Protein AF-A0A925HXA4-F1 (afdb_monomer_lite)

pLDDT: mean 91.73, std 7.17, range [56.97, 98.88]

Secondary structure (DSSP, 8-state):
-GGG--HHHHHHHHHHHHHHHHHHHHHHHHHHHS-HHHHHHS-HHHHHHHHHHS--STTSTTTT-EEEEEEEETTEEEEEEEESS-TTHHHHHHHHTT---SS------GGGS--GGGTTSHHHHHHHHHHHHHH-HHHHTT--EEEE-S--TT---SSPPP-PPPTT-GGG--B-TT---GGGEE-SGGGSS-TTS---EE----S---EEEESTTSTTT-B--S---HHHHHHHHHHHHHHHHS-----TTS-HHHHHHS--SGGG-----S---PPPPPP-HHHHHHHHHHHTTSPPP----PPPHHHHHHHHH-SS-TTS--PPSS--EE------EEEEEEE-TTSSEEEEEEEE--TTTGGG---EEEEEEEEETTEEEEEEEEE-TT-EEEEEEEGGGSGGG-EEEEEE-STT-EEEEEE-TTS---EEEEE--TTS-EEEEEE--SSS-EEEEEEESSS-PPPEEEEE-TT-EEEEEE--GGGTTEEEEEEESSTTS--EEEEEEE---SS-EES-TTTTT--

Foldseek 3Di:
DLVPDDDPRNVVVVVVVVVVVVVVVVVVVCPVVDDPVVLVVDDPVVVVCVCPVDDFLPVWPQVVHWDWDWDDDPPDIDIDIDRPTDRCNVVLVCLVVVNDDPDDDDDDDQLQQCPVVRNQHVVVVVLVNVVSQVVRVVRQQPDKDKDWHPADNPDDDPDDFFFQFDQPDCLQPEEDPPFDNVLQWDDAQVSDPDSVPDDTDGNDDDGDIDMDIDGPFQADDADEFQAADPCLCVLLVQVVVCVVPVDRDDDPSDGPLCVQAHHNPPLSGDDDPPDDHDDDDRDDVVVSSVVSVVVVPDDDDPPDDDDDPVLVVVVVVDPDDPVDDADAADKGWYTFAQWDWWKWWWQDPVLFKIKIKTATECPQPPVRHHWWKKWKWWQFPVGIHIHIYIYGYHGMDMDIDGLNRHDQSFTWMWMDIIFWWIKIFTAHSPDFTKTWIWDFDLLLWIKIKIARCDQAKFWKWKDFDFQPDDIDIDIAGHGDMDIDIDDCVSQFQWTWIWMDRDPPGRGIIITTGGRRNRDITMRGNRSSVND

Radius of gyration: 28.63 Å; chains: 1; bounding box: 64×62×88 Å

Structure (mmCIF, N/CA/C/O backbone):
data_AF-A0A925HXA4-F1
#
_entry.id   AF-A0A925HXA4-F1
#
loop_
_atom_site.group_PDB
_atom_site.id
_atom_site.type_symbol
_atom_site.label_atom_id
_atom_site.label_alt_id
_atom_site.label_comp_id
_atom_site.label_asym_id
_atom_site.label_entity_id
_atom_site.label_seq_id
_atom_site.pdbx_PDB_ins_code
_atom_site.Cartn_x
_atom_site.Cartn_y
_atom_site.Cartn_z
_atom_site.occupancy
_atom_site.B_iso_or_equiv
_atom_site.auth_seq_id
_atom_site.auth_comp_id
_atom_site.auth_asym_id
_atom_site.auth_atom_id
_atom_site.pdbx_PDB_model_num
ATOM 1 N N . LYS A 1 1 ? 12.084 -8.118 50.808 1.00 78.19 1 LYS A N 1
ATOM 2 C CA . LYS A 1 1 ? 12.605 -8.797 49.593 1.00 78.19 1 LYS A CA 1
ATOM 3 C C . LYS A 1 1 ? 13.995 -8.277 49.231 1.00 78.19 1 LYS A C 1
ATOM 5 O O . LYS A 1 1 ? 14.924 -9.061 49.299 1.00 78.19 1 LYS A O 1
ATOM 10 N N . LEU A 1 2 ? 14.170 -6.971 48.981 1.00 85.44 2 LEU A N 1
ATOM 11 C CA . LEU A 1 2 ? 15.471 -6.383 48.613 1.00 85.44 2 LEU A CA 1
ATOM 12 C C . LEU A 1 2 ? 16.620 -6.696 49.591 1.00 85.44 2 LEU A C 1
ATOM 14 O O . LEU A 1 2 ? 17.713 -7.033 49.158 1.00 85.44 2 LEU A O 1
ATOM 18 N N . SER A 1 3 ? 16.366 -6.633 50.901 1.00 86.62 3 SER A N 1
ATOM 19 C CA . SER A 1 3 ? 17.372 -6.903 51.941 1.00 86.62 3 SER A CA 1
ATOM 20 C C . SER A 1 3 ? 17.923 -8.335 51.949 1.00 86.62 3 SER A C 1
ATOM 22 O O . SER A 1 3 ? 18.936 -8.579 52.593 1.00 86.62 3 SER A O 1
ATOM 24 N N . LYS A 1 4 ? 17.267 -9.273 51.253 1.00 88.69 4 LYS A N 1
ATOM 25 C CA . LYS A 1 4 ? 17.655 -10.689 51.173 1.00 88.69 4 LYS A CA 1
ATOM 26 C C . LYS A 1 4 ? 18.168 -11.101 49.784 1.00 88.69 4 LYS A C 1
ATOM 28 O O . LYS A 1 4 ? 18.583 -12.240 49.630 1.00 88.69 4 LYS A O 1
ATOM 33 N N . ALA A 1 5 ? 18.123 -10.207 48.794 1.00 85.56 5 ALA A N 1
ATOM 34 C CA . ALA A 1 5 ? 18.505 -10.500 47.414 1.00 85.56 5 ALA A CA 1
ATOM 35 C C . ALA A 1 5 ? 19.953 -10.075 47.128 1.00 85.56 5 ALA A C 1
ATOM 37 O O . ALA A 1 5 ? 20.429 -9.061 47.649 1.00 85.56 5 ALA A O 1
ATOM 38 N N . THR A 1 6 ? 20.642 -10.813 46.258 1.00 86.69 6 THR A N 1
ATOM 39 C CA . THR A 1 6 ? 22.027 -10.540 45.839 1.00 86.69 6 THR A CA 1
ATOM 40 C C . THR A 1 6 ? 22.144 -10.506 44.312 1.00 86.69 6 THR A C 1
ATOM 42 O O . THR A 1 6 ? 21.229 -10.911 43.594 1.00 86.69 6 THR A O 1
ATOM 45 N N . GLY A 1 7 ? 23.245 -9.942 43.804 1.00 91.19 7 GLY A N 1
ATOM 46 C CA . GLY A 1 7 ? 23.550 -9.908 42.370 1.00 91.19 7 GLY A CA 1
ATOM 47 C C . GLY A 1 7 ? 22.422 -9.342 41.494 1.00 91.19 7 GLY A C 1
ATOM 48 O O . GLY A 1 7 ? 21.873 -8.270 41.761 1.00 91.19 7 GLY A O 1
ATOM 49 N N . GLU A 1 8 ? 22.079 -10.076 40.436 1.00 86.38 8 GLU A N 1
ATOM 50 C CA . GLU A 1 8 ? 21.083 -9.676 39.436 1.00 86.38 8 GLU A CA 1
ATOM 51 C C . GLU A 1 8 ? 19.663 -9.548 40.016 1.00 86.38 8 GLU A C 1
ATOM 53 O O . GLU A 1 8 ? 18.911 -8.647 39.638 1.00 86.38 8 GLU A O 1
ATOM 58 N N . GLU A 1 9 ? 19.300 -10.396 40.983 1.00 88.81 9 GLU A N 1
ATOM 59 C CA . GLU A 1 9 ? 17.994 -10.342 41.646 1.00 88.81 9 GLU A CA 1
ATOM 60 C C . GLU A 1 9 ? 17.836 -9.045 42.450 1.00 88.81 9 GLU A C 1
ATOM 62 O O . GLU A 1 9 ? 16.802 -8.375 42.368 1.00 88.81 9 GLU A O 1
ATOM 67 N N . LYS A 1 10 ? 18.894 -8.629 43.162 1.00 91.62 10 LYS A N 1
ATOM 68 C CA . LYS A 1 10 ? 18.913 -7.350 43.885 1.00 91.62 10 LYS A CA 1
ATOM 69 C C . LYS A 1 10 ? 18.691 -6.180 42.927 1.00 91.62 10 LYS A C 1
ATOM 71 O O . LYS A 1 10 ? 17.844 -5.333 43.198 1.00 91.62 10 LYS A O 1
ATOM 76 N N . ASN A 1 11 ? 19.375 -6.175 41.781 1.00 88.62 11 ASN A N 1
ATOM 77 C CA . ASN A 1 11 ? 19.210 -5.143 40.753 1.00 88.62 11 ASN A CA 1
ATOM 78 C C . ASN A 1 11 ? 17.785 -5.108 40.180 1.00 88.62 11 ASN A C 1
ATOM 80 O O . ASN A 1 11 ? 17.212 -4.026 40.037 1.00 88.62 11 ASN A O 1
ATOM 84 N N . LYS A 1 12 ? 17.181 -6.272 39.894 1.00 89.06 12 LYS A N 1
ATOM 85 C CA . LYS A 1 12 ? 15.781 -6.363 39.437 1.00 89.06 12 LYS A CA 1
ATOM 86 C C . LYS A 1 12 ? 14.814 -5.781 40.470 1.00 89.06 12 LYS A C 1
ATOM 88 O O . LYS A 1 12 ? 13.936 -4.997 40.109 1.00 89.06 12 LYS A O 1
ATOM 93 N N . ILE A 1 13 ? 14.992 -6.115 41.749 1.00 91.88 13 ILE A N 1
ATOM 94 C CA . ILE A 1 13 ? 14.128 -5.618 42.829 1.00 91.88 13 ILE A CA 1
ATOM 95 C C . ILE A 1 13 ? 14.312 -4.108 43.040 1.00 91.88 13 ILE A C 1
ATOM 97 O O . ILE A 1 13 ? 13.312 -3.410 43.191 1.00 91.88 13 ILE A O 1
ATOM 101 N N . THR A 1 14 ? 15.541 -3.583 43.001 1.00 92.50 14 THR A N 1
ATOM 102 C CA . THR A 1 14 ? 15.798 -2.134 43.106 1.00 92.50 14 THR A CA 1
ATOM 103 C C . THR A 1 14 ? 15.102 -1.365 41.984 1.00 92.50 14 THR A C 1
ATOM 105 O O . THR A 1 14 ? 14.324 -0.456 42.267 1.00 92.50 14 THR A O 1
ATOM 108 N N . LYS A 1 15 ? 15.272 -1.788 40.721 1.00 90.81 15 LYS A N 1
ATOM 109 C CA . LYS A 1 15 ? 14.586 -1.169 39.572 1.00 90.81 15 LYS A CA 1
ATOM 110 C C . LYS A 1 15 ? 13.062 -1.231 39.705 1.00 90.81 15 LYS A C 1
ATOM 112 O O . LYS A 1 15 ? 12.362 -0.281 39.351 1.00 90.81 15 LYS A O 1
ATOM 117 N N . ALA A 1 16 ? 12.527 -2.339 40.225 1.00 92.62 16 ALA A N 1
ATOM 118 C CA . ALA A 1 16 ? 11.096 -2.472 40.476 1.00 92.62 16 ALA A CA 1
ATOM 119 C C . ALA A 1 16 ? 10.605 -1.487 41.549 1.00 92.62 16 ALA A C 1
ATOM 121 O O . ALA A 1 16 ? 9.557 -0.874 41.354 1.00 92.62 16 ALA A O 1
ATOM 122 N N . ILE A 1 17 ? 11.361 -1.301 42.638 1.00 94.94 17 ILE A N 1
ATOM 123 C CA . ILE A 1 17 ? 11.054 -0.315 43.684 1.00 94.94 17 ILE A CA 1
ATOM 124 C C . ILE A 1 17 ? 11.076 1.096 43.098 1.00 94.94 17 ILE A C 1
ATOM 126 O O . ILE A 1 17 ? 10.089 1.803 43.235 1.00 94.94 17 ILE A O 1
ATOM 130 N N . GLU A 1 18 ? 12.126 1.487 42.375 1.00 94.06 18 GLU A N 1
ATOM 131 C CA . GLU A 1 18 ? 12.213 2.812 41.740 1.00 94.06 18 GLU A CA 1
ATOM 132 C C . GLU A 1 18 ? 11.037 3.090 40.795 1.00 94.06 18 GLU A C 1
ATOM 134 O O . GLU A 1 18 ? 10.472 4.185 40.785 1.00 94.06 18 GLU A O 1
ATOM 139 N N . ARG A 1 19 ? 10.642 2.094 39.993 1.00 94.31 19 ARG A N 1
ATOM 140 C CA . ARG A 1 19 ? 9.471 2.187 39.114 1.00 94.31 19 ARG A CA 1
ATOM 141 C C . ARG A 1 19 ? 8.178 2.360 39.913 1.00 94.31 19 ARG A C 1
ATOM 143 O O . ARG A 1 19 ? 7.355 3.194 39.550 1.00 94.31 19 ARG A O 1
ATOM 150 N N . LEU A 1 20 ? 7.987 1.575 40.974 1.00 96.00 20 LEU A N 1
ATOM 151 C CA . LEU A 1 20 ? 6.789 1.644 41.813 1.00 96.00 20 LEU A CA 1
ATOM 152 C C . LEU A 1 20 ? 6.717 2.959 42.591 1.00 96.00 20 LEU A C 1
ATOM 154 O O . LEU A 1 20 ? 5.652 3.562 42.627 1.00 96.00 20 LEU A O 1
ATOM 158 N N . THR A 1 21 ? 7.832 3.447 43.133 1.00 96.12 21 THR A N 1
ATOM 159 C CA . THR A 1 21 ? 7.908 4.749 43.805 1.00 96.12 21 THR A CA 1
ATOM 160 C C . THR A 1 21 ? 7.549 5.875 42.843 1.00 96.12 21 THR A C 1
ATOM 162 O O . THR A 1 21 ? 6.680 6.679 43.163 1.00 96.12 21 THR A O 1
ATOM 165 N N . ARG A 1 22 ? 8.120 5.888 41.626 1.00 94.94 22 ARG A N 1
ATOM 166 C CA . ARG A 1 22 ? 7.733 6.859 40.585 1.00 94.94 22 ARG A CA 1
ATOM 167 C C . ARG A 1 22 ? 6.242 6.791 40.261 1.00 94.94 22 ARG A C 1
ATOM 169 O O . ARG A 1 22 ? 5.598 7.829 40.155 1.00 94.94 22 ARG A O 1
ATOM 176 N N . ARG A 1 23 ? 5.683 5.582 40.143 1.00 95.50 23 ARG A N 1
ATOM 177 C CA . ARG A 1 23 ? 4.248 5.390 39.894 1.00 95.50 23 ARG A CA 1
ATOM 178 C C . ARG A 1 23 ? 3.387 5.900 41.051 1.00 95.50 23 ARG A C 1
ATOM 180 O O . ARG A 1 23 ? 2.371 6.522 40.788 1.00 95.50 23 ARG A O 1
ATOM 187 N N . ILE A 1 24 ? 3.782 5.669 42.303 1.00 96.94 24 ILE A N 1
ATOM 188 C CA . ILE A 1 24 ? 3.073 6.197 43.478 1.00 96.94 24 ILE A CA 1
ATOM 189 C C . ILE A 1 24 ? 3.086 7.724 43.459 1.00 96.94 24 ILE A C 1
ATOM 191 O O . ILE A 1 24 ? 2.028 8.324 43.593 1.00 96.94 24 ILE A O 1
ATOM 195 N N . SER A 1 25 ? 4.244 8.349 43.234 1.00 96.19 25 SER A N 1
ATOM 196 C CA . SER A 1 25 ? 4.338 9.811 43.159 1.00 96.19 25 SER A CA 1
ATOM 197 C C . SER A 1 25 ? 3.476 10.389 42.033 1.00 96.19 25 SER A C 1
ATOM 199 O O . SER A 1 25 ? 2.788 11.383 42.251 1.00 96.19 25 SER A O 1
ATOM 201 N N . ALA A 1 26 ? 3.454 9.746 40.859 1.00 95.31 26 ALA A N 1
ATOM 202 C CA . ALA A 1 26 ? 2.569 10.133 39.761 1.00 95.31 26 ALA A CA 1
ATOM 203 C C . ALA A 1 26 ? 1.087 10.008 40.154 1.00 95.31 26 ALA A C 1
ATOM 205 O O . ALA A 1 26 ? 0.348 10.973 40.031 1.00 95.31 26 ALA A O 1
ATOM 206 N N . LEU A 1 27 ? 0.670 8.875 40.729 1.00 96.00 27 LEU A N 1
ATOM 207 C CA . LEU A 1 27 ? -0.714 8.665 41.173 1.00 96.00 27 LEU A CA 1
ATOM 208 C C . LEU A 1 27 ? -1.139 9.639 42.281 1.00 96.00 27 LEU A C 1
ATOM 210 O O . LEU A 1 27 ? -2.281 10.085 42.304 1.00 96.00 27 LEU A O 1
ATOM 214 N N . GLN A 1 28 ? -0.234 9.983 43.198 1.00 96.19 28 GLN A N 1
ATOM 215 C CA . GLN A 1 28 ? -0.485 10.991 44.229 1.00 96.19 28 GLN A CA 1
ATOM 216 C C . GLN A 1 28 ? -0.671 12.382 43.611 1.00 96.19 28 GLN A C 1
ATOM 218 O O . GLN A 1 28 ? -1.571 13.113 44.019 1.00 96.19 28 GLN A O 1
ATOM 223 N N . SER A 1 29 ? 0.139 12.731 42.607 1.00 95.62 29 SER A N 1
ATOM 224 C CA . SER A 1 29 ? -0.039 13.956 41.820 1.00 95.62 29 SER A CA 1
ATOM 225 C C . SER A 1 29 ? -1.380 13.952 41.078 1.00 95.62 29 SER A C 1
ATOM 227 O O . SER A 1 29 ? -2.126 14.928 41.145 1.00 95.62 29 SER A O 1
ATOM 229 N N . ASP A 1 30 ? -1.730 12.842 40.429 1.00 94.81 30 ASP A N 1
ATOM 230 C CA . ASP A 1 30 ? -2.990 12.676 39.703 1.00 94.81 30 ASP A CA 1
ATOM 231 C C . ASP A 1 30 ? -4.199 12.815 40.632 1.00 94.81 30 ASP A C 1
ATOM 233 O O . ASP A 1 30 ? -5.149 13.509 40.286 1.00 94.81 30 ASP A O 1
ATOM 237 N N . GLN A 1 31 ? -4.158 12.252 41.844 1.00 94.62 31 GLN A N 1
ATOM 238 C CA . GLN A 1 31 ? -5.224 12.414 42.843 1.00 94.62 31 GLN A CA 1
ATOM 239 C C . GLN A 1 31 ? -5.426 13.869 43.281 1.00 94.62 31 GLN A C 1
ATOM 241 O O . GLN A 1 31 ? -6.542 14.260 43.606 1.00 94.62 31 GLN A O 1
ATOM 246 N N . GLN A 1 32 ? -4.369 14.683 43.285 1.00 93.62 32 GLN A N 1
ATOM 247 C CA . GLN A 1 32 ? -4.480 16.121 43.545 1.00 93.62 32 GLN A CA 1
ATOM 248 C C . GLN A 1 32 ? -4.952 16.891 42.302 1.00 93.62 32 GLN A C 1
ATOM 250 O O . GLN A 1 32 ? -5.532 17.978 42.409 1.00 93.62 32 GLN A O 1
ATOM 255 N N . HIS A 1 33 ? -4.680 16.368 41.103 1.00 92.12 33 HIS A N 1
ATOM 256 C CA . HIS A 1 33 ? -4.990 17.037 39.847 1.00 92.12 33 HIS A CA 1
ATOM 257 C C . HIS A 1 33 ? -6.395 16.735 39.314 1.00 92.12 33 HIS A C 1
ATOM 259 O O . HIS A 1 33 ? -7.068 17.656 38.859 1.00 92.12 33 HIS A O 1
ATOM 265 N N . PHE A 1 34 ? -6.858 15.493 39.405 1.00 91.19 34 PHE A N 1
ATOM 266 C CA . PHE A 1 34 ? -8.116 15.012 38.843 1.00 91.19 34 PHE A CA 1
ATOM 267 C C . PHE A 1 34 ? -9.137 14.764 39.958 1.00 91.19 34 PHE A C 1
ATOM 269 O O . PHE A 1 34 ? -9.349 13.634 40.393 1.00 91.19 34 PHE A O 1
ATOM 276 N N . THR A 1 35 ? -9.765 15.841 40.435 1.00 93.81 35 THR A N 1
ATOM 277 C CA . THR A 1 35 ? -10.789 15.783 41.491 1.00 93.81 35 THR A CA 1
ATOM 278 C C . THR A 1 35 ? -12.179 16.125 40.961 1.00 93.81 35 THR A C 1
ATOM 280 O O . THR A 1 35 ? -12.325 16.778 39.921 1.00 93.81 35 THR A O 1
ATOM 283 N N . ILE A 1 36 ? -13.217 15.713 41.694 1.00 92.12 36 ILE A N 1
ATOM 284 C CA . ILE A 1 36 ? -14.608 16.002 41.330 1.00 92.12 36 ILE A CA 1
ATOM 285 C C . ILE A 1 36 ? -14.902 17.509 41.374 1.00 92.12 36 ILE A C 1
ATOM 287 O O . ILE A 1 36 ? -15.627 18.026 40.528 1.00 92.12 36 ILE A O 1
ATOM 291 N N . GLU A 1 37 ? -14.269 18.249 42.288 1.00 95.25 37 GLU A N 1
ATOM 292 C CA . GLU A 1 37 ? -14.383 19.707 42.387 1.00 95.25 37 GLU A CA 1
ATOM 293 C C . GLU A 1 37 ? -13.794 20.384 41.149 1.00 95.25 37 GLU A C 1
ATOM 295 O O . GLU A 1 37 ? -14.409 21.289 40.587 1.00 95.25 37 GLU A O 1
ATOM 300 N N . LYS A 1 38 ? -12.632 19.913 40.674 1.00 94.12 38 LYS A N 1
ATOM 301 C CA . LYS A 1 38 ? -12.012 20.422 39.444 1.00 94.12 38 LYS A CA 1
ATOM 302 C C . LYS A 1 38 ? -12.845 20.102 38.211 1.00 94.12 38 LYS A C 1
ATOM 304 O O . LYS A 1 38 ? -12.994 20.972 37.357 1.00 94.12 38 LYS A O 1
ATOM 309 N N . TYR A 1 39 ? -13.449 18.916 38.143 1.00 92.88 39 TYR A N 1
ATOM 310 C CA . TYR A 1 39 ? -14.436 18.603 37.110 1.00 92.88 39 TYR A CA 1
ATOM 311 C C . TYR A 1 39 ? -15.638 19.557 37.180 1.00 92.88 39 TYR A C 1
ATOM 313 O O . TYR A 1 39 ? -16.040 20.129 36.168 1.00 92.88 39 TYR A O 1
ATOM 321 N N . HIS A 1 40 ? -16.192 19.808 38.369 1.00 95.06 40 HIS A N 1
ATOM 322 C CA . HIS A 1 40 ? -17.303 20.744 38.539 1.00 95.06 40 HIS A CA 1
ATOM 323 C C . HIS A 1 40 ? -16.930 22.200 38.227 1.00 95.06 40 HIS A C 1
ATOM 325 O O . HIS A 1 40 ? -17.812 22.952 37.805 1.00 95.06 40 HIS A O 1
ATOM 331 N N . ALA A 1 41 ? -15.656 22.575 38.336 1.00 95.88 41 ALA A N 1
ATOM 332 C CA . ALA A 1 41 ? -15.139 23.881 37.935 1.00 95.88 41 ALA A CA 1
ATOM 333 C C . ALA A 1 41 ? -14.955 24.044 36.412 1.00 95.88 41 ALA A C 1
ATOM 335 O O . ALA A 1 41 ? -14.786 25.167 35.938 1.00 95.88 41 ALA A O 1
ATOM 336 N N . LEU A 1 42 ? -15.006 22.959 35.628 1.00 95.25 42 LEU A N 1
ATOM 337 C CA . LEU A 1 42 ? -14.927 23.034 34.168 1.00 95.25 42 LEU A CA 1
ATOM 338 C C . LEU A 1 42 ? -16.110 23.815 33.577 1.00 95.25 42 LEU A C 1
ATOM 340 O O . LEU A 1 42 ? -17.253 23.729 34.048 1.00 95.25 42 LEU A O 1
ATOM 344 N N . THR A 1 43 ? -15.846 24.518 32.475 1.00 97.31 43 THR A N 1
ATOM 345 C CA . THR A 1 43 ? -16.897 25.160 31.673 1.00 97.31 43 THR A CA 1
ATOM 346 C C . THR A 1 43 ? -17.880 24.116 31.124 1.00 97.31 43 THR A C 1
ATOM 348 O O . THR A 1 43 ? -17.508 22.951 30.945 1.00 97.31 43 THR A O 1
ATOM 351 N N . PRO A 1 44 ? -19.122 24.505 30.777 1.00 96.62 44 PRO A N 1
ATOM 352 C CA . PRO A 1 44 ? -20.082 23.582 30.169 1.00 96.62 44 PRO A CA 1
ATOM 353 C C . PRO A 1 44 ? -19.538 22.859 28.926 1.00 96.62 44 PRO A C 1
ATOM 355 O O . PRO A 1 44 ? -19.779 21.666 28.753 1.00 96.62 44 PRO A O 1
ATOM 358 N N . LEU A 1 45 ? -18.750 23.549 28.091 1.00 95.00 45 LEU A N 1
ATOM 359 C CA . LEU A 1 45 ? -18.126 22.951 26.908 1.00 95.00 45 LEU A CA 1
ATOM 360 C C . LEU A 1 45 ? -17.074 21.898 27.282 1.00 95.00 45 LEU A C 1
ATOM 362 O O . LEU A 1 45 ? -17.083 20.809 26.719 1.00 95.00 45 LEU A O 1
ATOM 366 N N . GLN A 1 46 ? -16.189 22.199 28.235 1.00 93.75 46 GLN A N 1
ATOM 367 C CA . GLN A 1 46 ? -15.157 21.258 28.685 1.00 93.75 46 GLN A CA 1
ATOM 368 C C . GLN A 1 46 ? -15.765 20.006 29.318 1.00 93.75 46 GLN A C 1
ATOM 370 O O . GLN A 1 46 ? -15.340 18.904 28.982 1.00 93.75 46 GLN A O 1
ATOM 375 N N . LYS A 1 47 ? -16.796 20.160 30.163 1.00 91.62 47 LYS A N 1
ATOM 376 C CA . LYS A 1 47 ? -17.560 19.019 30.695 1.00 91.62 47 LYS A CA 1
ATOM 377 C C . LYS A 1 47 ? -18.153 18.195 29.563 1.00 91.62 47 LYS A C 1
ATOM 379 O O . LYS A 1 47 ? -17.947 16.994 29.504 1.00 91.62 47 LYS A O 1
ATOM 384 N N . SER A 1 48 ? -18.788 18.857 28.597 1.00 90.06 48 SER A N 1
ATOM 385 C CA . SER A 1 48 ? -19.373 18.184 27.439 1.00 90.06 48 SER A CA 1
ATOM 386 C C . SER A 1 48 ? -18.343 17.439 26.580 1.00 90.06 48 SER A C 1
ATOM 388 O O . SER A 1 48 ? -18.672 16.399 26.014 1.00 90.06 48 SER A O 1
ATOM 390 N N . ILE A 1 49 ? -17.115 17.946 26.442 1.00 89.94 49 ILE A N 1
ATOM 391 C CA . ILE A 1 49 ? -16.026 17.225 25.765 1.00 89.94 49 ILE A CA 1
ATOM 392 C C . ILE A 1 49 ? -15.610 16.014 26.603 1.00 89.94 49 ILE A C 1
ATOM 394 O O . ILE A 1 49 ? -15.593 14.907 26.079 1.00 89.94 49 ILE A O 1
ATOM 398 N N . HIS A 1 50 ? -15.336 16.211 27.894 1.00 87.44 50 HIS A N 1
ATOM 399 C CA . HIS A 1 50 ? -14.928 15.151 28.816 1.00 87.44 50 HIS A CA 1
ATOM 400 C C . HIS A 1 50 ? -15.942 13.997 28.857 1.00 87.44 50 HIS A C 1
ATOM 402 O O . HIS A 1 50 ? -15.584 12.842 28.640 1.00 87.44 50 HIS A O 1
ATOM 408 N N . ASP A 1 51 ? -17.220 14.313 29.058 1.00 85.25 51 ASP A N 1
ATOM 409 C CA . ASP A 1 51 ? -18.293 13.326 29.220 1.00 85.25 51 ASP A CA 1
ATOM 410 C C . ASP A 1 51 ? -18.574 12.536 27.937 1.00 85.25 51 ASP A C 1
ATOM 412 O O . ASP A 1 51 ? -19.109 11.431 27.999 1.00 85.25 51 ASP A O 1
ATOM 416 N N . ARG A 1 52 ? -18.211 13.094 26.774 1.00 83.38 52 ARG A N 1
ATOM 417 C CA . ARG A 1 52 ? -18.352 12.439 25.466 1.00 83.38 52 ARG A CA 1
ATOM 418 C C . ARG A 1 52 ? -17.072 11.763 24.980 1.00 83.38 52 ARG A C 1
ATOM 420 O O . ARG A 1 52 ? -17.146 10.987 24.036 1.00 83.38 52 ARG A O 1
ATOM 427 N N . ALA A 1 53 ? -15.918 12.055 25.582 1.00 82.12 53 ALA A N 1
ATOM 428 C CA . ALA A 1 53 ? -14.634 11.505 25.153 1.00 82.12 53 ALA A CA 1
ATOM 429 C C . ALA A 1 53 ? -14.474 10.027 25.538 1.00 82.12 53 ALA A C 1
ATOM 431 O O . ALA A 1 53 ? -13.926 9.254 24.758 1.00 82.12 53 ALA A O 1
ATOM 432 N N . PHE A 1 54 ? -14.975 9.628 26.713 1.00 81.12 54 PHE A N 1
ATOM 433 C CA . PHE A 1 54 ? -14.824 8.268 27.240 1.00 81.12 54 PHE A CA 1
ATOM 434 C C . PHE A 1 54 ? -16.174 7.694 27.659 1.00 81.12 54 PHE A C 1
ATOM 436 O O . PHE A 1 54 ? -16.575 7.724 28.824 1.00 81.12 54 PHE A O 1
ATOM 443 N N . VAL A 1 55 ? -16.890 7.186 26.662 1.00 87.12 55 VAL A N 1
ATOM 444 C CA . VAL A 1 55 ? -18.175 6.517 26.841 1.00 87.12 55 VAL A CA 1
ATOM 445 C C . VAL A 1 55 ? -17.925 5.062 27.249 1.00 87.12 55 VAL A C 1
ATOM 447 O O . VAL A 1 55 ? -17.188 4.343 26.581 1.00 87.12 55 VAL A O 1
ATOM 450 N N . ILE A 1 56 ? -18.529 4.634 28.359 1.00 90.12 56 ILE A N 1
ATOM 451 C CA . ILE A 1 56 ? -18.411 3.276 28.915 1.00 90.12 56 ILE A CA 1
ATOM 452 C C . ILE A 1 56 ? -19.795 2.725 29.265 1.00 90.12 56 ILE A C 1
ATOM 454 O O . ILE A 1 56 ? -20.753 3.484 29.408 1.00 90.12 56 ILE A O 1
ATOM 458 N N . ASN A 1 57 ? -19.894 1.420 29.513 1.00 92.81 57 ASN A N 1
ATOM 459 C CA . ASN A 1 57 ? -21.155 0.733 29.822 1.00 92.81 57 ASN A CA 1
ATOM 460 C C . ASN A 1 57 ? -21.630 0.920 31.277 1.00 92.81 57 ASN A C 1
ATOM 462 O O . ASN A 1 57 ? -22.294 0.052 31.825 1.00 92.81 57 ASN A O 1
ATOM 466 N N . LYS A 1 58 ? -21.314 2.052 31.923 1.00 91.25 58 LYS A N 1
ATOM 467 C CA . LYS A 1 58 ? -21.633 2.313 33.345 1.00 91.25 58 LYS A CA 1
ATOM 468 C C . LYS A 1 58 ? -23.132 2.333 33.674 1.00 91.25 58 LYS A C 1
ATOM 470 O O . LYS A 1 58 ? -23.485 2.311 34.846 1.00 91.25 58 LYS A O 1
ATOM 475 N N . ALA A 1 59 ? -23.988 2.471 32.660 1.00 92.88 59 ALA A N 1
ATOM 476 C CA . ALA A 1 59 ? -25.440 2.411 32.805 1.00 92.88 59 ALA A CA 1
ATOM 477 C C . ALA A 1 59 ? -25.969 0.966 32.861 1.00 92.88 59 ALA A C 1
ATOM 479 O O . ALA A 1 59 ? -27.114 0.757 33.256 1.00 92.88 59 ALA A O 1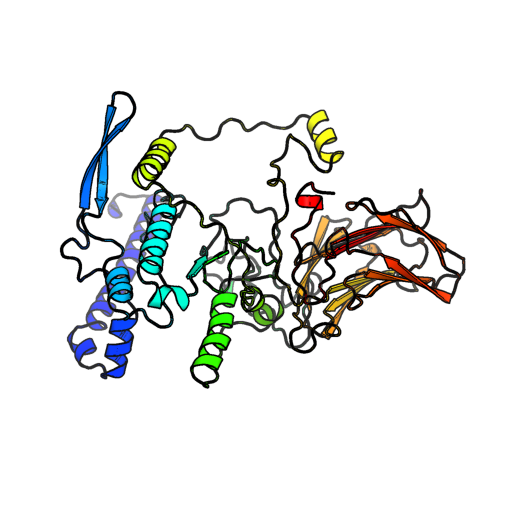
ATOM 480 N N . ASP A 1 60 ? -25.142 -0.023 32.505 1.00 95.56 60 ASP A N 1
ATOM 481 C CA . ASP A 1 60 ? -25.482 -1.430 32.660 1.00 95.56 60 ASP A CA 1
ATOM 482 C C . ASP A 1 60 ? -25.433 -1.818 34.154 1.00 95.56 60 ASP A C 1
ATOM 484 O O . ASP A 1 60 ? -24.397 -1.622 34.801 1.00 95.56 60 ASP A O 1
ATOM 488 N N . PRO A 1 61 ? -26.518 -2.369 34.730 1.00 94.88 61 PRO A N 1
ATOM 489 C CA . PRO A 1 61 ? -26.555 -2.767 36.138 1.00 94.88 61 PRO A CA 1
ATOM 490 C C . PRO A 1 61 ? -25.583 -3.906 36.485 1.00 94.88 61 PRO A C 1
ATOM 492 O O . PRO A 1 61 ? -25.228 -4.063 37.650 1.00 94.88 61 PRO A O 1
ATOM 495 N N . ASP A 1 62 ? -25.142 -4.680 35.493 1.00 95.00 62 ASP A N 1
ATOM 496 C CA . ASP A 1 62 ? -24.175 -5.768 35.617 1.00 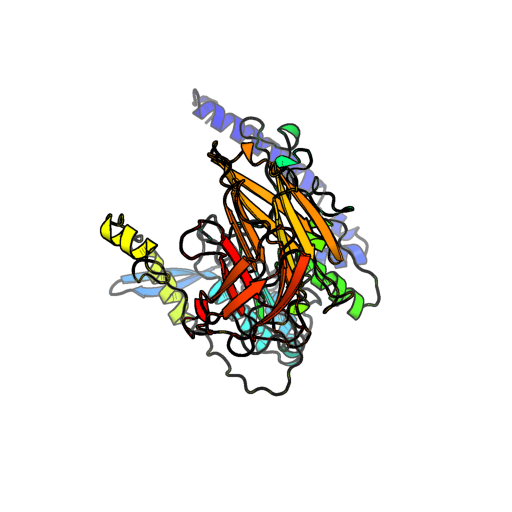95.00 62 ASP A CA 1
ATOM 497 C C . ASP A 1 62 ? -22.785 -5.381 35.060 1.00 95.00 62 ASP A C 1
ATOM 499 O O . ASP A 1 62 ? -21.936 -6.246 34.808 1.00 95.00 62 ASP A O 1
ATOM 503 N N . TYR A 1 63 ? -22.508 -4.080 34.890 1.00 91.81 63 TYR A N 1
ATOM 504 C CA . TYR A 1 63 ? -21.191 -3.589 34.481 1.00 91.81 63 TYR A CA 1
ATOM 505 C C . TYR A 1 63 ? -20.092 -4.085 35.435 1.00 91.81 63 TYR A C 1
ATOM 507 O O . TYR A 1 63 ? -20.191 -3.939 36.650 1.00 91.81 63 TYR A O 1
ATOM 515 N N . HIS A 1 64 ? -19.028 -4.676 34.878 1.00 89.25 64 HIS A N 1
ATOM 516 C CA . HIS A 1 64 ? -17.937 -5.333 35.620 1.00 89.25 64 HIS A CA 1
ATOM 517 C C . HIS A 1 64 ? -18.344 -6.562 36.463 1.00 89.25 64 HIS A C 1
ATOM 519 O O . HIS A 1 64 ? -17.581 -6.997 37.329 1.00 89.25 64 HIS A O 1
ATOM 525 N N . HIS A 1 65 ? -19.490 -7.185 36.177 1.00 91.38 65 HIS A N 1
ATOM 526 C CA . HIS A 1 65 ? -19.885 -8.460 36.774 1.00 91.38 65 HIS A CA 1
ATOM 527 C C . HIS A 1 65 ? -19.759 -9.622 35.778 1.00 91.38 65 HIS A C 1
ATOM 529 O O . HIS A 1 65 ? -20.007 -9.477 34.581 1.00 91.38 65 HIS A O 1
ATOM 535 N N . LEU A 1 66 ? -19.369 -10.798 36.280 1.00 91.00 66 LEU A N 1
ATOM 536 C CA . LEU A 1 66 ? -19.236 -12.035 35.505 1.00 91.00 66 LEU A CA 1
ATOM 537 C C . LEU A 1 66 ? -20.307 -13.052 35.921 1.00 91.00 66 LEU A C 1
ATOM 539 O O . LEU A 1 66 ? -20.737 -13.079 37.074 1.00 91.00 66 LEU A O 1
ATOM 543 N N . SER A 1 67 ? -20.697 -13.919 34.991 1.00 90.44 67 SER A N 1
ATOM 544 C CA . SER A 1 67 ? -21.564 -15.078 35.209 1.00 90.44 67 SER A CA 1
ATOM 545 C C . SER A 1 67 ? -20.863 -16.373 34.773 1.00 90.44 67 SER A C 1
ATOM 547 O O . SER A 1 67 ? -19.865 -16.340 34.049 1.00 90.44 67 SER A O 1
ATOM 549 N N . SER A 1 68 ? -21.344 -17.519 35.261 1.00 89.88 68 SER A N 1
ATOM 550 C CA . SER A 1 68 ? -20.820 -18.840 34.897 1.00 89.88 68 SER A CA 1
ATOM 551 C C . SER A 1 68 ? -21.622 -19.448 33.749 1.00 89.88 68 SER A C 1
ATOM 553 O O . SER A 1 68 ? -22.845 -19.539 33.846 1.00 89.88 68 SER A O 1
ATOM 555 N N . PHE A 1 69 ? -20.945 -19.951 32.718 1.00 83.50 69 PHE A N 1
ATOM 556 C CA . PHE A 1 69 ? -21.549 -20.737 31.640 1.00 83.50 69 PHE A CA 1
ATOM 557 C C . PHE A 1 69 ? -20.939 -22.140 31.614 1.00 83.50 69 PHE A C 1
ATOM 559 O O . PHE A 1 69 ? -19.718 -22.277 31.671 1.00 83.50 69 PHE A O 1
ATOM 566 N N . THR A 1 70 ? -21.774 -23.184 31.544 1.00 86.19 70 THR A N 1
ATOM 567 C CA . THR A 1 70 ? -21.302 -24.579 31.485 1.00 86.19 70 THR A CA 1
ATOM 568 C C . THR A 1 70 ? -21.687 -25.244 30.172 1.00 86.19 70 THR A C 1
ATOM 570 O O . THR A 1 70 ? -22.809 -25.080 29.699 1.00 86.19 70 THR A O 1
ATOM 573 N N . TYR A 1 71 ? -20.765 -26.013 29.596 1.00 79.38 71 TYR A N 1
ATOM 574 C CA . TYR A 1 71 ? -20.992 -26.779 28.369 1.00 79.38 71 TYR A CA 1
ATOM 575 C C . TYR A 1 71 ? -20.269 -28.139 28.442 1.00 79.38 71 TYR A C 1
ATOM 577 O O . TYR A 1 71 ? -19.440 -28.367 29.328 1.00 79.38 71 TYR A O 1
ATOM 585 N N . LYS A 1 72 ? -20.627 -29.078 27.555 1.00 80.44 72 LYS A N 1
ATOM 586 C CA . LYS A 1 72 ? -19.999 -30.409 27.481 1.00 80.44 72 LYS A CA 1
ATOM 587 C C . LYS A 1 72 ? -18.981 -30.474 26.347 1.00 80.44 72 LYS A C 1
ATOM 589 O O . LYS A 1 72 ? -19.290 -30.105 25.217 1.00 80.44 72 LYS A O 1
ATOM 594 N N . GLU A 1 73 ? -17.810 -31.029 26.634 1.00 72.12 73 GLU A N 1
ATOM 595 C CA . GLU A 1 73 ? -16.768 -31.334 25.656 1.00 72.12 73 GLU A CA 1
ATOM 596 C C . GLU A 1 73 ? -16.422 -32.823 25.731 1.00 72.12 73 GLU A C 1
ATOM 598 O O . GLU A 1 73 ? -15.785 -33.293 26.674 1.00 72.12 73 GLU A O 1
ATOM 603 N N . GLY A 1 74 ? -16.925 -33.602 24.769 1.00 78.25 74 GLY A N 1
ATOM 604 C CA . GLY A 1 74 ? -16.913 -35.061 24.878 1.00 78.25 74 GLY A CA 1
ATOM 605 C C . GLY A 1 74 ? -17.698 -35.522 26.112 1.00 78.25 74 GLY A C 1
ATOM 606 O O . GLY A 1 74 ? -18.898 -35.265 26.215 1.00 78.25 74 GLY A O 1
ATOM 607 N N . ASN A 1 75 ? -17.011 -36.178 27.051 1.00 81.44 75 ASN A N 1
ATOM 608 C CA . ASN A 1 75 ? -17.592 -36.655 28.311 1.00 81.44 75 ASN A CA 1
ATOM 609 C C . ASN A 1 75 ? -17.355 -35.709 29.502 1.00 81.44 75 ASN A C 1
ATOM 611 O O . ASN A 1 75 ? -17.838 -35.990 30.597 1.00 81.44 75 ASN A O 1
ATOM 615 N N . GLU A 1 76 ? -16.629 -34.605 29.317 1.00 81.25 76 GLU A N 1
ATOM 616 C CA . GLU A 1 76 ? -16.277 -33.688 30.402 1.00 81.25 76 GLU A CA 1
ATOM 617 C C . GLU A 1 76 ? -17.182 -32.453 30.414 1.00 81.25 76 GLU A C 1
ATOM 619 O O . GLU A 1 76 ? -17.503 -31.875 29.374 1.00 81.25 76 GLU A O 1
ATOM 624 N N . GLN A 1 77 ? -17.591 -32.032 31.612 1.00 87.25 77 GLN A N 1
ATOM 625 C CA . GLN A 1 77 ? -18.293 -30.769 31.821 1.00 87.25 77 GLN A CA 1
ATOM 626 C C . GLN A 1 77 ? -17.267 -29.666 32.090 1.00 87.25 77 GLN A C 1
ATOM 628 O O . GLN A 1 77 ? -16.384 -29.820 32.933 1.00 87.25 77 GLN A O 1
ATOM 633 N N . ARG A 1 78 ? -17.382 -28.551 31.370 1.00 83.06 78 ARG A N 1
ATOM 634 C CA . ARG A 1 78 ? -16.486 -27.395 31.471 1.00 83.06 78 ARG A CA 1
ATOM 635 C C . ARG A 1 78 ? -17.285 -26.165 31.907 1.00 83.06 78 ARG A C 1
ATOM 637 O O . ARG A 1 78 ? -18.450 -26.030 31.537 1.00 83.06 78 ARG A O 1
ATOM 644 N N . GLU A 1 79 ? -16.668 -25.291 32.703 1.00 85.19 79 GLU A N 1
ATOM 645 C CA . GLU A 1 79 ? -17.232 -24.008 33.151 1.00 85.19 79 GLU A CA 1
ATOM 646 C C . GLU A 1 79 ? -16.333 -22.864 32.675 1.00 85.19 79 GLU A C 1
ATOM 648 O O . GLU A 1 79 ? -15.114 -22.927 32.838 1.00 85.19 79 GLU A O 1
ATOM 653 N N . ILE A 1 80 ? -16.937 -21.808 32.129 1.00 81.81 80 ILE A N 1
ATOM 654 C CA . ILE A 1 80 ? -16.252 -20.574 31.735 1.00 81.81 80 ILE A CA 1
ATOM 655 C C . ILE A 1 80 ? -16.901 -19.367 32.423 1.00 81.81 80 ILE A C 1
ATOM 657 O O . ILE A 1 80 ? -18.105 -19.369 32.696 1.00 81.81 80 ILE A O 1
ATOM 661 N N . LYS A 1 81 ? -16.111 -18.323 32.701 1.00 83.69 81 LYS A N 1
ATOM 662 C CA . LYS A 1 81 ? -16.629 -17.027 33.166 1.00 83.69 81 LYS A CA 1
ATOM 663 C C . LYS A 1 81 ? -16.837 -16.101 31.974 1.00 83.69 81 LYS A C 1
ATOM 665 O O . LYS A 1 81 ? -15.902 -15.872 31.214 1.00 83.69 81 LYS A O 1
ATOM 670 N N . ILE A 1 82 ? -18.037 -15.547 31.850 1.00 84.25 82 ILE A N 1
ATOM 671 C CA . ILE A 1 82 ? -18.406 -14.591 30.798 1.00 84.25 82 ILE A CA 1
ATOM 672 C C . ILE A 1 82 ? -18.975 -13.313 31.422 1.00 84.25 82 ILE A C 1
ATOM 674 O O . ILE A 1 82 ? -19.476 -13.373 32.548 1.00 84.25 82 ILE A O 1
ATOM 678 N N . PRO A 1 83 ? -18.912 -12.155 30.742 1.00 87.25 83 PRO A N 1
ATOM 679 C CA . PRO A 1 83 ? -19.625 -10.956 31.178 1.00 87.25 83 PRO A CA 1
ATOM 680 C C . PRO A 1 83 ? -21.097 -11.259 31.471 1.00 87.25 83 PRO A C 1
ATOM 682 O O . PRO A 1 83 ? -21.754 -11.962 30.706 1.00 87.25 83 PRO A O 1
ATOM 685 N N . LYS A 1 84 ? -21.598 -10.779 32.613 1.00 90.50 84 LYS A N 1
ATOM 686 C CA . LYS A 1 84 ? -23.015 -10.899 32.978 1.00 90.50 84 LYS A CA 1
ATOM 687 C C . LYS A 1 84 ? -23.858 -9.829 32.273 1.00 90.50 84 LYS A C 1
ATOM 689 O O . LYS A 1 84 ? -24.954 -10.141 31.822 1.00 90.50 84 LYS A O 1
ATOM 694 N N . GLY A 1 85 ? -23.333 -8.605 32.187 1.00 90.31 85 GLY A N 1
ATOM 695 C CA . GLY A 1 85 ? -23.953 -7.483 31.477 1.00 90.31 85 GLY A CA 1
ATOM 696 C C . GLY A 1 85 ? -23.625 -7.440 29.981 1.00 90.31 85 GLY A C 1
ATOM 697 O O . GLY A 1 85 ? -22.820 -8.225 29.473 1.00 90.31 85 GLY A O 1
ATOM 698 N N . ASP A 1 86 ? -24.229 -6.481 29.281 1.00 90.75 86 ASP A N 1
ATOM 699 C CA . ASP A 1 86 ? -23.987 -6.197 27.868 1.00 90.75 86 ASP A CA 1
ATOM 700 C C . ASP A 1 86 ? -22.705 -5.366 27.703 1.00 90.75 86 ASP A C 1
ATOM 702 O O . ASP A 1 86 ? -22.631 -4.181 28.033 1.00 90.75 86 ASP A O 1
ATOM 706 N N . ILE A 1 87 ? -21.666 -5.977 27.133 1.00 91.25 87 ILE A N 1
ATOM 707 C CA . ILE A 1 87 ? -20.391 -5.291 26.881 1.00 91.25 87 ILE A CA 1
ATOM 708 C C . ILE A 1 87 ? -20.475 -4.219 25.779 1.00 91.25 87 ILE A C 1
ATOM 710 O O . ILE A 1 87 ? -19.500 -3.504 25.549 1.00 91.25 87 ILE A O 1
ATOM 714 N N . LEU A 1 88 ? -21.623 -4.091 25.112 1.00 94.31 88 LEU A N 1
ATOM 715 C CA . LEU A 1 88 ? -21.937 -3.053 24.133 1.00 94.31 88 LEU A CA 1
ATOM 716 C C . LEU A 1 88 ? -23.141 -2.200 24.572 1.00 94.31 88 LEU A C 1
ATOM 718 O O . LEU A 1 88 ? -23.702 -1.489 23.739 1.00 94.31 88 LEU A O 1
ATOM 722 N N . HIS A 1 89 ? -23.522 -2.233 25.858 1.00 95.62 89 HIS A N 1
ATOM 723 C CA . HIS A 1 89 ? -24.729 -1.590 26.392 1.00 95.62 89 HIS A CA 1
ATOM 724 C C . HIS A 1 89 ? -24.927 -0.154 25.895 1.00 95.62 89 HIS A C 1
ATOM 726 O O . HIS A 1 89 ? -25.964 0.178 25.320 1.00 95.62 89 HIS A O 1
ATOM 732 N N . GLN A 1 90 ? -23.925 0.708 26.090 1.00 94.88 90 GLN A N 1
ATOM 733 C CA . GLN A 1 90 ? -24.062 2.125 25.761 1.00 94.88 90 GLN A CA 1
ATOM 734 C C . GLN A 1 90 ? -24.102 2.356 24.245 1.00 94.88 90 GLN A C 1
ATOM 736 O O . GLN A 1 90 ? -24.919 3.137 23.767 1.00 94.88 90 GLN A O 1
ATOM 741 N N . PHE A 1 91 ? -23.290 1.625 23.476 1.00 95.69 91 PHE A N 1
ATOM 742 C CA . PHE A 1 91 ? -23.322 1.679 22.011 1.00 95.69 91 PHE A CA 1
ATOM 743 C C . PHE A 1 91 ? -24.679 1.218 21.458 1.00 95.69 91 PHE A C 1
ATOM 745 O O . PHE A 1 91 ? -25.238 1.848 20.560 1.00 95.69 91 PHE A O 1
ATOM 752 N N . ARG A 1 92 ? -25.250 0.153 22.032 1.00 96.56 92 ARG A N 1
ATOM 753 C CA . ARG A 1 92 ? -26.576 -0.356 21.676 1.00 96.56 92 ARG A CA 1
ATOM 754 C C . ARG A 1 92 ? -27.664 0.672 21.967 1.00 96.56 92 ARG A C 1
ATOM 756 O O . ARG A 1 92 ? -28.495 0.918 21.093 1.00 96.56 92 ARG A O 1
ATOM 763 N N . ALA A 1 93 ? -27.639 1.289 23.147 1.00 96.25 93 ALA A N 1
ATOM 764 C CA . ALA A 1 93 ? -28.569 2.355 23.510 1.00 96.25 93 ALA A CA 1
ATOM 765 C C . ALA A 1 93 ? -28.468 3.541 22.536 1.00 96.25 93 ALA A C 1
ATOM 767 O O . ALA A 1 93 ? -29.482 3.979 21.993 1.00 96.25 93 ALA A O 1
ATOM 768 N N . ASP A 1 94 ? -27.252 3.992 22.220 1.00 95.19 94 ASP A N 1
ATOM 769 C CA . ASP A 1 94 ? -27.027 5.110 21.300 1.00 95.19 94 ASP A CA 1
ATOM 770 C C . ASP A 1 94 ? -27.556 4.820 19.885 1.00 95.19 94 ASP A C 1
ATOM 772 O O . ASP A 1 94 ? -28.097 5.710 19.222 1.00 95.19 94 ASP A O 1
ATOM 776 N N . VAL A 1 95 ? -27.448 3.578 19.408 1.00 96.50 95 VAL A N 1
ATOM 777 C CA . VAL A 1 95 ? -28.006 3.176 18.109 1.00 96.50 95 VAL A CA 1
ATOM 778 C C . VAL A 1 95 ? -29.531 3.088 18.155 1.00 96.50 95 VAL A C 1
ATOM 780 O O . VAL A 1 95 ? -30.186 3.608 17.252 1.00 96.50 95 VAL A O 1
ATOM 783 N N . VAL A 1 96 ? -30.115 2.481 19.191 1.00 96.00 96 VAL A N 1
ATOM 784 C CA . VAL A 1 96 ? -31.578 2.354 19.340 1.00 96.00 96 VAL A CA 1
ATOM 785 C C . VAL A 1 96 ? -32.245 3.726 19.472 1.00 96.00 96 VAL A C 1
ATOM 787 O O . VAL A 1 96 ? -33.276 3.979 18.852 1.00 96.00 96 VAL A O 1
ATOM 790 N N . GLU A 1 97 ? -31.634 4.639 20.222 1.00 95.56 97 GLU A N 1
ATOM 791 C CA . GLU A 1 97 ? -32.183 5.968 20.506 1.00 95.56 97 GLU A CA 1
ATOM 792 C C . GLU A 1 97 ? -31.833 7.026 19.445 1.00 95.56 97 GLU A C 1
ATOM 794 O O . GLU A 1 97 ? -32.189 8.194 19.599 1.00 95.56 97 GLU A O 1
ATOM 799 N N . ASN A 1 98 ? -31.153 6.644 18.357 1.00 94.31 98 ASN A N 1
ATOM 800 C CA . ASN A 1 98 ? -30.643 7.555 17.322 1.00 94.31 98 ASN A CA 1
ATOM 801 C C . ASN A 1 98 ? -29.694 8.650 17.856 1.00 94.31 98 ASN A C 1
ATOM 803 O O . ASN A 1 98 ? -29.669 9.771 17.343 1.00 94.31 98 ASN A O 1
ATOM 807 N N . LYS A 1 99 ? -28.896 8.318 18.872 1.00 92.38 99 LYS A N 1
ATOM 808 C CA . LYS A 1 99 ? -27.911 9.196 19.521 1.00 92.38 99 LYS A CA 1
ATOM 809 C C . LYS A 1 99 ? -26.460 8.868 19.165 1.00 92.38 99 LYS A C 1
ATOM 811 O O . LYS A 1 99 ? -25.560 9.517 19.694 1.00 92.38 99 LYS A O 1
ATOM 816 N N . LEU A 1 100 ? -26.224 7.913 18.258 1.00 92.88 100 LEU A N 1
ATOM 817 C CA . LEU A 1 100 ? -24.876 7.560 17.816 1.00 92.88 100 LEU A CA 1
ATOM 818 C C . LEU A 1 100 ? -24.103 8.812 17.337 1.00 92.88 100 LEU A C 1
ATOM 820 O O . LEU A 1 100 ? -24.606 9.542 16.471 1.00 92.88 100 LEU A O 1
ATOM 824 N N . PRO A 1 101 ? -22.897 9.079 17.877 1.00 91.44 101 PRO A N 1
ATOM 825 C CA . PRO A 1 101 ? -22.070 10.201 17.449 1.00 91.44 101 PRO A CA 1
ATOM 826 C C . PRO A 1 101 ? -21.728 10.177 15.954 1.00 91.44 101 PRO A C 1
ATOM 828 O O . PRO A 1 101 ? -21.731 9.139 15.300 1.00 91.44 101 PRO A O 1
ATOM 831 N N . THR A 1 102 ? -21.355 11.341 15.412 1.00 92.00 102 THR A N 1
ATOM 832 C CA . THR A 1 102 ? -20.876 11.455 14.021 1.00 92.00 102 THR A CA 1
ATOM 833 C C . THR A 1 102 ? -19.646 10.585 13.748 1.00 92.00 102 THR A C 1
ATOM 835 O O . THR A 1 102 ? -19.508 10.072 12.642 1.00 92.00 102 THR A O 1
ATOM 838 N N . VAL A 1 103 ? -18.759 10.449 14.738 1.00 93.69 103 VAL A N 1
ATOM 839 C CA . VAL A 1 103 ? -17.574 9.585 14.700 1.00 93.69 103 VAL A CA 1
ATOM 840 C C . VAL A 1 103 ? -17.529 8.817 16.016 1.00 93.69 103 VAL A C 1
ATOM 842 O O . VAL A 1 103 ? -17.549 9.434 17.082 1.00 93.69 103 VAL A O 1
ATOM 845 N N . SER A 1 104 ? -17.462 7.491 15.935 1.00 93.69 104 SER A N 1
ATOM 846 C CA . SER A 1 104 ? -17.378 6.593 17.087 1.00 93.69 104 SER A CA 1
ATOM 847 C C . SER A 1 104 ? -16.174 5.676 16.922 1.00 93.69 104 SER A C 1
ATOM 849 O O . SER A 1 104 ? -16.078 4.963 15.927 1.00 93.69 104 SER A O 1
ATOM 851 N N . TRP A 1 105 ? -15.275 5.686 17.905 1.00 94.06 105 TRP A N 1
ATOM 852 C CA . TRP A 1 105 ? -14.166 4.740 18.002 1.00 94.06 105 TRP A CA 1
ATOM 853 C C . TRP A 1 105 ? -14.559 3.652 18.997 1.00 94.06 105 TRP A C 1
ATOM 855 O O . TRP A 1 105 ? -14.770 3.941 20.174 1.00 94.06 105 TRP A O 1
ATOM 865 N N . LEU A 1 106 ? -14.702 2.416 18.524 1.00 93.88 106 LEU A N 1
ATOM 866 C CA . LEU A 1 106 ? -14.989 1.265 19.376 1.00 93.88 106 LEU A CA 1
ATOM 867 C C . LEU A 1 106 ? -13.679 0.548 19.689 1.00 93.88 106 LEU A C 1
ATOM 869 O O . LEU A 1 106 ? -13.033 0.026 18.786 1.00 93.88 106 LEU A O 1
ATOM 873 N N . VAL A 1 107 ? -13.307 0.514 20.966 1.00 91.50 107 VAL A N 1
ATOM 874 C CA . VAL A 1 107 ? -12.138 -0.225 21.453 1.00 91.50 107 VAL A CA 1
ATOM 875 C C . VAL A 1 107 ? -12.644 -1.440 22.215 1.00 91.50 107 VAL A C 1
ATOM 877 O O . VAL A 1 107 ? -13.337 -1.296 23.223 1.00 91.50 107 VAL A O 1
ATOM 880 N N . ALA A 1 108 ? -12.341 -2.632 21.709 1.00 90.56 108 ALA A N 1
ATOM 881 C CA . ALA A 1 108 ? -12.755 -3.869 22.350 1.00 90.56 108 ALA A CA 1
ATOM 882 C C . ALA A 1 108 ? -11.991 -4.079 23.674 1.00 90.56 108 ALA A C 1
ATOM 884 O O . ALA A 1 108 ? -10.802 -3.752 23.754 1.00 90.56 108 ALA A O 1
ATOM 885 N N . PRO A 1 109 ? -12.627 -4.645 24.716 1.00 88.50 109 PRO A N 1
ATOM 886 C CA . PRO A 1 109 ? -11.894 -5.139 25.879 1.00 88.50 109 PRO A CA 1
ATOM 887 C C . PRO A 1 109 ? -10.893 -6.228 25.463 1.00 88.50 109 PRO A C 1
ATOM 889 O O . PRO A 1 109 ? -11.133 -6.926 24.484 1.00 88.50 109 PRO A O 1
ATOM 892 N N . GLU A 1 110 ? -9.819 -6.421 26.233 1.00 87.12 110 GLU A N 1
ATOM 893 C CA . GLU A 1 110 ? -8.699 -7.331 25.906 1.00 87.12 110 GLU A CA 1
ATOM 894 C C . GLU A 1 110 ? -9.151 -8.711 25.397 1.00 87.12 110 GLU A C 1
ATOM 896 O O . GLU A 1 110 ? -8.778 -9.117 24.305 1.00 87.12 110 GLU A O 1
ATOM 901 N N . ASN A 1 111 ? -10.045 -9.394 26.118 1.00 84.94 111 ASN A N 1
ATOM 902 C CA . ASN A 1 111 ? -10.540 -10.728 25.736 1.00 84.94 111 ASN A CA 1
ATOM 903 C C . ASN A 1 111 ? -11.376 -10.764 24.438 1.00 84.94 111 ASN A C 1
ATOM 905 O O . ASN A 1 111 ? -11.735 -11.838 23.964 1.00 84.94 111 ASN A O 1
ATOM 909 N N . PHE A 1 112 ? -11.708 -9.602 23.880 1.00 87.44 112 PHE A N 1
ATOM 910 C CA . PHE A 1 112 ? -12.513 -9.412 22.676 1.00 87.44 112 PHE A CA 1
ATOM 911 C C . PHE A 1 112 ? -11.739 -8.664 21.577 1.00 87.44 112 PHE A C 1
ATOM 913 O O . PHE A 1 112 ? -12.345 -8.276 20.583 1.00 87.44 112 PHE A O 1
ATOM 920 N N . SER A 1 113 ? -10.434 -8.418 21.739 1.00 87.56 113 SER A N 1
ATOM 921 C CA . SER A 1 113 ? -9.660 -7.564 20.824 1.00 87.56 113 SER A CA 1
ATOM 922 C C . SER A 1 113 ? -8.997 -8.300 19.662 1.00 87.56 113 SER A C 1
ATOM 924 O O . SER A 1 113 ? -8.293 -7.668 18.884 1.00 87.56 113 SER A O 1
ATOM 926 N N . ASP A 1 114 ? -9.176 -9.620 19.559 1.00 86.88 114 ASP A N 1
ATOM 927 C CA . ASP A 1 114 ? -8.430 -10.498 18.644 1.00 86.88 114 ASP A CA 1
ATOM 928 C C . ASP A 1 114 ? -6.902 -10.521 18.869 1.00 86.88 114 ASP A C 1
ATOM 930 O O . ASP A 1 114 ? -6.193 -11.217 18.142 1.00 86.88 114 ASP A O 1
ATOM 934 N N . HIS A 1 115 ? -6.383 -9.847 19.906 1.00 87.62 115 HIS A N 1
ATOM 935 C CA . HIS A 1 115 ? -4.974 -9.956 20.286 1.00 87.62 115 HIS A CA 1
ATOM 936 C C . HIS A 1 115 ? -4.638 -11.436 20.523 1.00 87.62 115 HIS A C 1
ATOM 938 O O . HIS A 1 115 ? -5.412 -12.114 21.181 1.00 87.62 115 HIS A O 1
ATOM 944 N N . PRO A 1 116 ? -3.516 -11.992 20.057 1.00 79.62 116 PRO A N 1
ATOM 945 C CA . PRO A 1 116 ? -3.284 -13.445 20.072 1.00 79.62 116 PRO A CA 1
ATOM 946 C C . PRO A 1 116 ? -3.254 -14.093 21.460 1.00 79.62 116 PRO A C 1
ATOM 948 O O . PRO A 1 116 ? -3.651 -15.248 21.606 1.00 79.62 116 PRO A O 1
ATOM 951 N N . GLY A 1 117 ? -2.891 -13.344 22.507 1.00 77.88 117 GLY A N 1
ATOM 952 C CA . GLY A 1 117 ? -3.091 -13.769 23.906 1.00 77.88 117 GLY A CA 1
ATOM 953 C C . GLY A 1 117 ? -4.565 -13.901 24.341 1.00 77.88 117 GLY A C 1
ATOM 954 O O . GLY A 1 117 ? -4.849 -14.432 25.410 1.00 77.88 117 GLY A O 1
ATOM 955 N N . ALA A 1 118 ? -5.488 -13.425 23.509 1.00 78.00 118 ALA A N 1
ATOM 956 C CA . ALA A 1 118 ? -6.898 -13.162 23.767 1.00 78.00 118 ALA A CA 1
ATOM 957 C C . ALA A 1 118 ? -7.781 -13.257 22.489 1.00 78.00 118 ALA A C 1
ATOM 959 O O . ALA A 1 118 ? -8.850 -12.650 22.414 1.00 78.00 118 ALA A O 1
ATOM 960 N N . ALA A 1 119 ? -7.368 -14.037 21.478 1.00 68.06 119 ALA A N 1
ATOM 961 C CA . ALA A 1 119 ? -8.008 -14.155 20.154 1.00 68.06 119 ALA A CA 1
ATOM 962 C C . ALA A 1 119 ? -9.371 -14.885 20.140 1.00 68.06 119 ALA A C 1
ATOM 964 O O . ALA A 1 119 ? -9.719 -15.593 19.196 1.00 68.06 119 ALA A O 1
ATOM 965 N N . TRP A 1 120 ? -10.107 -14.820 21.247 1.00 70.38 120 TRP A N 1
ATOM 966 C CA . TRP A 1 120 ? -11.142 -15.794 21.563 1.00 70.38 120 TRP A CA 1
ATOM 967 C C . TRP A 1 120 ? -12.537 -15.272 21.220 1.00 70.38 120 TRP A C 1
ATOM 969 O O . TRP A 1 120 ? -13.441 -16.055 20.955 1.00 70.38 120 TRP A O 1
ATOM 979 N N . TYR A 1 121 ? -12.750 -13.956 21.236 1.00 79.44 121 TYR A N 1
ATOM 980 C CA . TYR A 1 121 ? -14.101 -13.407 21.110 1.00 79.44 121 TYR A CA 1
ATOM 981 C C . TYR A 1 121 ? -14.209 -12.169 20.211 1.00 79.44 121 TYR A C 1
ATOM 983 O O . TYR A 1 121 ? -15.291 -11.584 20.145 1.00 79.44 121 TYR A O 1
ATOM 991 N N . GLY A 1 122 ? -13.158 -11.761 19.488 1.00 85.69 122 GLY A N 1
ATOM 992 C CA . GLY A 1 122 ? -13.222 -10.543 18.668 1.00 85.69 122 GLY A CA 1
ATOM 993 C C . GLY A 1 122 ? -14.133 -10.669 17.450 1.00 85.69 122 GLY A C 1
ATOM 994 O O . GLY A 1 122 ? -14.975 -9.801 17.227 1.00 85.69 122 GLY A O 1
ATOM 995 N N . ALA A 1 123 ? -14.128 -11.806 16.751 1.00 82.69 123 ALA A N 1
ATOM 996 C CA . ALA A 1 123 ? -15.113 -12.060 15.693 1.00 82.69 123 ALA A CA 1
ATOM 997 C C . ALA A 1 123 ? -16.575 -12.038 16.199 1.00 82.69 123 ALA A C 1
ATOM 999 O O . ALA A 1 123 ? -17.465 -11.557 15.493 1.00 82.69 123 ALA A O 1
ATOM 1000 N N . TRP A 1 124 ? -16.833 -12.498 17.432 1.00 84.19 124 TRP A N 1
ATOM 1001 C CA . TRP A 1 124 ? -18.155 -12.364 18.057 1.00 8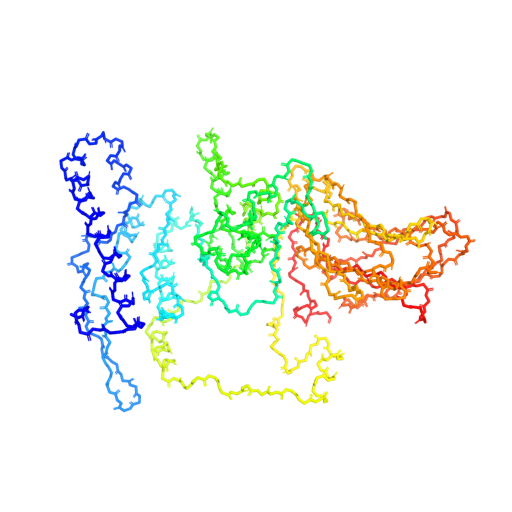4.19 124 TRP A CA 1
ATOM 1002 C C . TRP A 1 124 ? -18.479 -10.896 18.369 1.00 84.19 124 TRP A C 1
ATOM 1004 O O . TRP A 1 124 ? -19.555 -10.427 18.004 1.00 84.19 124 TRP A O 1
ATOM 1014 N N . TYR A 1 125 ? -17.536 -10.150 18.952 1.00 89.50 125 TYR A N 1
ATOM 1015 C CA . TYR A 1 125 ? -17.685 -8.717 19.228 1.00 89.50 125 TYR A CA 1
ATOM 1016 C C . TYR A 1 125 ? -18.040 -7.928 17.959 1.00 89.50 125 TYR A C 1
ATOM 1018 O O . TYR A 1 125 ? -18.990 -7.147 17.952 1.00 89.50 125 TYR A O 1
ATOM 1026 N N . ILE A 1 126 ? -17.332 -8.185 16.855 1.00 91.00 126 ILE A N 1
ATOM 1027 C CA . ILE A 1 126 ? -17.594 -7.563 15.550 1.00 91.00 126 ILE A CA 1
ATOM 1028 C C . ILE A 1 126 ? -18.986 -7.949 15.030 1.00 91.00 126 ILE A C 1
ATOM 1030 O O . ILE A 1 126 ? -19.717 -7.086 14.540 1.00 91.00 126 ILE A O 1
ATOM 1034 N N . SER A 1 127 ? -19.380 -9.221 15.154 1.00 88.00 127 SER A N 1
ATOM 1035 C CA . SER A 1 127 ? -20.716 -9.686 14.758 1.00 88.00 127 SER A CA 1
ATOM 1036 C C . SER A 1 127 ? -21.825 -8.962 15.531 1.00 88.00 127 SER A C 1
ATOM 1038 O O . SER A 1 127 ? -22.787 -8.495 14.922 1.00 88.00 127 SER A O 1
ATOM 1040 N N . GLU A 1 128 ? -21.678 -8.799 16.848 1.00 90.38 128 GLU A N 1
ATOM 1041 C CA . GLU A 1 128 ? -22.642 -8.068 17.682 1.00 90.38 128 GLU A CA 1
ATOM 1042 C C . GLU A 1 128 ? -22.703 -6.577 17.333 1.00 90.38 128 GLU A C 1
ATOM 1044 O O . GLU A 1 128 ? -23.792 -6.011 17.244 1.00 90.38 128 GLU A O 1
ATOM 1049 N N . VAL A 1 129 ? -21.561 -5.933 17.068 1.00 95.00 129 VAL A N 1
ATOM 1050 C CA . VAL A 1 129 ? -21.527 -4.540 16.591 1.00 95.00 129 VAL A CA 1
ATOM 1051 C C . VAL A 1 129 ? -22.306 -4.394 15.281 1.00 95.00 129 VAL A C 1
ATOM 1053 O O . VAL A 1 129 ? -23.105 -3.465 15.133 1.00 95.00 129 VAL A O 1
ATOM 1056 N N . MET A 1 130 ? -22.124 -5.326 14.343 1.00 92.50 130 MET A N 1
ATOM 1057 C CA . MET A 1 130 ? -22.850 -5.322 13.072 1.00 92.50 130 MET A CA 1
ATOM 1058 C C . MET A 1 130 ? -24.351 -5.579 13.254 1.00 92.50 130 MET A C 1
ATOM 1060 O O . MET A 1 130 ? -25.161 -4.903 12.617 1.00 92.50 130 MET A O 1
ATOM 1064 N N . ASP A 1 131 ? -24.745 -6.501 14.132 1.00 91.19 131 ASP A N 1
ATOM 1065 C CA . ASP A 1 131 ? -26.153 -6.755 14.461 1.00 91.19 131 ASP A CA 1
ATOM 1066 C C . ASP A 1 131 ? -26.819 -5.519 15.094 1.00 91.19 131 ASP A C 1
ATOM 1068 O O . ASP A 1 131 ? -27.891 -5.100 14.652 1.00 91.19 131 ASP A O 1
ATOM 1072 N N . ILE A 1 132 ? -26.153 -4.854 16.047 1.00 95.19 132 ILE A N 1
ATOM 1073 C CA . ILE A 1 132 ? -26.624 -3.592 16.644 1.00 95.19 132 ILE A CA 1
ATOM 1074 C C . ILE A 1 132 ? -26.877 -2.542 15.562 1.00 95.19 132 ILE A C 1
ATOM 1076 O O . ILE A 1 132 ? -27.962 -1.961 15.505 1.00 95.19 132 ILE A O 1
ATOM 1080 N N . LEU A 1 133 ? -25.886 -2.301 14.697 1.00 95.38 133 LEU A N 1
ATOM 1081 C CA . LEU A 1 133 ? -25.978 -1.286 13.649 1.00 95.38 133 LEU A CA 1
ATOM 1082 C C . LEU A 1 133 ? -27.099 -1.596 12.653 1.00 95.38 133 LEU A C 1
ATOM 1084 O O . LEU A 1 133 ? -27.859 -0.701 12.288 1.00 95.38 133 LEU A O 1
ATOM 1088 N N . THR A 1 134 ? -27.211 -2.851 12.215 1.00 91.25 134 THR A N 1
ATOM 1089 C CA . THR A 1 134 ? -28.152 -3.257 11.160 1.00 91.25 134 THR A CA 1
ATOM 1090 C C . THR A 1 134 ? -29.595 -3.407 11.647 1.00 91.25 134 THR A C 1
ATOM 1092 O O . THR A 1 134 ? -30.515 -3.249 10.842 1.00 91.25 134 THR A O 1
ATOM 1095 N N . LYS A 1 135 ? -29.820 -3.602 12.954 1.00 91.56 135 LYS A N 1
ATOM 1096 C CA . LYS A 1 135 ? -31.157 -3.596 13.577 1.00 91.56 135 LYS A CA 1
ATOM 1097 C C . LYS A 1 135 ? -31.873 -2.249 13.518 1.00 91.56 135 LYS A C 1
ATOM 1099 O O . LYS A 1 135 ? -33.100 -2.229 13.597 1.00 91.56 135 LYS A O 1
ATOM 1104 N N . ASN A 1 136 ? -31.148 -1.139 13.363 1.00 94.75 136 ASN A N 1
ATOM 1105 C CA . ASN A 1 136 ? -31.736 0.178 13.116 1.00 94.75 136 ASN A CA 1
ATOM 1106 C C . ASN A 1 136 ? -31.445 0.631 11.667 1.00 94.75 136 ASN A C 1
ATOM 1108 O O . ASN A 1 136 ? -30.398 1.237 11.410 1.00 94.75 136 ASN A O 1
ATOM 1112 N N . PRO A 1 137 ? -32.371 0.405 10.711 1.00 93.25 137 PRO A N 1
ATOM 1113 C CA . PRO A 1 137 ? -32.176 0.776 9.308 1.00 93.25 137 PRO A CA 1
ATOM 1114 C C . PRO A 1 137 ? -31.907 2.269 9.081 1.00 93.25 137 PRO A C 1
ATOM 1116 O O . PRO A 1 137 ? -31.182 2.625 8.151 1.00 93.25 137 PRO A O 1
ATOM 1119 N N . GLU A 1 138 ? -32.454 3.146 9.930 1.00 94.69 138 GLU A N 1
ATOM 1120 C CA . GLU A 1 138 ? -32.283 4.599 9.819 1.00 94.69 138 GLU A CA 1
ATOM 1121 C C . GLU A 1 138 ? -30.868 5.055 10.182 1.00 94.69 138 GLU A C 1
ATOM 1123 O O . GLU A 1 138 ? -30.383 6.055 9.641 1.00 94.69 138 GLU A O 1
ATOM 1128 N N . ILE A 1 139 ? -30.194 4.311 11.062 1.00 95.06 139 ILE A N 1
ATOM 1129 C CA . ILE A 1 139 ? -28.770 4.478 11.355 1.00 95.06 139 ILE A CA 1
ATOM 1130 C C . ILE A 1 139 ? -27.935 3.788 10.282 1.00 95.06 139 ILE A C 1
ATOM 1132 O O . ILE A 1 139 ? -27.116 4.446 9.647 1.00 95.06 139 ILE A O 1
ATOM 1136 N N . TRP A 1 140 ? -28.179 2.504 10.004 1.00 94.31 140 TRP A N 1
ATOM 1137 C CA . TRP A 1 140 ? -27.355 1.736 9.070 1.00 94.31 140 TRP A CA 1
ATOM 1138 C C . TRP A 1 140 ? -27.249 2.376 7.685 1.00 94.31 140 TRP A C 1
ATOM 1140 O O . TRP A 1 140 ? -26.151 2.459 7.133 1.00 94.31 140 TRP A O 1
ATOM 1150 N N . LYS A 1 141 ? -28.361 2.895 7.137 1.00 92.12 141 LYS A N 1
ATOM 1151 C CA . LYS A 1 141 ? -28.377 3.508 5.798 1.00 92.12 141 LYS A CA 1
ATOM 1152 C C . LYS A 1 141 ? -27.424 4.702 5.647 1.00 92.12 141 LYS A C 1
ATOM 1154 O O . LYS A 1 141 ? -27.156 5.104 4.519 1.00 92.12 141 LYS A O 1
ATOM 1159 N N . LYS A 1 142 ? -26.940 5.264 6.763 1.00 93.00 142 LYS A N 1
ATOM 1160 C CA . LYS A 1 142 ? -26.015 6.400 6.814 1.00 93.00 142 LYS A CA 1
ATOM 1161 C C . LYS A 1 142 ? -24.688 6.102 7.538 1.00 93.00 142 LYS A C 1
ATOM 1163 O O . LYS A 1 142 ? -23.966 7.042 7.864 1.00 93.00 142 LYS A O 1
ATOM 1168 N N . THR A 1 143 ? -24.360 4.830 7.779 1.00 95.81 143 THR A N 1
ATOM 1169 C CA . THR A 1 143 ? -23.163 4.415 8.532 1.00 95.81 143 THR A CA 1
ATOM 1170 C C . THR A 1 143 ? -22.046 3.904 7.619 1.00 95.81 143 THR A C 1
ATOM 1172 O O . THR A 1 143 ? -22.275 3.172 6.652 1.00 95.81 143 THR A O 1
ATOM 1175 N N . ILE A 1 144 ? -20.808 4.264 7.965 1.00 96.62 144 ILE A N 1
ATOM 1176 C CA . ILE A 1 144 ? -19.582 3.639 7.460 1.00 96.62 144 ILE A CA 1
ATOM 1177 C C . ILE A 1 144 ? -18.945 2.926 8.650 1.00 96.62 144 ILE A C 1
ATOM 1179 O O . ILE A 1 144 ? -18.467 3.586 9.569 1.00 96.62 144 ILE A O 1
ATOM 1183 N N . PHE A 1 145 ? -18.974 1.595 8.656 1.00 97.19 145 PHE A N 1
ATOM 1184 C CA . PHE A 1 145 ? -18.260 0.799 9.648 1.00 97.19 145 PHE A CA 1
ATOM 1185 C C . PHE A 1 145 ? -16.883 0.428 9.096 1.00 97.19 145 PHE A C 1
ATOM 1187 O O . PHE A 1 145 ? -16.792 -0.144 8.009 1.00 97.19 145 PHE A O 1
ATOM 1194 N N . ILE A 1 146 ? -15.829 0.764 9.839 1.00 97.38 146 ILE A N 1
ATOM 1195 C CA . ILE A 1 146 ? -14.437 0.475 9.494 1.00 97.38 146 ILE A CA 1
ATOM 1196 C C . ILE A 1 146 ? -13.870 -0.434 10.582 1.00 97.38 146 ILE A C 1
ATOM 1198 O O . ILE A 1 146 ? -13.765 -0.027 11.736 1.00 97.38 146 ILE A O 1
ATOM 1202 N N . LEU A 1 147 ? -13.493 -1.650 10.200 1.00 96.19 147 LEU A N 1
ATOM 1203 C CA . LEU A 1 147 ? -12.688 -2.557 11.009 1.00 96.19 147 LEU A CA 1
ATOM 1204 C C . LEU A 1 147 ? -11.231 -2.432 10.566 1.00 96.19 147 LEU A C 1
ATOM 1206 O O . LEU A 1 147 ? -10.946 -2.543 9.374 1.00 96.19 147 LEU A O 1
ATOM 1210 N N . THR A 1 148 ? -10.326 -2.232 11.517 1.00 95.00 148 THR A N 1
ATOM 1211 C CA . THR A 1 148 ? -8.875 -2.265 11.312 1.00 95.00 148 THR A CA 1
ATOM 1212 C C . THR A 1 148 ? -8.205 -2.800 12.572 1.00 95.00 148 THR A C 1
ATOM 1214 O O . THR A 1 148 ? -8.799 -2.747 13.649 1.00 95.00 148 THR A O 1
ATOM 1217 N N . TYR A 1 149 ? -6.974 -3.277 12.434 1.00 93.69 149 TYR A N 1
ATOM 1218 C CA . TYR A 1 149 ? -6.120 -3.687 13.551 1.00 93.69 149 TYR A CA 1
ATOM 1219 C C . TYR A 1 149 ? -5.053 -2.621 13.798 1.00 93.69 149 TYR A C 1
ATOM 1221 O O . TYR A 1 149 ? -4.738 -1.851 12.888 1.00 93.69 149 TYR A O 1
ATOM 1229 N N . ASP A 1 150 ? -4.531 -2.528 15.017 1.00 92.25 150 ASP A N 1
ATOM 1230 C CA . ASP A 1 150 ? -3.452 -1.604 15.374 1.00 92.25 150 ASP A CA 1
ATOM 1231 C C . ASP A 1 150 ? -2.086 -2.101 14.880 1.00 92.25 150 ASP A C 1
ATOM 1233 O O . ASP A 1 150 ? -1.274 -1.287 14.439 1.00 92.25 150 ASP A O 1
ATOM 1237 N N . GLU A 1 151 ? -1.863 -3.420 14.872 1.00 91.00 151 GLU A N 1
ATOM 1238 C CA . GLU A 1 151 ? -0.608 -4.057 14.457 1.00 91.00 151 GLU A CA 1
ATOM 1239 C C . GLU A 1 151 ? -0.797 -5.523 13.973 1.00 91.00 151 GLU A C 1
ATOM 1241 O O . GLU A 1 151 ? -1.929 -5.977 13.796 1.00 91.00 151 GLU A O 1
ATOM 1246 N N . ASN A 1 152 ? 0.294 -6.229 13.630 1.00 89.06 152 ASN A N 1
ATOM 1247 C CA . ASN A 1 152 ? 0.274 -7.568 13.002 1.00 89.06 152 ASN A CA 1
ATOM 1248 C C . ASN A 1 152 ? 0.773 -8.717 13.907 1.00 89.06 152 ASN A C 1
ATOM 1250 O O . ASN A 1 152 ? 1.001 -9.826 13.418 1.00 89.06 152 ASN A O 1
ATOM 1254 N N . ASP A 1 153 ? 1.040 -8.431 15.175 1.00 86.38 153 ASP A N 1
ATOM 1255 C CA . ASP A 1 153 ? 1.614 -9.267 16.236 1.00 86.38 153 ASP A CA 1
ATOM 1256 C C . ASP A 1 153 ? 2.959 -9.934 15.890 1.00 86.38 153 ASP A C 1
ATOM 1258 O O . ASP A 1 153 ? 3.410 -10.900 16.499 1.00 86.38 153 ASP A O 1
ATOM 1262 N N . GLY A 1 154 ? 3.648 -9.424 14.866 1.00 82.00 154 GLY A N 1
ATOM 1263 C CA . GLY A 1 154 ? 4.900 -10.002 14.377 1.00 82.00 154 GLY A CA 1
ATOM 1264 C C . GLY A 1 154 ? 4.734 -11.285 13.551 1.00 82.00 154 GLY A C 1
ATOM 1265 O O . GLY A 1 154 ? 5.739 -11.930 13.237 1.00 82.00 154 GLY A O 1
ATOM 1266 N N . TYR A 1 155 ? 3.510 -11.650 13.147 1.00 83.94 155 TYR A N 1
ATOM 1267 C CA . TYR A 1 155 ? 3.304 -12.722 12.169 1.00 83.94 155 TYR A CA 1
ATOM 1268 C C . TYR A 1 155 ? 3.847 -12.331 10.790 1.00 83.94 155 TYR A C 1
ATOM 1270 O O . TYR A 1 155 ? 3.870 -11.160 10.409 1.00 83.94 155 TYR A O 1
ATOM 1278 N N . PHE A 1 156 ? 4.282 -13.335 10.025 1.00 88.06 156 PHE A N 1
ATOM 1279 C CA . PHE A 1 156 ? 4.820 -13.134 8.683 1.00 88.06 156 PHE A CA 1
ATOM 1280 C C . PHE A 1 156 ? 3.765 -12.554 7.731 1.00 88.06 156 PHE A C 1
ATOM 1282 O O . PHE A 1 156 ? 2.707 -13.153 7.533 1.00 88.06 156 PHE A O 1
ATOM 1289 N N . ASP A 1 157 ? 4.113 -11.451 7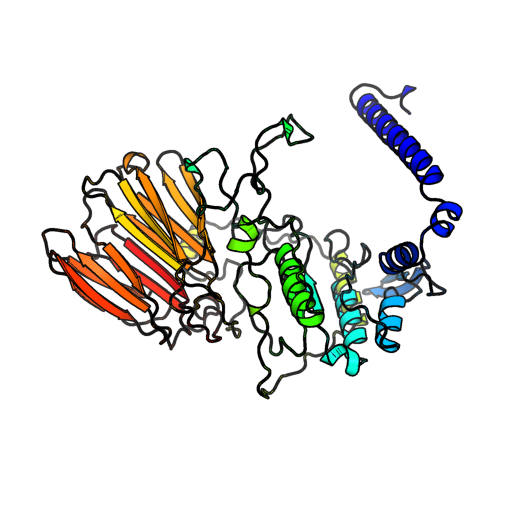.072 1.00 91.00 157 ASP A N 1
ATOM 1290 C CA . ASP A 1 157 ? 3.434 -10.953 5.880 1.00 91.00 157 ASP A CA 1
ATOM 1291 C C . ASP A 1 157 ? 4.419 -10.944 4.705 1.00 91.00 157 ASP A C 1
ATOM 1293 O O . ASP A 1 157 ? 5.599 -10.627 4.860 1.00 91.00 157 ASP A O 1
ATOM 1297 N N . HIS A 1 158 ? 3.939 -11.324 3.522 1.00 90.12 158 HIS A N 1
ATOM 1298 C CA . HIS A 1 158 ? 4.786 -11.468 2.338 1.00 90.12 158 HIS A CA 1
ATOM 1299 C C . HIS A 1 158 ? 5.063 -10.146 1.613 1.00 90.12 158 HIS A C 1
ATOM 1301 O O . HIS A 1 158 ? 5.867 -10.152 0.685 1.00 90.12 158 HIS A O 1
ATOM 1307 N N . VAL A 1 159 ? 4.394 -9.043 1.972 1.00 91.50 159 VAL A N 1
ATOM 1308 C CA . VAL A 1 159 ? 4.634 -7.733 1.358 1.00 91.50 159 VAL A CA 1
ATOM 1309 C C . VAL A 1 159 ? 5.595 -6.937 2.237 1.00 91.50 159 VAL A C 1
ATOM 1311 O O . VAL A 1 159 ? 5.229 -6.549 3.349 1.00 91.50 159 VAL A O 1
ATOM 1314 N N . PRO A 1 160 ? 6.816 -6.651 1.750 1.00 93.44 160 PRO A N 1
ATOM 1315 C CA . PRO A 1 160 ? 7.704 -5.709 2.409 1.00 93.44 160 PRO A CA 1
ATOM 1316 C C . PRO A 1 160 ? 7.021 -4.339 2.548 1.00 93.44 160 PRO A C 1
ATOM 1318 O O . PRO A 1 160 ? 6.435 -3.851 1.577 1.00 93.44 160 PRO A O 1
ATOM 1321 N N . PRO A 1 161 ? 7.091 -3.692 3.721 1.00 94.38 161 PRO A N 1
ATOM 1322 C CA . PRO A 1 161 ? 6.517 -2.366 3.888 1.00 94.38 161 PRO A CA 1
ATOM 1323 C C . PRO A 1 161 ? 7.216 -1.306 3.031 1.00 94.38 161 PRO A C 1
ATOM 1325 O O . PRO A 1 161 ? 8.444 -1.289 2.910 1.00 94.38 161 PRO A O 1
ATOM 1328 N N . PHE A 1 162 ? 6.439 -0.364 2.495 1.00 97.00 162 PHE A N 1
ATOM 1329 C CA . PHE A 1 162 ? 6.991 0.864 1.929 1.00 97.00 162 PHE A CA 1
ATOM 1330 C C . PHE A 1 162 ? 7.400 1.804 3.062 1.00 97.00 162 PHE A C 1
ATOM 1332 O O . PHE A 1 162 ? 6.571 2.172 3.891 1.00 97.00 162 PHE A O 1
ATOM 1339 N N . VAL A 1 163 ? 8.666 2.210 3.087 1.00 97.12 163 VAL A N 1
ATOM 1340 C CA . VAL A 1 163 ? 9.230 3.044 4.155 1.00 97.12 163 VAL A CA 1
ATOM 1341 C C . VAL A 1 163 ? 9.897 4.296 3.600 1.00 97.12 163 VAL A C 1
ATOM 1343 O O . VAL A 1 163 ? 10.267 4.343 2.425 1.00 97.12 163 VAL A O 1
ATOM 1346 N N . ALA A 1 164 ? 10.053 5.319 4.438 1.00 96.88 164 ALA A N 1
ATOM 1347 C CA . ALA A 1 164 ? 10.818 6.508 4.081 1.00 96.88 164 ALA A CA 1
ATOM 1348 C C . ALA A 1 164 ? 12.332 6.199 4.005 1.00 96.88 164 ALA A C 1
ATOM 1350 O O . ALA A 1 164 ? 12.840 5.423 4.822 1.00 96.88 164 ALA A O 1
ATOM 1351 N N . PRO A 1 165 ? 13.078 6.802 3.057 1.00 96.38 165 PRO A N 1
ATOM 1352 C CA . PRO A 1 165 ? 14.533 6.686 3.017 1.00 96.38 165 PRO A CA 1
ATOM 1353 C C . PRO A 1 165 ? 15.180 7.416 4.198 1.00 96.38 165 PRO A C 1
ATOM 1355 O O . PRO A 1 165 ? 14.583 8.294 4.825 1.00 96.38 165 PRO A O 1
ATOM 1358 N N . HIS A 1 166 ? 16.439 7.091 4.480 1.00 95.50 166 HIS A N 1
ATOM 1359 C CA . HIS A 1 166 ? 17.179 7.739 5.552 1.00 95.50 166 HIS A CA 1
ATOM 1360 C C . HIS A 1 166 ? 17.487 9.208 5.188 1.00 95.50 166 HIS A C 1
ATOM 1362 O O . HIS A 1 166 ? 18.098 9.468 4.148 1.00 95.50 166 HIS A O 1
ATOM 1368 N N . PRO A 1 167 ? 17.188 10.187 6.065 1.00 93.62 167 PRO A N 1
ATOM 1369 C CA . PRO A 1 167 ? 17.205 11.615 5.716 1.00 93.62 167 PRO A CA 1
ATOM 1370 C C . PRO A 1 167 ? 18.584 12.163 5.324 1.00 93.62 167 PRO A C 1
ATOM 1372 O O . PRO A 1 167 ? 18.681 13.118 4.559 1.00 93.62 167 PRO A O 1
ATOM 1375 N N . ALA A 1 168 ? 19.663 11.563 5.837 1.00 92.12 168 ALA A N 1
ATOM 1376 C CA . ALA A 1 168 ? 21.038 11.995 5.561 1.00 92.12 168 ALA A CA 1
ATOM 1377 C C . ALA A 1 168 ? 21.847 11.066 4.630 1.00 92.12 168 ALA A C 1
ATOM 1379 O O . ALA A 1 168 ? 23.004 11.368 4.348 1.00 92.12 168 ALA A O 1
ATOM 1380 N N . LYS A 1 169 ? 21.282 9.939 4.169 1.00 93.50 169 LYS A N 1
ATOM 1381 C CA . LYS A 1 169 ? 22.013 8.889 3.430 1.00 93.50 169 LYS A CA 1
ATOM 1382 C C . LYS A 1 169 ? 21.367 8.665 2.065 1.00 93.50 169 LYS A C 1
ATOM 1384 O O . LYS A 1 169 ? 20.435 7.872 1.931 1.00 93.50 169 LYS A O 1
ATOM 1389 N N . LYS A 1 170 ? 21.844 9.394 1.053 1.00 90.75 170 LYS A N 1
ATOM 1390 C CA . LYS A 1 170 ? 21.271 9.384 -0.309 1.00 90.75 170 LYS A CA 1
ATOM 1391 C C . LYS A 1 170 ? 21.319 8.009 -0.973 1.00 90.75 170 LYS A C 1
ATOM 1393 O O . LYS A 1 170 ? 20.488 7.709 -1.820 1.00 90.75 170 LYS A O 1
ATOM 1398 N N . GLU A 1 171 ? 22.266 7.166 -0.576 1.00 92.44 171 GLU A N 1
ATOM 1399 C CA . GLU A 1 171 ? 22.397 5.785 -1.029 1.00 92.44 171 GLU A CA 1
ATOM 1400 C C . GLU A 1 171 ? 21.207 4.897 -0.640 1.00 92.44 171 GLU A C 1
ATOM 1402 O O . GLU A 1 171 ? 21.059 3.826 -1.219 1.00 92.44 171 GLU A O 1
ATOM 1407 N N . THR A 1 172 ? 20.348 5.352 0.285 1.00 95.19 172 THR A N 1
ATOM 1408 C CA . THR A 1 172 ? 19.097 4.682 0.687 1.00 95.19 172 THR A CA 1
ATOM 1409 C C . THR A 1 172 ? 17.866 5.169 -0.089 1.00 95.19 172 THR A C 1
ATOM 1411 O O . THR A 1 172 ? 16.759 4.703 0.172 1.00 95.19 172 THR A O 1
ATOM 1414 N N . GLY A 1 173 ? 18.043 6.077 -1.057 1.00 97.44 173 GLY A N 1
ATOM 1415 C CA . GLY A 1 173 ? 16.971 6.711 -1.827 1.00 97.44 173 GLY A CA 1
ATOM 1416 C C . GLY A 1 173 ? 16.612 8.117 -1.329 1.00 97.44 173 GLY A C 1
ATOM 1417 O O . GLY A 1 173 ? 17.308 8.698 -0.495 1.00 97.44 173 GLY A O 1
ATOM 1418 N N . PHE A 1 174 ? 15.565 8.711 -1.906 1.00 98.25 174 PHE A N 1
ATOM 1419 C CA . PHE A 1 174 ? 15.122 10.084 -1.622 1.00 98.25 174 PHE A CA 1
ATOM 1420 C C . PHE A 1 174 ? 13.688 10.326 -2.117 1.00 98.25 174 PHE A C 1
ATOM 1422 O O . PHE A 1 174 ? 13.123 9.520 -2.851 1.00 98.25 174 PHE A O 1
ATOM 1429 N N . ALA A 1 175 ? 13.092 11.447 -1.717 1.00 98.44 175 ALA A N 1
ATOM 1430 C CA . ALA A 1 175 ? 11.725 11.818 -2.071 1.00 98.44 175 ALA A CA 1
ATOM 1431 C C . ALA A 1 175 ? 11.667 13.061 -2.976 1.00 98.44 175 ALA A C 1
ATOM 1433 O O . ALA A 1 175 ? 12.657 13.782 -3.131 1.00 98.44 175 ALA A O 1
ATOM 1434 N N . SER A 1 176 ? 10.492 13.303 -3.558 1.00 98.69 176 SER A N 1
ATOM 1435 C CA . SER A 1 176 ? 10.133 14.551 -4.233 1.00 98.69 176 SER A CA 1
ATOM 1436 C C . SER A 1 176 ? 10.363 15.782 -3.360 1.00 98.69 176 SER A C 1
ATOM 1438 O O . SER A 1 176 ? 10.324 15.730 -2.128 1.00 98.69 176 SER A O 1
ATOM 1440 N N . ASN A 1 177 ? 10.605 16.918 -4.015 1.00 97.38 177 ASN A N 1
ATOM 1441 C CA . ASN A 1 177 ? 10.827 18.180 -3.320 1.00 97.38 177 ASN A CA 1
ATOM 1442 C C . ASN A 1 177 ? 9.604 18.566 -2.466 1.00 97.38 177 ASN A C 1
ATOM 1444 O O . ASN A 1 177 ? 8.470 18.453 -2.921 1.00 97.38 177 ASN A O 1
ATOM 1448 N N . GLY A 1 178 ? 9.840 19.060 -1.249 1.00 96.38 178 GLY A N 1
ATOM 1449 C CA . GLY A 1 178 ? 8.783 19.405 -0.288 1.00 96.38 178 GLY A CA 1
ATOM 1450 C C . GLY A 1 178 ? 8.370 18.269 0.655 1.00 96.38 178 GLY A C 1
ATOM 1451 O O . GLY A 1 178 ? 7.643 18.526 1.611 1.00 96.38 178 GLY A O 1
ATOM 1452 N N . ILE A 1 179 ? 8.872 17.047 0.450 1.00 97.88 179 ILE A N 1
ATOM 1453 C CA . ILE A 1 179 ? 8.666 15.925 1.372 1.00 97.88 179 ILE A CA 1
ATOM 1454 C C . ILE A 1 179 ? 9.829 15.863 2.368 1.00 97.88 179 ILE A C 1
ATOM 1456 O O . ILE A 1 179 ? 10.942 15.468 2.018 1.00 97.88 179 ILE A O 1
ATOM 1460 N N . ASP A 1 180 ? 9.568 16.221 3.626 1.00 96.25 180 ASP A N 1
ATOM 1461 C CA . ASP A 1 180 ? 10.514 15.987 4.720 1.00 96.25 180 ASP A CA 1
ATOM 1462 C C . ASP A 1 180 ? 10.424 14.528 5.186 1.00 96.25 180 ASP A C 1
ATOM 1464 O O . ASP A 1 180 ? 9.469 14.125 5.846 1.00 96.25 180 ASP A O 1
ATOM 1468 N N . VAL A 1 181 ? 11.423 13.721 4.828 1.00 95.62 181 VAL A N 1
ATOM 1469 C CA . VAL A 1 181 ? 11.517 12.313 5.251 1.00 95.62 181 VAL A CA 1
ATOM 1470 C C . VAL A 1 181 ? 12.071 12.158 6.670 1.00 95.62 181 VAL A C 1
ATOM 1472 O O . VAL A 1 181 ? 11.961 11.083 7.254 1.00 95.62 181 VAL A O 1
ATOM 1475 N N . GLY A 1 182 ? 12.649 13.214 7.253 1.00 94.50 182 GLY A N 1
ATOM 1476 C CA . GLY A 1 182 ? 13.231 13.176 8.594 1.00 94.50 182 GLY A CA 1
ATOM 1477 C C . GLY A 1 182 ? 12.195 12.932 9.688 1.00 94.50 182 GLY A C 1
ATOM 1478 O O . GLY A 1 182 ? 12.500 12.264 10.670 1.00 94.50 182 GLY A O 1
ATOM 1479 N N . VAL A 1 183 ? 10.956 13.396 9.497 1.00 94.00 183 VAL A N 1
ATOM 1480 C CA . VAL A 1 183 ? 9.850 13.153 10.443 1.00 94.00 183 VAL A CA 1
ATOM 1481 C C . VAL A 1 183 ? 9.297 11.724 10.387 1.00 94.00 183 VAL A C 1
ATOM 1483 O O . VAL A 1 183 ? 8.556 11.333 11.282 1.00 94.00 183 VAL A O 1
ATOM 1486 N N . GLU A 1 184 ? 9.670 10.936 9.374 1.00 95.44 184 GLU A N 1
ATOM 1487 C CA . GLU A 1 184 ? 9.310 9.515 9.234 1.00 95.44 184 GLU A CA 1
ATOM 1488 C C . GLU A 1 184 ? 10.458 8.575 9.630 1.00 95.44 184 GLU A C 1
ATOM 1490 O O . GLU A 1 184 ? 10.375 7.365 9.412 1.00 95.44 184 GLU A O 1
ATOM 1495 N N . TYR A 1 185 ? 11.543 9.105 10.202 1.00 94.25 185 TYR A N 1
ATOM 1496 C CA . TYR A 1 185 ? 12.752 8.334 10.465 1.00 94.25 185 TYR A CA 1
ATOM 1497 C C . TYR A 1 185 ? 13.321 8.623 11.856 1.00 94.25 185 TYR A C 1
ATOM 1499 O O . TYR A 1 185 ? 13.540 9.772 12.232 1.00 94.25 185 TYR A O 1
ATOM 1507 N N . VAL A 1 186 ? 13.624 7.568 12.613 1.00 91.31 186 VAL A N 1
ATOM 1508 C CA . VAL A 1 186 ? 14.369 7.676 13.872 1.00 91.31 186 VAL A CA 1
ATOM 1509 C C . VAL A 1 186 ? 15.847 7.475 13.563 1.00 91.31 186 VAL A C 1
ATOM 1511 O O . VAL A 1 186 ? 16.267 6.374 13.205 1.00 91.31 186 VAL A O 1
ATOM 1514 N N . ALA A 1 187 ? 16.637 8.538 13.686 1.00 84.00 187 ALA A N 1
ATOM 1515 C CA . ALA A 1 187 ? 18.069 8.546 13.420 1.00 84.00 187 ALA A CA 1
ATOM 1516 C C . ALA A 1 187 ? 18.856 8.881 14.696 1.00 84.00 187 ALA A C 1
ATOM 1518 O O . ALA A 1 187 ? 18.707 9.947 15.297 1.00 84.00 187 ALA A O 1
ATOM 1519 N N . GLY A 1 188 ? 19.753 7.977 15.085 1.00 74.81 188 GLY A N 1
ATOM 1520 C CA . GLY A 1 188 ? 20.686 8.189 16.184 1.00 74.81 188 GLY A CA 1
ATOM 1521 C C . GLY A 1 188 ? 20.160 7.851 17.583 1.00 74.81 188 GLY A C 1
ATOM 1522 O O . GLY A 1 188 ? 18.967 7.749 17.869 1.00 74.81 188 GLY A O 1
ATOM 1523 N N . LYS A 1 189 ? 21.117 7.674 18.504 1.00 73.12 189 LYS A N 1
ATOM 1524 C CA . LYS A 1 189 ? 20.861 7.166 19.860 1.00 73.12 189 LYS A CA 1
ATOM 1525 C C . LYS A 1 189 ? 20.052 8.121 20.734 1.00 73.12 189 LYS A C 1
ATOM 1527 O O . LYS A 1 189 ? 19.346 7.650 21.615 1.00 73.12 189 LYS A O 1
ATOM 1532 N N . SER A 1 190 ? 20.164 9.434 20.527 1.00 73.62 190 SER A N 1
ATOM 1533 C CA . SER A 1 190 ? 19.509 10.454 21.363 1.00 73.62 190 SER A CA 1
ATOM 1534 C C . SER A 1 190 ? 17.987 10.461 21.231 1.00 73.62 190 SER A C 1
ATOM 1536 O O . SER A 1 190 ? 17.306 10.924 22.139 1.00 73.62 190 SER A O 1
ATOM 1538 N N . GLN A 1 191 ? 17.454 9.922 20.134 1.00 77.12 191 GLN A N 1
ATOM 1539 C CA . GLN A 1 191 ? 16.016 9.817 19.894 1.00 77.12 191 GLN A CA 1
ATOM 1540 C C . GLN A 1 191 ? 15.396 8.555 20.521 1.00 77.12 191 GLN A C 1
ATOM 1542 O O . GLN A 1 191 ? 14.213 8.292 20.326 1.00 77.12 191 GLN A O 1
ATOM 1547 N N . GLN A 1 192 ? 16.177 7.750 21.254 1.00 76.44 192 GLN A N 1
ATOM 1548 C CA . GLN A 1 192 ? 15.739 6.452 21.770 1.00 76.44 192 GLN A CA 1
ATOM 1549 C C . GLN A 1 192 ? 16.079 6.284 23.250 1.00 76.44 192 GLN A C 1
ATOM 1551 O O . GLN A 1 192 ? 17.198 6.543 23.686 1.00 76.44 192 GLN A O 1
ATOM 1556 N N . ASN A 1 193 ? 15.115 5.765 24.015 1.00 72.69 193 ASN A N 1
ATOM 1557 C CA . ASN A 1 193 ? 15.256 5.544 25.459 1.00 72.69 193 ASN A CA 1
ATOM 1558 C C . ASN A 1 193 ? 16.271 4.441 25.815 1.00 72.69 193 ASN A C 1
ATOM 1560 O O . ASN A 1 193 ? 16.725 4.371 26.955 1.00 72.69 193 ASN A O 1
ATOM 1564 N N . ASN A 1 194 ? 16.608 3.559 24.866 1.00 73.56 194 ASN A N 1
ATOM 1565 C CA . ASN A 1 194 ? 17.578 2.483 25.055 1.00 73.56 194 ASN A CA 1
ATOM 1566 C C . ASN A 1 194 ? 18.791 2.671 24.131 1.00 73.56 194 ASN A C 1
ATOM 1568 O O . ASN A 1 194 ? 18.850 2.117 23.034 1.00 73.56 194 ASN A O 1
ATOM 1572 N N . HIS A 1 195 ? 19.775 3.440 24.596 1.00 74.38 195 HIS A N 1
ATOM 1573 C CA . HIS A 1 195 ? 20.972 3.787 23.822 1.00 74.38 195 HIS A CA 1
ATOM 1574 C C . HIS A 1 195 ? 21.862 2.586 23.442 1.00 74.38 195 HIS A C 1
ATOM 1576 O O . HIS A 1 195 ? 22.619 2.676 22.469 1.00 74.38 195 HIS A O 1
ATOM 1582 N N . ASP A 1 196 ? 21.773 1.469 24.172 1.00 75.19 196 ASP A N 1
ATOM 1583 C CA . ASP A 1 196 ? 22.594 0.272 23.935 1.00 75.19 196 ASP A CA 1
ATOM 1584 C C . ASP A 1 196 ? 22.089 -0.558 22.747 1.00 75.19 196 ASP A C 1
ATOM 1586 O O . ASP A 1 196 ? 22.869 -1.245 22.093 1.00 75.19 196 ASP A O 1
ATOM 1590 N N . SER A 1 197 ? 20.794 -0.460 22.433 1.00 75.00 197 SER A N 1
ATOM 1591 C CA . SER A 1 197 ? 20.157 -1.165 21.308 1.00 75.00 197 SER A CA 1
ATOM 1592 C C . SER A 1 197 ? 19.612 -0.225 20.236 1.00 75.00 197 SER A C 1
ATOM 1594 O O . SER A 1 197 ? 18.886 -0.669 19.348 1.00 75.00 197 SER A O 1
ATOM 1596 N N . ALA A 1 198 ? 19.974 1.058 20.306 1.00 79.31 198 ALA A N 1
ATOM 1597 C CA . ALA A 1 198 ? 19.457 2.061 19.399 1.00 79.31 198 ALA A CA 1
ATOM 1598 C C . ALA A 1 198 ? 19.886 1.790 17.953 1.00 79.31 198 ALA A C 1
ATOM 1600 O O . ALA A 1 198 ? 21.072 1.594 17.668 1.00 79.31 198 ALA A O 1
ATOM 1601 N N . ARG A 1 199 ? 18.906 1.783 17.050 1.00 81.44 199 ARG A N 1
ATOM 1602 C CA . ARG A 1 199 ? 19.098 1.546 15.616 1.00 81.44 199 ARG A CA 1
ATOM 1603 C C . ARG A 1 199 ? 18.414 2.631 14.811 1.00 81.44 199 ARG A C 1
ATOM 1605 O O . ARG A 1 199 ? 17.290 3.009 15.129 1.00 81.44 199 ARG A O 1
ATOM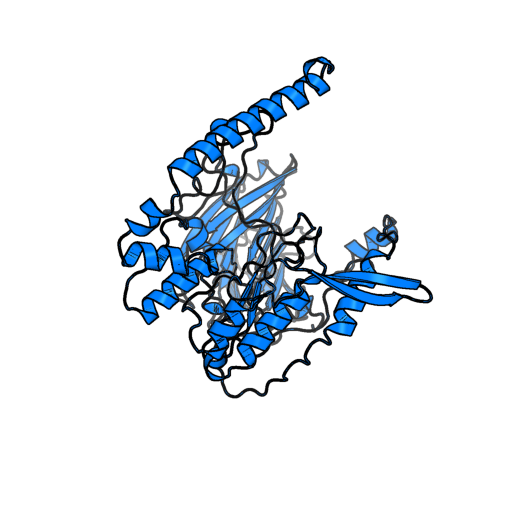 1612 N N . ASP A 1 200 ? 19.087 3.079 13.762 1.00 89.06 200 ASP A N 1
ATOM 1613 C CA . ASP A 1 200 ? 18.473 3.904 12.730 1.00 89.06 200 ASP A CA 1
ATOM 1614 C C . ASP A 1 200 ? 17.364 3.085 12.057 1.00 89.06 200 ASP A C 1
ATOM 1616 O O . ASP A 1 200 ? 17.631 1.990 11.560 1.00 89.06 200 ASP A O 1
ATOM 1620 N N . SER A 1 201 ? 16.134 3.593 12.038 1.00 91.12 201 SER A N 1
ATOM 1621 C CA . SER A 1 201 ? 15.003 2.903 11.414 1.00 91.12 201 SER A CA 1
ATOM 1622 C C . SER A 1 201 ? 13.942 3.894 10.949 1.00 91.12 201 SER A C 1
ATOM 1624 O O . SER A 1 201 ? 13.676 4.867 11.662 1.00 91.12 201 SER A O 1
ATOM 1626 N N . PRO A 1 202 ? 13.274 3.634 9.813 1.00 93.50 202 PRO A N 1
ATOM 1627 C CA . PRO A 1 202 ? 12.021 4.308 9.517 1.00 93.50 202 PRO A CA 1
ATOM 1628 C C . PRO A 1 202 ? 10.986 4.000 10.609 1.00 93.50 202 PRO A C 1
ATOM 1630 O O . PRO A 1 202 ? 11.018 2.930 11.226 1.00 93.50 202 PRO A O 1
ATOM 1633 N N . ILE A 1 203 ? 10.077 4.946 10.844 1.00 92.19 203 ILE A N 1
ATOM 1634 C CA . ILE A 1 203 ? 8.937 4.804 11.764 1.00 92.19 203 ILE A CA 1
ATOM 1635 C C . ILE A 1 203 ? 7.876 3.882 11.151 1.00 92.19 203 ILE A C 1
ATOM 1637 O O . ILE A 1 203 ? 7.232 3.113 11.860 1.00 92.19 203 ILE A O 1
ATOM 1641 N N . GLY A 1 204 ? 7.704 3.957 9.832 1.00 89.69 204 GLY A N 1
ATOM 1642 C CA . GLY A 1 204 ? 6.765 3.151 9.069 1.00 89.69 204 GLY A CA 1
ATOM 1643 C C . GLY A 1 204 ? 6.998 3.273 7.556 1.00 89.69 204 GLY A C 1
ATOM 1644 O O . GLY A 1 204 ? 7.961 3.902 7.121 1.00 89.69 204 GLY A O 1
ATOM 1645 N N . LEU A 1 205 ? 6.145 2.679 6.724 1.00 95.38 205 LEU A N 1
ATOM 1646 C CA . LEU A 1 205 ? 4.997 1.864 7.131 1.00 95.38 205 LEU A CA 1
ATOM 1647 C C . LEU A 1 205 ? 5.439 0.549 7.791 1.00 95.38 205 LEU A C 1
ATOM 1649 O O . LEU A 1 205 ? 6.552 0.072 7.580 1.00 95.38 205 LEU A O 1
ATOM 1653 N N . GLY A 1 206 ? 4.573 -0.002 8.639 1.00 93.06 206 GLY A N 1
ATOM 1654 C CA . GLY A 1 206 ? 4.758 -1.326 9.230 1.00 93.06 206 GLY A CA 1
ATOM 1655 C C . GLY A 1 206 ? 4.235 -2.438 8.319 1.00 93.06 206 GLY A C 1
ATOM 1656 O O . GLY A 1 206 ? 3.814 -2.195 7.186 1.00 93.06 206 GLY A O 1
ATOM 1657 N N . PHE A 1 207 ? 4.238 -3.670 8.827 1.00 94.31 207 PHE A N 1
ATOM 1658 C CA . PHE A 1 207 ? 3.575 -4.788 8.156 1.00 94.31 207 PHE A CA 1
ATOM 1659 C C . PHE A 1 207 ? 2.085 -4.503 7.945 1.00 94.31 207 PHE A C 1
ATOM 1661 O O . PHE A 1 207 ? 1.461 -3.754 8.700 1.00 94.31 207 PHE A O 1
ATOM 1668 N N . ARG A 1 208 ? 1.513 -5.107 6.900 1.00 95.44 208 ARG A N 1
ATOM 1669 C CA . ARG A 1 208 ? 0.097 -4.921 6.580 1.00 95.44 208 ARG A CA 1
ATOM 1670 C C . ARG A 1 208 ? -0.788 -5.457 7.697 1.00 95.44 208 ARG A C 1
ATOM 1672 O O . ARG A 1 208 ? -0.540 -6.529 8.244 1.00 95.44 208 ARG A O 1
ATOM 1679 N N . VAL A 1 209 ? -1.880 -4.742 7.928 1.00 95.12 209 VAL A N 1
ATOM 1680 C CA . VAL A 1 209 ? -2.996 -5.177 8.764 1.00 95.12 209 VAL A CA 1
ATOM 1681 C C . VAL A 1 209 ? -4.277 -5.241 7.931 1.00 95.12 209 VAL A C 1
ATOM 1683 O O . VAL A 1 209 ? -4.404 -4.500 6.949 1.00 95.12 209 VAL A O 1
ATOM 1686 N N . PRO A 1 210 ? -5.242 -6.109 8.275 1.00 94.62 210 PRO A N 1
ATOM 1687 C CA . PRO A 1 210 ? -6.534 -6.121 7.604 1.00 94.62 210 PRO A CA 1
ATOM 1688 C C . PRO A 1 210 ? -7.295 -4.809 7.817 1.00 94.62 210 PRO A C 1
ATOM 1690 O O . PRO A 1 210 ? -7.351 -4.291 8.931 1.00 94.62 210 PRO A O 1
ATOM 1693 N N . MET A 1 211 ? -7.964 -4.334 6.766 1.00 96.81 211 MET A N 1
ATOM 1694 C CA . MET A 1 211 ? -8.989 -3.297 6.859 1.00 96.81 211 MET A CA 1
ATOM 1695 C C . MET A 1 211 ? -10.235 -3.743 6.096 1.00 96.81 211 MET A C 1
ATOM 1697 O O . MET A 1 211 ? -10.162 -4.110 4.922 1.00 96.81 211 MET A O 1
ATOM 1701 N N . VAL A 1 212 ? -11.391 -3.701 6.756 1.00 96.00 212 VAL A N 1
ATOM 1702 C CA . VAL A 1 212 ? -12.690 -4.044 6.164 1.00 96.00 212 VAL A CA 1
ATOM 1703 C C . VAL A 1 212 ? -13.643 -2.876 6.354 1.00 96.00 212 VAL A C 1
ATOM 1705 O O . VAL A 1 212 ? -13.835 -2.401 7.469 1.00 96.00 212 VAL A O 1
ATOM 1708 N N . VAL A 1 213 ? -14.277 -2.434 5.266 1.00 96.88 213 VAL A N 1
ATOM 1709 C CA . VAL A 1 213 ? -15.280 -1.364 5.314 1.00 96.88 213 VAL A CA 1
ATOM 1710 C C . VAL A 1 213 ? -16.649 -1.900 4.923 1.00 96.88 213 VAL A C 1
ATOM 1712 O O . VAL A 1 213 ? -16.900 -2.225 3.759 1.00 96.88 213 VAL A O 1
ATOM 1715 N N . ALA A 1 214 ? -17.555 -1.952 5.897 1.00 93.94 214 ALA A N 1
ATOM 1716 C CA . ALA A 1 214 ? -18.940 -2.355 5.706 1.00 93.94 214 ALA A CA 1
ATOM 1717 C C . ALA A 1 214 ? -19.848 -1.122 5.720 1.00 93.94 214 ALA A C 1
ATOM 1719 O O . ALA A 1 214 ? -19.946 -0.396 6.708 1.00 93.94 214 ALA A O 1
ATOM 1720 N N . SER A 1 215 ? -20.519 -0.874 4.600 1.00 93.50 215 SER A N 1
ATOM 1721 C CA . SER A 1 215 ? -21.398 0.278 4.452 1.00 93.50 215 SER A CA 1
ATOM 1722 C C . SER A 1 215 ? -22.380 0.078 3.297 1.00 93.50 215 SER A C 1
ATOM 1724 O O . SER A 1 215 ? -22.047 -0.595 2.312 1.00 93.50 215 SER A O 1
ATOM 1726 N N . PRO A 1 216 ? -23.559 0.728 3.324 1.00 90.06 216 PRO A N 1
ATOM 1727 C CA . PRO A 1 216 ? -24.389 0.883 2.134 1.00 90.06 216 PRO A CA 1
ATOM 1728 C C . PRO A 1 216 ? -23.644 1.451 0.913 1.00 90.06 216 PRO A C 1
ATOM 1730 O O . PRO A 1 216 ? -24.091 1.192 -0.201 1.00 90.06 216 PRO A O 1
ATOM 1733 N N . TRP A 1 217 ? -22.527 2.166 1.105 1.00 92.00 217 TRP A N 1
ATOM 1734 C CA . TRP A 1 217 ? -21.706 2.768 0.041 1.00 92.00 217 TRP A CA 1
ATOM 1735 C C . TRP A 1 217 ? -20.506 1.913 -0.419 1.00 92.00 217 TRP A C 1
ATOM 1737 O O . TRP A 1 217 ? -19.755 2.332 -1.300 1.00 92.00 217 TRP A O 1
ATOM 1747 N N . THR A 1 218 ? -20.314 0.715 0.150 1.00 92.81 218 THR A N 1
ATOM 1748 C CA . THR A 1 218 ? -19.204 -0.210 -0.186 1.00 92.81 218 THR A CA 1
ATOM 1749 C C . THR A 1 218 ? -19.686 -1.622 -0.553 1.00 92.81 218 THR A C 1
ATOM 1751 O O . THR A 1 218 ? -18.933 -2.598 -0.511 1.00 92.81 218 THR A O 1
ATOM 1754 N N . ARG A 1 219 ? -20.947 -1.741 -0.977 1.00 88.62 219 ARG A N 1
ATOM 1755 C CA . ARG A 1 219 ? -21.660 -2.992 -1.289 1.00 88.62 219 ARG A CA 1
ATOM 1756 C C . ARG A 1 219 ? -20.979 -3.895 -2.328 1.00 88.62 219 ARG A C 1
ATOM 1758 O O . ARG A 1 219 ? -20.575 -3.433 -3.389 1.00 88.62 219 ARG A O 1
ATOM 1765 N N . GLY A 1 220 ? -20.935 -5.206 -2.080 1.00 86.62 220 GLY A N 1
ATOM 1766 C CA . GLY A 1 220 ? -20.531 -6.205 -3.086 1.00 86.62 220 GLY A CA 1
ATOM 1767 C C . GLY A 1 220 ? -19.106 -6.756 -2.966 1.00 86.62 220 GLY A C 1
ATOM 1768 O O . GLY A 1 220 ? -18.627 -7.349 -3.926 1.00 86.62 220 GLY A O 1
ATOM 1769 N N . GLY A 1 221 ? -18.425 -6.558 -1.829 1.00 89.31 221 GLY A N 1
ATOM 1770 C CA . GLY A 1 221 ? -17.174 -7.268 -1.507 1.00 89.31 221 GLY A CA 1
ATOM 1771 C C . GLY A 1 221 ? -15.987 -6.932 -2.416 1.00 89.31 221 GLY A C 1
ATOM 1772 O O . GLY A 1 221 ? -15.342 -7.829 -2.953 1.00 89.31 221 GLY A O 1
ATOM 1773 N N . TRP A 1 222 ? -15.733 -5.641 -2.621 1.00 93.88 222 TRP A N 1
ATOM 1774 C CA . TRP A 1 222 ? -14.671 -5.152 -3.503 1.00 93.88 222 TRP A CA 1
ATOM 1775 C C . TRP A 1 222 ? -13.328 -5.040 -2.780 1.00 93.88 222 TRP A C 1
ATOM 1777 O O . TRP A 1 222 ? -13.288 -4.821 -1.571 1.00 93.88 222 TRP A O 1
ATOM 1787 N N . VAL A 1 223 ? -12.240 -5.140 -3.541 1.00 97.06 223 VAL A N 1
ATOM 1788 C CA . VAL A 1 223 ? -10.862 -4.955 -3.071 1.00 97.06 223 VAL A CA 1
ATOM 1789 C C . VAL A 1 223 ? -10.349 -3.592 -3.530 1.00 97.06 223 VAL A C 1
ATOM 1791 O O . VAL A 1 223 ? -10.531 -3.216 -4.685 1.00 97.06 223 VAL A O 1
ATOM 1794 N N . ASN A 1 224 ? -9.703 -2.845 -2.640 1.00 97.88 224 ASN A N 1
ATOM 1795 C CA . ASN A 1 224 ? -8.985 -1.623 -2.986 1.00 97.88 224 ASN A CA 1
ATOM 1796 C C . ASN A 1 224 ? -7.495 -1.839 -2.696 1.00 97.88 224 ASN A C 1
ATOM 1798 O O . ASN A 1 224 ? -7.143 -2.270 -1.602 1.00 97.88 224 ASN A O 1
ATOM 1802 N N . SER A 1 225 ? -6.654 -1.573 -3.693 1.00 97.06 225 SER A N 1
ATOM 1803 C CA . SER A 1 225 ? -5.210 -1.836 -3.654 1.00 97.06 225 SER A CA 1
ATOM 1804 C C . SER A 1 225 ? -4.370 -0.555 -3.644 1.00 97.06 225 SER A C 1
ATOM 1806 O O . SER A 1 225 ? -3.173 -0.597 -3.932 1.00 97.06 225 SER A O 1
ATOM 1808 N N . GLN A 1 226 ? -4.987 0.586 -3.321 1.00 97.94 226 GLN A N 1
ATOM 1809 C CA . GLN A 1 226 ? -4.258 1.793 -2.951 1.00 97.94 226 GLN A CA 1
ATOM 1810 C C . GLN A 1 226 ? -3.544 1.565 -1.613 1.00 97.94 226 GLN A C 1
ATOM 1812 O O . GLN A 1 226 ? -4.069 0.888 -0.729 1.00 97.94 226 GLN A O 1
ATOM 1817 N N . VAL A 1 227 ? -2.338 2.114 -1.462 1.00 98.12 227 VAL A N 1
ATOM 1818 C CA . VAL A 1 227 ? -1.631 2.083 -0.177 1.00 98.12 227 VAL A CA 1
ATOM 1819 C C . VAL A 1 227 ? -2.414 2.921 0.827 1.00 98.12 227 VAL A C 1
ATOM 1821 O O . VAL A 1 227 ? -2.717 4.085 0.566 1.00 98.12 227 VAL A O 1
ATOM 1824 N N . PHE A 1 228 ? -2.726 2.330 1.974 1.00 98.06 228 PHE A N 1
ATOM 1825 C CA . PHE A 1 228 ? -3.335 2.998 3.117 1.00 98.06 228 PHE A CA 1
ATOM 1826 C C . PHE A 1 228 ? -2.539 2.672 4.379 1.00 98.06 228 PHE A C 1
ATOM 1828 O O . PHE A 1 228 ? -1.896 1.625 4.463 1.00 98.06 228 PHE A O 1
ATOM 1835 N N . ASP A 1 229 ? -2.620 3.557 5.363 1.00 96.94 229 ASP A N 1
ATOM 1836 C CA . ASP A 1 229 ? -2.116 3.338 6.715 1.00 96.94 229 ASP A CA 1
ATOM 1837 C C . ASP A 1 229 ? -3.154 3.812 7.747 1.00 96.94 229 ASP A C 1
ATOM 1839 O O . ASP A 1 229 ? -4.253 4.252 7.399 1.00 96.94 229 ASP A O 1
ATOM 1843 N N . HIS A 1 230 ? -2.826 3.756 9.038 1.00 96.12 230 HIS A N 1
ATOM 1844 C CA . HIS A 1 230 ? -3.740 4.220 10.087 1.00 96.12 230 HIS A CA 1
ATOM 1845 C C . HIS A 1 230 ? -4.094 5.709 9.976 1.00 96.12 230 HIS A C 1
ATOM 1847 O O . HIS A 1 230 ? -5.155 6.120 10.453 1.00 96.12 230 HIS A O 1
ATOM 1853 N N . THR A 1 231 ? -3.260 6.524 9.320 1.00 96.81 231 THR A N 1
ATOM 1854 C CA . THR A 1 231 ? -3.570 7.940 9.083 1.00 96.81 231 THR A CA 1
ATOM 1855 C C . THR A 1 231 ? -4.611 8.133 7.985 1.00 96.81 231 THR A C 1
ATOM 1857 O O . THR A 1 231 ? -5.324 9.134 8.015 1.00 96.81 231 THR A O 1
ATOM 1860 N N . SER A 1 232 ? -4.788 7.175 7.069 1.00 98.06 232 SER A N 1
ATOM 1861 C CA . SER A 1 232 ? -5.810 7.225 6.013 1.00 98.06 232 SER A CA 1
ATOM 1862 C C . SER A 1 232 ? -7.228 7.415 6.564 1.00 98.06 232 SER A C 1
ATOM 1864 O O . SER A 1 232 ? -8.020 8.150 5.976 1.00 98.06 232 SER A O 1
ATOM 1866 N N . SER A 1 233 ? -7.541 6.839 7.731 1.00 97.06 233 SER A N 1
ATOM 1867 C CA . SER A 1 233 ? -8.820 7.065 8.424 1.00 97.06 233 SER A CA 1
ATOM 1868 C C . SER A 1 233 ? -8.988 8.515 8.888 1.00 97.06 233 SER A C 1
ATOM 1870 O O . SER A 1 233 ? -10.084 9.065 8.809 1.00 97.06 233 SER A O 1
ATOM 1872 N N . LEU A 1 234 ? -7.912 9.164 9.339 1.00 97.56 234 LEU A N 1
ATOM 1873 C CA . LEU A 1 234 ? -7.941 10.576 9.727 1.00 97.56 234 LEU A CA 1
ATOM 1874 C C . LEU A 1 234 ? -8.055 11.484 8.498 1.00 97.56 234 LEU A C 1
ATOM 1876 O O . LEU A 1 234 ? -8.879 12.393 8.501 1.00 97.56 234 LEU A O 1
ATOM 1880 N N . GLN A 1 235 ? -7.314 11.191 7.424 1.00 98.00 235 GLN A N 1
ATOM 1881 C CA . GLN A 1 235 ? -7.422 11.910 6.146 1.00 98.00 235 GLN A CA 1
ATOM 1882 C C . GLN A 1 235 ? -8.833 11.790 5.542 1.00 98.00 235 GLN A C 1
ATOM 1884 O O . GLN A 1 235 ? -9.383 12.759 5.017 1.00 98.00 235 GLN A O 1
ATOM 1889 N N . PHE A 1 236 ? -9.478 10.628 5.682 1.00 97.75 236 PHE A N 1
ATOM 1890 C CA . PHE A 1 236 ? -10.887 10.471 5.327 1.00 97.75 236 PHE A CA 1
ATOM 1891 C C . PHE A 1 236 ? -11.789 11.406 6.143 1.00 97.75 236 PHE A C 1
ATOM 1893 O O . PHE A 1 236 ? -12.665 12.069 5.581 1.00 97.75 236 PHE A O 1
ATOM 1900 N N . LEU A 1 237 ? -11.578 11.475 7.463 1.00 97.38 237 LEU A N 1
ATOM 1901 C CA . LEU A 1 237 ? -12.361 12.330 8.354 1.00 97.38 237 LEU A CA 1
ATOM 1902 C C . LEU A 1 237 ? -12.176 13.821 8.056 1.00 97.38 237 LEU A C 1
ATOM 1904 O O . LEU A 1 237 ? -13.170 14.541 8.133 1.00 97.38 237 LEU A O 1
ATOM 1908 N N . GLU A 1 238 ? -10.974 14.273 7.675 1.00 97.44 238 GLU A N 1
ATOM 1909 C CA . GLU A 1 238 ? -10.731 15.639 7.178 1.00 97.44 238 GLU A CA 1
ATOM 1910 C C . GLU A 1 238 ? -11.745 15.971 6.078 1.00 97.44 238 GLU A C 1
ATOM 1912 O O . GLU A 1 238 ? -12.599 16.842 6.244 1.00 97.44 238 GLU A O 1
ATOM 1917 N N . HIS A 1 239 ? -11.754 15.177 5.005 1.00 95.50 239 HIS A N 1
ATOM 1918 C CA . HIS A 1 239 ? -12.647 15.391 3.870 1.00 95.50 239 HIS A CA 1
ATOM 1919 C C . HIS A 1 239 ? -14.128 15.193 4.204 1.00 95.50 239 HIS A C 1
ATOM 1921 O O . HIS A 1 239 ? -14.983 15.939 3.719 1.00 95.50 239 HIS A O 1
ATOM 1927 N N . PHE A 1 240 ? -14.472 14.180 4.997 1.00 95.81 240 PHE A N 1
ATOM 1928 C CA . PHE A 1 240 ? -15.860 13.908 5.364 1.00 95.81 240 PHE A CA 1
ATOM 1929 C C . PHE A 1 240 ? -16.452 15.047 6.204 1.00 95.81 240 PHE A C 1
ATOM 1931 O O . PHE A 1 240 ? -17.561 15.515 5.929 1.00 95.81 240 PHE A O 1
ATOM 1938 N N . LEU A 1 241 ? -15.716 15.522 7.211 1.00 95.81 241 LEU A N 1
ATOM 1939 C CA . LEU A 1 241 ? -16.172 16.579 8.110 1.00 95.81 241 LEU A CA 1
ATOM 1940 C C . LEU A 1 241 ? -16.129 17.956 7.445 1.00 95.81 241 LEU A C 1
ATOM 1942 O O . LEU A 1 241 ? -17.040 18.751 7.685 1.00 95.81 241 LEU A O 1
ATOM 1946 N N . GLU A 1 242 ? -15.150 18.223 6.580 1.00 96.38 242 GLU A N 1
ATOM 1947 C CA . GLU A 1 242 ? -15.131 19.418 5.729 1.00 96.38 242 GLU A CA 1
ATOM 1948 C C . GLU A 1 242 ? -16.405 19.512 4.893 1.00 96.38 242 GLU A C 1
ATOM 1950 O O . GLU A 1 242 ? -17.133 20.501 4.980 1.00 96.38 242 GLU A O 1
ATOM 1955 N N . ASN A 1 243 ? -16.745 18.446 4.162 1.00 94.19 243 ASN A N 1
ATOM 1956 C CA . ASN A 1 243 ? -17.960 18.406 3.347 1.00 94.19 243 ASN A CA 1
ATOM 1957 C C . ASN A 1 243 ? -19.240 18.519 4.188 1.00 94.19 243 ASN A C 1
ATOM 1959 O O . ASN A 1 243 ? -20.216 19.129 3.756 1.00 94.19 243 ASN A O 1
ATOM 1963 N N . ARG A 1 244 ? -19.254 17.942 5.395 1.00 93.38 244 ARG A N 1
ATOM 1964 C CA . ARG A 1 244 ? -20.432 17.956 6.274 1.00 93.38 244 ARG A CA 1
ATOM 1965 C C . ARG A 1 244 ? -20.643 19.288 6.995 1.00 93.38 244 ARG A C 1
ATOM 1967 O O . ARG A 1 244 ? -21.781 19.625 7.310 1.00 93.38 244 ARG A O 1
ATOM 1974 N N . THR A 1 245 ? -19.571 20.005 7.328 1.00 95.25 245 THR A N 1
ATOM 1975 C CA . THR A 1 245 ? -19.631 21.184 8.212 1.00 95.25 245 THR A CA 1
ATOM 1976 C C . THR A 1 245 ? -19.260 22.495 7.525 1.00 95.25 245 THR A C 1
ATOM 1978 O O . THR A 1 245 ? -19.520 23.557 8.089 1.00 95.25 245 THR A O 1
ATOM 1981 N N . GLY A 1 246 ? -18.637 22.440 6.346 1.00 96.06 246 GLY A N 1
ATOM 1982 C CA . GLY A 1 246 ? -18.080 23.598 5.644 1.00 96.06 246 GLY A CA 1
ATOM 1983 C C . GLY A 1 246 ? -16.820 24.183 6.293 1.00 96.06 246 GLY A C 1
ATOM 1984 O O . GLY A 1 246 ? -16.322 25.207 5.832 1.00 96.06 246 GLY A O 1
ATOM 1985 N N . LYS A 1 247 ? -16.302 23.574 7.368 1.00 95.75 247 LYS A N 1
ATOM 1986 C CA . LYS A 1 247 ? -15.087 24.024 8.058 1.00 95.75 247 LYS A CA 1
ATOM 1987 C C . LYS A 1 247 ? -13.886 23.267 7.531 1.00 95.75 247 LYS A C 1
ATOM 1989 O O . LYS A 1 247 ? -13.935 22.047 7.520 1.00 95.75 247 LYS A O 1
ATOM 1994 N N . GLN A 1 248 ? -12.814 23.982 7.202 1.00 95.25 248 GLN A N 1
ATOM 1995 C CA . GLN A 1 248 ? -11.532 23.376 6.854 1.00 95.25 248 GLN A CA 1
ATOM 1996 C C . GLN A 1 248 ? -10.956 22.627 8.064 1.00 95.25 248 GLN A C 1
ATOM 1998 O O . GLN A 1 248 ? -10.797 23.217 9.136 1.00 95.25 248 GLN A O 1
ATOM 2003 N N . ILE A 1 249 ? -10.676 21.335 7.906 1.00 94.56 249 ILE A N 1
ATOM 2004 C CA . ILE A 1 249 ? -10.180 20.452 8.966 1.00 94.56 249 ILE A CA 1
ATOM 2005 C C . ILE A 1 249 ? -8.962 19.725 8.418 1.00 94.56 249 ILE A C 1
ATOM 2007 O O . ILE A 1 249 ? -9.056 18.998 7.438 1.00 94.56 249 ILE A O 1
ATOM 2011 N N . LYS A 1 250 ? -7.819 19.905 9.080 1.00 95.00 250 LYS A N 1
ATOM 2012 C CA . LYS A 1 250 ? -6.567 19.236 8.732 1.00 95.00 250 LYS A CA 1
ATOM 2013 C C . LYS A 1 250 ? -5.850 18.788 10.001 1.00 95.00 250 LYS A C 1
ATOM 2015 O O . LYS A 1 250 ? -5.572 19.611 10.870 1.00 95.00 250 LYS A O 1
ATOM 2020 N N . GLU A 1 251 ? -5.538 17.502 10.093 1.00 96.25 251 GLU A N 1
ATOM 2021 C CA . GLU A 1 251 ? -4.636 16.928 11.083 1.00 96.25 251 GLU A CA 1
ATOM 2022 C C . GLU A 1 251 ? -3.195 17.271 10.694 1.00 96.25 251 GLU A C 1
ATOM 2024 O O . GLU A 1 251 ? -2.605 16.726 9.755 1.00 96.25 251 GLU A O 1
ATOM 2029 N N . ILE A 1 252 ? -2.630 18.235 11.409 1.00 95.69 252 ILE A N 1
ATOM 2030 C CA . ILE A 1 252 ? -1.314 18.800 11.108 1.00 95.69 252 ILE A CA 1
ATOM 2031 C C . ILE A 1 252 ? -0.158 17.861 11.469 1.00 95.69 252 ILE A C 1
ATOM 2033 O O . ILE A 1 252 ? 0.959 18.102 11.023 1.00 95.69 252 ILE A O 1
ATOM 2037 N N . ASN A 1 253 ? -0.414 16.795 12.233 1.00 95.75 253 ASN A N 1
ATOM 2038 C CA . ASN A 1 253 ? 0.603 15.807 12.593 1.00 95.75 253 ASN A CA 1
ATOM 2039 C C . ASN A 1 253 ? 0.824 14.727 11.516 1.00 95.75 253 ASN A C 1
ATOM 2041 O O . ASN A 1 253 ? 1.760 13.940 11.635 1.00 95.75 253 ASN A O 1
ATOM 2045 N N . ILE A 1 254 ? -0.008 14.661 10.467 1.00 97.50 254 ILE A N 1
ATOM 2046 C CA . ILE A 1 254 ? 0.223 13.744 9.338 1.00 97.50 254 ILE A CA 1
ATOM 2047 C C . ILE A 1 254 ? 1.244 14.382 8.394 1.00 97.50 254 ILE A C 1
ATOM 2049 O O . ILE A 1 254 ? 0.970 15.430 7.800 1.00 97.50 254 ILE A O 1
ATOM 2053 N N . SER A 1 255 ? 2.397 13.725 8.246 1.00 97.62 255 SER A N 1
ATOM 2054 C CA . SER A 1 255 ? 3.502 14.182 7.402 1.00 97.62 255 SER A CA 1
ATOM 2055 C C . SER A 1 255 ? 3.124 14.270 5.923 1.00 97.62 255 SER A C 1
ATOM 2057 O O . SER A 1 255 ? 2.234 13.572 5.430 1.00 97.62 255 SER A O 1
ATOM 2059 N N . GLU A 1 256 ? 3.870 15.084 5.177 1.00 97.81 256 GLU A N 1
ATOM 2060 C CA . GLU A 1 256 ? 3.709 15.164 3.723 1.00 97.81 256 GLU A CA 1
ATOM 2061 C C . GLU A 1 256 ? 4.100 13.851 3.024 1.00 97.81 256 GLU A C 1
ATOM 2063 O O . GLU A 1 256 ? 3.529 13.503 1.991 1.00 97.81 256 GLU A O 1
ATOM 2068 N N . TRP A 1 257 ? 5.016 13.071 3.615 1.00 98.31 257 TRP A N 1
ATOM 2069 C CA . TRP A 1 257 ? 5.370 11.745 3.106 1.00 98.31 257 TRP A CA 1
ATOM 2070 C C . TRP A 1 257 ? 4.151 10.814 3.111 1.00 98.31 257 TRP A C 1
ATOM 2072 O O . TRP A 1 257 ? 3.818 10.240 2.073 1.00 98.31 257 TRP A O 1
ATOM 2082 N N . ARG A 1 258 ? 3.418 10.736 4.234 1.00 98.06 258 ARG A N 1
ATOM 2083 C CA . ARG A 1 258 ? 2.193 9.921 4.329 1.00 98.06 258 ARG A CA 1
ATOM 2084 C C . ARG A 1 258 ? 1.084 10.447 3.434 1.00 98.06 258 ARG A C 1
ATOM 2086 O O . ARG A 1 258 ? 0.416 9.646 2.797 1.00 98.06 258 ARG A O 1
ATOM 2093 N N . ARG A 1 259 ? 0.916 11.768 3.319 1.00 97.50 259 ARG A N 1
ATOM 2094 C CA . ARG A 1 259 ? -0.070 12.373 2.400 1.00 97.50 259 ARG A CA 1
ATOM 2095 C C . ARG A 1 259 ? 0.245 12.112 0.926 1.00 97.50 259 ARG A C 1
ATOM 2097 O O . ARG A 1 259 ? -0.663 12.072 0.105 1.00 97.50 259 ARG A O 1
ATOM 2104 N N . THR A 1 260 ? 1.520 11.917 0.593 1.00 98.00 260 THR A N 1
ATOM 2105 C CA . THR A 1 260 ? 1.951 11.579 -0.767 1.00 98.00 260 THR A CA 1
ATOM 2106 C C . THR A 1 260 ? 1.758 10.093 -1.082 1.00 98.00 260 THR A C 1
ATOM 2108 O O . THR A 1 260 ? 1.373 9.747 -2.199 1.00 98.00 260 THR A O 1
ATOM 2111 N N . VAL A 1 261 ? 2.071 9.218 -0.122 1.00 97.62 261 VAL A N 1
ATOM 2112 C CA . VAL A 1 261 ? 2.154 7.759 -0.311 1.00 97.62 261 VAL A CA 1
ATOM 2113 C C . VAL A 1 261 ? 0.838 7.042 0.006 1.00 97.62 261 VAL A C 1
ATOM 2115 O O . VAL A 1 261 ? 0.450 6.130 -0.727 1.00 97.62 261 VAL A O 1
ATOM 2118 N N . CYS A 1 26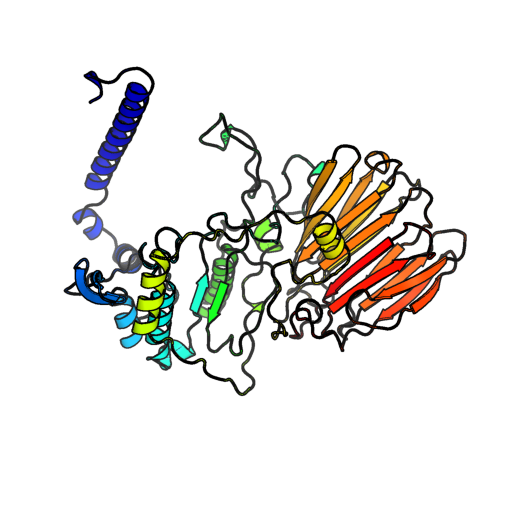2 ? 0.160 7.440 1.082 1.00 98.31 262 CYS A N 1
ATOM 2119 C CA . CYS A 1 262 ? -1.052 6.805 1.589 1.00 98.31 262 CYS A CA 1
ATOM 2120 C C . CYS A 1 262 ? -2.298 7.559 1.114 1.00 98.31 262 CYS A C 1
ATOM 2122 O O . CYS A 1 262 ? -2.389 8.779 1.239 1.00 98.31 262 CYS A O 1
ATOM 2124 N N . GLY A 1 263 ? -3.295 6.830 0.617 1.00 97.56 263 GLY A N 1
ATOM 2125 C CA . GLY A 1 263 ? -4.578 7.409 0.229 1.00 97.56 263 GLY A CA 1
ATOM 2126 C C . GLY A 1 263 ? -5.452 7.815 1.421 1.00 97.56 263 GLY A C 1
ATOM 2127 O O . GLY A 1 263 ? -5.174 7.495 2.573 1.00 97.56 263 GLY A O 1
ATOM 2128 N N . ASP A 1 264 ? -6.570 8.473 1.127 1.00 96.94 264 ASP A N 1
ATOM 2129 C CA . ASP A 1 264 ? -7.505 9.059 2.103 1.00 96.94 264 ASP A CA 1
ATOM 2130 C C . ASP A 1 264 ? -8.822 8.268 2.250 1.00 96.94 264 ASP A C 1
ATOM 2132 O O . ASP A 1 264 ? -9.855 8.810 2.641 1.00 96.94 264 ASP A O 1
ATOM 2136 N N . LEU A 1 265 ? -8.801 6.989 1.858 1.00 97.62 265 LEU A N 1
ATOM 2137 C CA . LEU A 1 265 ? -9.939 6.063 1.777 1.00 97.62 265 LEU A CA 1
ATOM 2138 C C . LEU A 1 265 ? -11.082 6.458 0.829 1.00 97.62 265 LEU A C 1
ATOM 2140 O O . LEU A 1 265 ? -11.992 5.655 0.644 1.00 97.62 265 LEU A O 1
ATOM 2144 N N . ARG A 1 266 ? -11.088 7.618 0.159 1.00 95.75 266 ARG A N 1
ATOM 2145 C CA . ARG A 1 266 ? -12.235 7.992 -0.695 1.00 95.75 266 ARG A CA 1
ATOM 2146 C C . ARG A 1 266 ? -12.409 7.077 -1.910 1.00 95.75 266 ARG A C 1
ATOM 2148 O O . ARG A 1 266 ? -13.535 6.898 -2.370 1.00 95.75 266 ARG A O 1
ATOM 2155 N N . SER A 1 267 ? -11.331 6.455 -2.390 1.00 96.00 267 SER A N 1
ATOM 2156 C CA . SER A 1 267 ? -11.348 5.508 -3.518 1.00 96.00 267 SER A CA 1
ATOM 2157 C C . SER A 1 267 ? -12.074 4.186 -3.214 1.00 96.00 267 SER A C 1
ATOM 2159 O O . SER A 1 267 ? -12.312 3.390 -4.123 1.00 96.00 267 SER A O 1
ATOM 2161 N N . ILE A 1 268 ? -12.457 3.911 -1.959 1.00 96.00 268 ILE A N 1
ATOM 2162 C CA . ILE A 1 268 ? -13.216 2.695 -1.612 1.00 96.00 268 ILE A CA 1
ATOM 2163 C C . ILE A 1 268 ? -14.712 2.816 -1.934 1.00 96.00 268 ILE A C 1
ATOM 2165 O O . ILE A 1 268 ? -15.391 1.797 -2.104 1.00 96.00 268 ILE A O 1
ATOM 2169 N N . PHE A 1 269 ? -15.233 4.046 -1.982 1.00 94.31 269 PHE A N 1
ATOM 2170 C CA . PHE A 1 269 ? -16.657 4.313 -2.144 1.00 94.31 269 PHE A CA 1
ATOM 2171 C C . PHE A 1 269 ? -17.047 4.360 -3.613 1.00 94.31 269 PHE A C 1
ATOM 2173 O O . PHE A 1 269 ? -16.311 4.849 -4.468 1.00 94.31 269 PHE A O 1
ATOM 2180 N N . ARG A 1 270 ? -18.256 3.880 -3.900 1.00 89.75 270 ARG A N 1
ATOM 2181 C CA . ARG A 1 270 ? -18.844 3.917 -5.238 1.00 89.75 270 ARG A CA 1
ATOM 2182 C C . ARG A 1 270 ? -20.356 4.123 -5.157 1.00 89.75 270 ARG A C 1
ATOM 2184 O O . ARG A 1 270 ? -20.967 3.723 -4.162 1.00 89.75 270 ARG A O 1
ATOM 2191 N N . PRO A 1 271 ? -20.975 4.714 -6.189 1.00 84.88 271 PRO A N 1
ATOM 2192 C CA . PRO A 1 271 ? -22.425 4.724 -6.311 1.00 84.88 271 PRO A CA 1
ATOM 2193 C C . PRO A 1 271 ? -22.984 3.297 -6.348 1.00 84.88 271 PRO A C 1
ATOM 2195 O O . PRO A 1 271 ? -22.399 2.412 -6.972 1.00 84.88 271 PRO A O 1
ATOM 2198 N N . TYR A 1 272 ? -24.125 3.091 -5.693 1.00 82.56 272 TYR A N 1
ATOM 2199 C CA . TYR A 1 272 ? -24.934 1.886 -5.857 1.00 82.56 272 TYR A CA 1
ATOM 2200 C C . TYR A 1 272 ? -25.813 2.056 -7.096 1.00 82.56 272 TYR A C 1
ATOM 2202 O O . TYR A 1 272 ? -26.586 3.013 -7.165 1.00 82.56 272 TYR A O 1
ATOM 2210 N N . ASN A 1 273 ? -25.717 1.132 -8.049 1.00 83.06 273 ASN A N 1
ATOM 2211 C CA . ASN A 1 273 ? -26.381 1.235 -9.351 1.00 83.06 273 ASN A CA 1
ATOM 2212 C C . ASN A 1 273 ? -27.534 0.229 -9.507 1.00 83.06 273 ASN A C 1
ATOM 2214 O O . ASN A 1 273 ? -27.985 -0.033 -10.620 1.00 83.06 273 ASN A O 1
ATOM 2218 N N . GLY A 1 274 ? -28.032 -0.331 -8.400 1.00 80.62 274 GLY A N 1
ATOM 2219 C CA . GLY A 1 274 ? -29.133 -1.297 -8.415 1.00 80.62 274 GLY A CA 1
ATOM 2220 C C . GLY A 1 274 ? -28.694 -2.751 -8.598 1.00 80.62 274 GLY A C 1
ATOM 2221 O O . GLY A 1 274 ? -29.537 -3.605 -8.869 1.00 80.62 274 GLY A O 1
ATOM 2222 N N . GLU A 1 275 ? -27.401 -3.052 -8.463 1.00 82.50 275 GLU A N 1
ATOM 2223 C CA . GLU A 1 275 ? -26.894 -4.417 -8.568 1.00 82.50 275 GLU A CA 1
ATOM 2224 C C . GLU A 1 275 ? -27.523 -5.369 -7.530 1.00 82.50 275 GLU A C 1
ATOM 2226 O O . GLU A 1 275 ? -27.738 -5.010 -6.370 1.00 82.50 275 GLU A O 1
ATOM 2231 N N . GLN A 1 276 ? -27.803 -6.615 -7.932 1.00 78.88 276 GLN A N 1
ATOM 2232 C CA . GLN A 1 276 ? -28.293 -7.639 -7.007 1.00 78.88 276 GLN A CA 1
ATOM 2233 C C . GLN A 1 276 ? -27.163 -8.128 -6.102 1.00 78.88 276 GLN A C 1
ATOM 2235 O O . GLN A 1 276 ? -26.122 -8.592 -6.569 1.00 78.88 276 GLN A O 1
ATOM 2240 N N . LEU A 1 277 ? -27.392 -8.065 -4.794 1.00 77.38 277 LEU A N 1
ATOM 2241 C CA . LEU A 1 277 ? -26.411 -8.435 -3.782 1.00 77.38 277 LEU A CA 1
ATOM 2242 C C . LEU A 1 277 ? -26.942 -9.597 -2.957 1.00 77.38 277 LEU A C 1
ATOM 2244 O O . LEU A 1 277 ? -28.075 -9.568 -2.480 1.00 77.38 277 LEU A O 1
ATOM 2248 N N . LYS A 1 278 ? -26.102 -10.612 -2.760 1.00 75.38 278 LYS A N 1
ATOM 2249 C CA . LYS A 1 278 ? -26.395 -11.690 -1.819 1.00 75.38 278 LYS A CA 1
ATOM 2250 C C . LYS A 1 278 ? -26.073 -11.212 -0.408 1.00 75.38 278 LYS A C 1
ATOM 2252 O O . LYS A 1 278 ? -24.942 -10.812 -0.137 1.00 75.38 278 LYS A O 1
ATOM 2257 N N . THR A 1 279 ? -27.055 -11.275 0.482 1.00 70.69 279 THR A N 1
ATOM 2258 C CA . THR A 1 279 ? -26.833 -11.042 1.910 1.00 70.69 279 THR A CA 1
ATOM 2259 C C . THR A 1 279 ? -26.063 -12.232 2.492 1.00 70.69 279 THR A C 1
ATOM 2261 O O . THR A 1 279 ? -26.481 -13.372 2.266 1.00 70.69 279 THR A O 1
ATOM 2264 N N . PRO A 1 280 ? -24.943 -12.017 3.205 1.00 68.81 280 PRO A N 1
ATOM 2265 C CA . PRO A 1 280 ? -24.254 -13.102 3.893 1.00 68.81 280 PRO A CA 1
ATOM 2266 C C . PRO A 1 280 ? -25.132 -13.673 5.016 1.00 68.81 280 PRO A C 1
ATOM 2268 O O . PRO A 1 280 ? -25.957 -12.965 5.595 1.00 68.81 280 PRO A O 1
ATOM 2271 N N . ALA A 1 281 ? -24.956 -14.958 5.327 1.00 72.69 281 ALA A N 1
ATOM 2272 C CA . ALA A 1 281 ? -25.592 -15.566 6.491 1.00 72.69 281 ALA A CA 1
ATOM 2273 C C . ALA A 1 281 ? -24.966 -15.022 7.787 1.00 72.69 281 ALA A C 1
ATOM 2275 O O . ALA A 1 281 ? -23.764 -14.758 7.832 1.00 72.69 281 ALA A O 1
ATOM 2276 N N . LEU A 1 282 ? -25.775 -14.878 8.838 1.00 70.75 282 LEU A N 1
ATOM 2277 C CA . LEU A 1 282 ? -25.283 -14.520 10.169 1.00 70.75 282 LEU A CA 1
ATOM 2278 C C . LEU A 1 282 ? -24.501 -15.687 10.788 1.00 70.75 282 LEU A C 1
ATOM 2280 O O . LEU A 1 282 ? -24.806 -16.858 10.542 1.00 70.75 282 LEU A O 1
ATOM 2284 N N . VAL A 1 283 ? -23.504 -15.362 11.610 1.00 70.19 283 VAL A N 1
ATOM 2285 C CA . VAL A 1 283 ? -22.729 -16.354 12.364 1.00 70.19 283 VAL A CA 1
ATOM 2286 C C . VAL A 1 283 ? -23.608 -16.953 13.469 1.00 70.19 283 VAL A C 1
ATOM 2288 O O . VAL A 1 283 ? -24.349 -16.243 14.144 1.00 70.19 283 VAL A O 1
ATOM 2291 N N . ASN A 1 284 ? -23.536 -18.271 13.677 1.00 78.25 284 ASN A N 1
ATOM 2292 C CA . ASN A 1 284 ? -24.172 -18.911 14.831 1.00 78.25 284 ASN A CA 1
ATOM 2293 C C . ASN A 1 284 ? -23.284 -18.732 16.075 1.00 78.25 284 ASN A C 1
ATOM 2295 O O . ASN A 1 284 ? -22.285 -19.438 16.223 1.00 78.25 284 ASN A O 1
ATOM 2299 N N . ASN A 1 285 ? -23.665 -17.807 16.962 1.00 69.94 285 ASN A N 1
ATOM 2300 C CA . ASN A 1 285 ? -22.873 -17.398 18.127 1.00 69.94 285 ASN A CA 1
ATOM 2301 C C . ASN A 1 285 ? -22.443 -18.566 19.036 1.00 69.94 285 ASN A C 1
ATOM 2303 O O . ASN A 1 285 ? -21.269 -18.655 19.388 1.00 69.94 285 ASN A O 1
ATOM 2307 N N . HIS A 1 286 ? -23.348 -19.487 19.391 1.00 72.94 286 HIS A N 1
ATOM 2308 C CA . HIS A 1 286 ? -23.007 -20.602 20.287 1.00 72.94 286 HIS A CA 1
ATOM 2309 C C . HIS A 1 286 ? -22.038 -21.587 19.632 1.00 72.94 286 HIS A C 1
ATOM 2311 O O . HIS A 1 286 ? -21.008 -21.917 20.215 1.00 72.94 286 HIS A O 1
ATOM 2317 N N . ALA A 1 287 ? -22.322 -22.003 18.394 1.00 78.25 287 ALA A N 1
ATOM 2318 C CA . ALA A 1 287 ? -21.443 -22.916 17.666 1.00 78.25 287 ALA A CA 1
ATOM 2319 C C . ALA A 1 287 ? -20.048 -22.305 17.436 1.00 78.25 287 ALA A C 1
ATOM 2321 O O . ALA A 1 287 ? -19.041 -23.012 17.479 1.00 78.25 287 ALA A O 1
ATOM 2322 N N . PHE A 1 288 ? -19.983 -20.987 17.224 1.00 77.88 288 PHE A N 1
ATOM 2323 C CA . PHE A 1 288 ? -18.731 -20.263 17.051 1.00 77.88 288 PHE A CA 1
ATOM 2324 C C . PHE A 1 288 ? -17.912 -20.202 18.350 1.00 77.88 288 PHE A C 1
ATOM 2326 O O . PHE A 1 288 ? -16.748 -20.602 18.338 1.00 77.88 288 PHE A O 1
ATOM 2333 N N . ILE A 1 289 ? -18.524 -19.811 19.476 1.00 74.56 289 ILE A N 1
ATOM 2334 C CA . ILE A 1 289 ? -17.872 -19.798 20.800 1.00 74.56 289 ILE A CA 1
ATOM 2335 C C . ILE A 1 289 ? -17.351 -21.192 21.170 1.00 74.56 289 ILE A C 1
ATOM 2337 O O . ILE A 1 289 ? -16.197 -21.335 21.576 1.00 74.56 289 ILE A O 1
ATOM 2341 N N . GLU A 1 290 ? -18.160 -22.235 20.966 1.00 77.12 290 GLU A N 1
ATOM 2342 C CA . GLU A 1 290 ? -17.724 -23.617 21.181 1.00 77.12 290 GLU A CA 1
ATOM 2343 C C . GLU A 1 290 ? -16.509 -23.976 20.316 1.00 77.12 290 GLU A C 1
ATOM 2345 O O . GLU A 1 290 ? -15.577 -24.621 20.797 1.00 77.12 290 GLU A O 1
ATOM 2350 N N . SER A 1 291 ? -16.493 -23.562 19.044 1.00 79.44 291 SER A N 1
ATOM 2351 C CA . SER A 1 291 ? -15.392 -23.872 18.124 1.00 79.44 291 SER A CA 1
ATOM 2352 C C . SER A 1 291 ? -14.061 -23.253 18.558 1.00 79.44 291 SER A C 1
ATOM 2354 O O . SER A 1 291 ? -13.020 -23.907 18.455 1.00 79.44 291 SER A O 1
ATOM 2356 N N . ILE A 1 292 ? -14.103 -22.032 19.095 1.00 74.50 292 ILE A N 1
ATOM 2357 C CA . ILE A 1 292 ? -12.930 -21.329 19.613 1.00 74.50 292 ILE A CA 1
ATOM 2358 C C . ILE A 1 292 ? -12.450 -21.997 20.890 1.00 74.50 292 ILE A C 1
ATOM 2360 O O . ILE A 1 292 ? -11.268 -22.315 21.016 1.00 74.50 292 ILE A O 1
ATOM 2364 N N . HIS A 1 293 ? -13.365 -22.271 21.818 1.00 73.50 293 HIS A N 1
ATOM 2365 C CA . HIS A 1 293 ? -12.995 -22.896 23.075 1.00 73.50 293 HIS A CA 1
ATOM 2366 C C . HIS A 1 293 ? -12.377 -24.287 22.852 1.00 73.50 293 HIS A C 1
ATOM 2368 O O . HIS A 1 293 ? -11.396 -24.626 23.507 1.00 73.50 293 HIS A O 1
ATOM 2374 N N . ARG A 1 294 ? -12.853 -25.056 21.862 1.00 79.38 294 ARG A N 1
ATOM 2375 C CA . ARG A 1 294 ? -12.218 -26.321 21.440 1.00 79.38 294 ARG A CA 1
ATOM 2376 C C . ARG A 1 294 ? -10.810 -26.129 20.863 1.00 79.38 294 ARG A C 1
ATOM 2378 O O . ARG A 1 294 ? -9.988 -27.040 20.936 1.00 79.38 294 ARG A O 1
ATOM 2385 N N . ALA A 1 295 ? -10.516 -24.983 20.246 1.00 76.56 295 ALA A N 1
ATOM 2386 C CA . ALA A 1 295 ? -9.227 -24.735 19.605 1.00 76.56 295 ALA A CA 1
ATOM 2387 C C . ALA A 1 295 ? -8.073 -24.620 20.612 1.00 76.56 295 ALA A C 1
ATOM 2389 O O . ALA A 1 295 ? -6.974 -25.070 20.295 1.00 76.56 295 ALA A O 1
ATOM 2390 N N . GLN A 1 296 ? -8.319 -24.114 21.826 1.00 73.44 296 GLN A N 1
ATOM 2391 C CA . GLN A 1 296 ? -7.285 -23.989 22.868 1.00 73.44 296 GLN A CA 1
ATOM 2392 C C . GLN A 1 296 ? -6.726 -25.350 23.330 1.00 73.44 296 GLN A C 1
ATOM 2394 O O . GLN A 1 296 ? -5.634 -25.422 23.884 1.00 73.44 296 GLN A O 1
ATOM 2399 N N . TYR A 1 297 ? -7.479 -26.430 23.097 1.00 76.50 297 TYR A N 1
ATOM 2400 C CA . TYR A 1 297 ? -7.092 -27.799 23.440 1.00 76.50 297 TYR A CA 1
ATOM 2401 C C . TYR A 1 297 ? -6.427 -28.542 22.278 1.00 76.50 297 TYR A C 1
ATOM 2403 O O . TYR A 1 297 ? -6.034 -29.701 22.427 1.00 76.50 297 TYR A O 1
ATOM 2411 N N . LYS A 1 298 ? -6.294 -27.907 21.107 1.00 79.44 298 LYS A N 1
ATOM 2412 C CA . LYS A 1 298 ? -5.529 -28.479 19.999 1.00 79.44 298 LYS A CA 1
ATOM 2413 C C . LYS A 1 298 ? -4.040 -28.390 20.313 1.00 79.44 298 LYS A C 1
ATOM 2415 O O . LYS A 1 298 ? -3.552 -27.384 20.821 1.00 79.44 298 LYS A O 1
ATOM 2420 N N . ASN A 1 299 ? -3.305 -29.437 19.947 1.00 81.38 299 ASN A N 1
ATOM 2421 C CA . ASN A 1 299 ? -1.849 -29.389 19.988 1.00 81.38 299 ASN A CA 1
ATOM 2422 C C . ASN A 1 299 ? -1.332 -28.279 19.056 1.00 81.38 299 ASN A C 1
ATOM 2424 O O . ASN A 1 299 ? -1.926 -28.066 17.991 1.00 81.38 299 ASN A O 1
ATOM 2428 N N . PRO A 1 300 ? -0.211 -27.622 19.404 1.00 79.31 300 PRO A N 1
ATOM 2429 C CA . PRO A 1 300 ? 0.465 -26.712 18.492 1.00 79.31 300 PRO A CA 1
ATOM 2430 C C . PRO A 1 300 ? 0.714 -27.365 17.120 1.00 79.31 300 PRO A C 1
ATOM 2432 O O . PRO A 1 300 ? 0.969 -28.578 17.060 1.00 79.31 300 PRO A O 1
ATOM 2435 N N . PRO A 1 301 ? 0.673 -26.591 16.017 1.00 79.50 301 PRO A N 1
ATOM 2436 C CA . PRO A 1 301 ? 1.004 -27.104 14.693 1.00 79.50 301 PRO A CA 1
ATOM 2437 C C . PRO A 1 301 ? 2.394 -27.756 14.704 1.00 79.50 301 PRO A C 1
ATOM 2439 O O . PRO A 1 301 ? 3.397 -27.106 14.982 1.00 79.50 301 PRO A O 1
ATOM 2442 N N . SER A 1 302 ? 2.451 -29.057 14.420 1.00 83.06 302 SER A N 1
ATOM 2443 C CA . SER A 1 302 ? 3.684 -29.867 14.432 1.00 83.06 302 SER A CA 1
ATOM 2444 C C . SER A 1 302 ? 4.011 -30.473 13.065 1.00 83.06 302 SER A C 1
ATOM 2446 O O . SER A 1 302 ? 4.972 -31.218 12.914 1.00 83.06 302 SER A O 1
ATOM 2448 N N . ASN A 1 303 ? 3.228 -30.134 12.042 1.00 79.69 303 ASN A N 1
ATOM 2449 C CA . ASN A 1 303 ? 3.340 -30.648 10.680 1.00 79.69 303 ASN A CA 1
ATOM 2450 C C . ASN A 1 303 ? 4.329 -29.861 9.797 1.00 79.69 303 ASN A C 1
ATOM 2452 O O . ASN A 1 303 ? 4.280 -29.983 8.573 1.00 79.69 303 ASN A O 1
ATOM 2456 N N . TYR A 1 304 ? 5.218 -29.055 10.382 1.00 85.69 304 TYR A N 1
ATOM 2457 C CA . TYR A 1 304 ? 6.268 -28.369 9.632 1.00 85.69 304 TYR A CA 1
ATOM 2458 C C . TYR A 1 304 ? 7.437 -29.322 9.356 1.00 85.69 304 TYR A C 1
ATOM 2460 O O . TYR A 1 304 ? 7.859 -30.096 10.214 1.00 85.69 304 TYR A O 1
ATOM 2468 N N . ARG A 1 305 ? 7.997 -29.258 8.148 1.00 91.12 305 ARG A N 1
ATOM 2469 C CA . ARG A 1 305 ? 9.204 -30.006 7.784 1.00 91.12 305 ARG A CA 1
ATOM 2470 C C . ARG A 1 305 ? 10.065 -29.205 6.826 1.00 91.12 305 ARG A C 1
ATOM 2472 O O . ARG A 1 305 ? 9.574 -28.344 6.103 1.00 91.12 305 ARG A O 1
ATOM 2479 N N . LYS A 1 306 ? 11.352 -29.538 6.786 1.00 92.00 306 LYS A N 1
ATOM 2480 C CA . LYS A 1 306 ? 12.261 -29.018 5.768 1.00 92.00 306 LYS A CA 1
ATOM 2481 C C . LYS A 1 306 ? 11.923 -29.648 4.413 1.00 92.00 306 LYS A C 1
ATOM 2483 O O . LYS A 1 306 ? 11.730 -30.864 4.331 1.00 92.00 306 LYS A O 1
ATOM 2488 N N . TYR A 1 307 ? 11.881 -28.831 3.365 1.00 93.69 307 TYR A N 1
ATOM 2489 C CA . TYR A 1 307 ? 11.801 -29.331 1.996 1.00 93.69 307 TYR A CA 1
ATOM 2490 C C . TYR A 1 307 ? 13.116 -29.999 1.589 1.00 93.69 307 TYR A C 1
ATOM 2492 O O . TYR A 1 307 ? 14.203 -29.537 1.953 1.00 93.69 307 TYR A O 1
ATOM 2500 N N . ASN A 1 308 ? 13.024 -31.099 0.846 1.00 95.44 308 ASN A N 1
ATOM 2501 C CA . ASN A 1 308 ? 14.193 -31.729 0.238 1.00 95.44 308 ASN A CA 1
ATOM 2502 C C . ASN A 1 308 ? 14.613 -30.985 -1.047 1.00 95.44 308 ASN A C 1
ATOM 2504 O O . ASN A 1 308 ? 13.908 -30.104 -1.532 1.00 95.44 308 ASN A O 1
ATOM 2508 N N . ALA A 1 309 ? 15.777 -31.325 -1.606 1.00 96.19 309 ALA A N 1
ATOM 2509 C CA . ALA A 1 309 ? 16.323 -30.616 -2.765 1.00 96.19 309 ALA A CA 1
ATOM 2510 C C . ALA A 1 309 ? 15.414 -30.680 -4.010 1.00 96.19 309 ALA A C 1
ATOM 2512 O O . ALA A 1 309 ? 15.267 -29.674 -4.696 1.00 96.19 309 ALA A O 1
ATOM 2513 N N . ALA A 1 310 ? 14.767 -31.822 -4.266 1.00 94.69 310 ALA A N 1
ATOM 2514 C CA . ALA A 1 310 ? 13.865 -31.994 -5.407 1.00 94.69 310 ALA A CA 1
ATOM 2515 C C . ALA A 1 310 ? 12.576 -31.173 -5.249 1.00 94.69 310 ALA A C 1
ATOM 2517 O O . ALA A 1 310 ? 12.062 -30.613 -6.213 1.00 94.69 310 ALA A O 1
ATOM 2518 N N . GLU A 1 311 ? 12.066 -31.060 -4.023 1.00 94.50 311 GLU A N 1
ATOM 2519 C CA . GLU A 1 311 ? 10.925 -30.202 -3.695 1.00 94.50 311 GLU A CA 1
ATOM 2520 C C . GLU A 1 311 ? 11.259 -28.725 -3.871 1.00 94.50 311 GLU A C 1
ATOM 2522 O O . GLU A 1 311 ? 10.480 -27.996 -4.475 1.00 94.50 311 GLU A O 1
ATOM 2527 N N . VAL A 1 312 ? 12.431 -28.293 -3.397 1.00 93.94 312 VAL A N 1
ATOM 2528 C CA . VAL A 1 312 ? 12.919 -26.923 -3.611 1.00 93.94 312 VAL A CA 1
ATOM 2529 C C . VAL A 1 312 ? 13.079 -26.637 -5.103 1.00 93.94 312 VAL A C 1
ATOM 2531 O O . VAL A 1 312 ? 12.663 -25.585 -5.577 1.00 93.94 312 VAL A O 1
ATOM 2534 N N . GLU A 1 313 ? 13.638 -27.577 -5.864 1.00 92.38 313 GLU A N 1
ATOM 2535 C CA . GLU A 1 313 ? 13.768 -27.440 -7.313 1.00 92.38 313 GLU A CA 1
ATOM 2536 C C . GLU A 1 313 ? 12.401 -27.332 -8.004 1.00 92.38 313 GLU A C 1
ATOM 2538 O O . GLU A 1 313 ? 12.234 -26.494 -8.888 1.00 92.38 313 GLU A O 1
ATOM 2543 N N . ARG A 1 314 ? 11.409 -28.125 -7.576 1.00 92.19 314 ARG A N 1
ATOM 2544 C CA . ARG A 1 314 ? 10.032 -28.040 -8.082 1.00 92.19 314 ARG A CA 1
ATOM 2545 C C . ARG A 1 314 ? 9.400 -26.686 -7.771 1.00 92.19 314 ARG A C 1
ATOM 2547 O O . ARG A 1 314 ? 8.889 -26.039 -8.678 1.00 92.19 314 ARG A O 1
ATOM 2554 N N . ILE A 1 315 ? 9.499 -26.237 -6.519 1.00 91.19 315 ILE A N 1
ATOM 2555 C CA . ILE A 1 315 ? 9.004 -24.928 -6.074 1.00 91.19 315 ILE A CA 1
ATOM 2556 C C . ILE A 1 315 ? 9.619 -23.797 -6.907 1.00 91.19 315 ILE A C 1
ATOM 2558 O O . ILE A 1 315 ? 8.908 -22.888 -7.311 1.00 91.19 315 ILE A O 1
ATOM 2562 N N . ASN A 1 316 ? 10.916 -23.865 -7.210 1.00 89.62 316 ASN A N 1
ATOM 2563 C CA . ASN A 1 316 ? 11.604 -22.827 -7.982 1.00 89.62 316 ASN A CA 1
ATOM 2564 C C . ASN A 1 316 ? 11.285 -22.856 -9.489 1.00 89.62 316 ASN A C 1
ATOM 2566 O O . ASN A 1 316 ? 11.569 -21.884 -10.185 1.00 89.62 316 ASN A O 1
ATOM 2570 N N . LYS A 1 317 ? 10.745 -23.965 -10.012 1.00 86.81 317 LYS A N 1
ATOM 2571 C CA . LYS A 1 317 ? 10.369 -24.120 -11.429 1.00 86.81 317 LYS A CA 1
ATOM 2572 C C . LYS A 1 317 ? 8.902 -23.793 -11.698 1.00 86.81 317 LYS A C 1
ATOM 2574 O O . LYS A 1 317 ? 8.562 -23.413 -12.816 1.00 86.81 317 LYS A O 1
ATOM 2579 N N . GLU A 1 318 ? 8.033 -23.987 -10.712 1.00 82.06 318 GLU A N 1
ATOM 2580 C CA . GLU A 1 318 ? 6.588 -23.817 -10.844 1.00 82.06 318 GLU A CA 1
ATOM 2581 C C . GLU A 1 318 ? 6.135 -22.483 -10.248 1.00 82.06 318 GLU A C 1
ATOM 2583 O O . GLU A 1 318 ? 6.381 -22.198 -9.081 1.00 82.06 318 GLU A O 1
ATOM 2588 N N . ASN A 1 319 ? 5.368 -21.698 -11.008 1.00 76.19 319 ASN A N 1
ATOM 2589 C CA . ASN A 1 319 ? 4.788 -20.454 -10.486 1.00 76.19 319 ASN A CA 1
ATOM 2590 C C . ASN A 1 319 ? 3.763 -20.701 -9.359 1.00 76.19 319 ASN A C 1
ATOM 2592 O O . ASN A 1 319 ? 3.537 -19.827 -8.526 1.00 76.19 319 ASN A O 1
ATOM 2596 N N . PHE A 1 320 ? 3.146 -21.890 -9.325 1.00 83.19 320 PHE A N 1
ATOM 2597 C CA . PHE A 1 320 ? 2.197 -22.311 -8.293 1.00 83.19 320 PHE A CA 1
ATOM 2598 C C . PHE A 1 320 ? 2.514 -23.733 -7.830 1.00 83.19 320 PHE A C 1
ATOM 2600 O O . PHE A 1 320 ? 2.057 -24.699 -8.438 1.00 83.19 320 PHE A O 1
ATOM 2607 N N . SER A 1 321 ? 3.258 -23.860 -6.732 1.00 86.50 321 SER A N 1
ATOM 2608 C CA . SER A 1 321 ? 3.519 -25.163 -6.121 1.00 86.50 321 SER A CA 1
ATOM 2609 C C . SER A 1 321 ? 2.416 -25.549 -5.130 1.00 86.50 321 SER A C 1
ATOM 2611 O O . SER A 1 321 ? 1.914 -24.720 -4.372 1.00 86.50 321 SER A O 1
ATOM 2613 N N . ASP A 1 322 ? 2.040 -26.823 -5.109 1.00 87.69 322 ASP A N 1
ATOM 2614 C CA . ASP A 1 322 ? 1.188 -27.447 -4.084 1.00 87.69 322 ASP A CA 1
ATOM 2615 C C . ASP A 1 322 ? 1.889 -27.596 -2.722 1.00 87.69 322 ASP A C 1
ATOM 2617 O O . ASP A 1 322 ? 1.237 -27.853 -1.712 1.00 87.69 322 ASP A O 1
ATOM 2621 N N . LEU A 1 323 ? 3.211 -27.402 -2.688 1.00 88.19 323 LEU A N 1
ATOM 2622 C CA . LEU A 1 323 ? 4.017 -27.410 -1.468 1.00 88.19 323 LEU A CA 1
ATOM 2623 C C . LEU A 1 323 ? 3.985 -26.075 -0.721 1.00 88.19 323 LEU A C 1
ATOM 2625 O O . LEU A 1 323 ? 4.354 -26.032 0.447 1.00 88.19 323 LEU A O 1
ATOM 2629 N N . LEU A 1 324 ? 3.571 -24.989 -1.374 1.00 87.00 324 LEU A N 1
ATOM 2630 C CA . LEU A 1 324 ? 3.476 -23.668 -0.760 1.00 87.00 324 LEU A CA 1
ATOM 2631 C C . LEU A 1 324 ? 2.015 -23.307 -0.460 1.00 87.00 324 LEU A C 1
ATOM 2633 O O . LEU A 1 324 ? 1.111 -23.791 -1.146 1.00 87.00 324 LEU A O 1
ATOM 2637 N N . PRO A 1 325 ? 1.756 -22.436 0.536 1.00 85.06 325 PRO A N 1
ATOM 2638 C CA . PRO A 1 325 ? 0.436 -21.850 0.724 1.00 85.06 325 PRO A CA 1
ATOM 2639 C C . PRO A 1 325 ? -0.076 -21.237 -0.582 1.00 85.06 325 PRO A C 1
ATOM 2641 O O . PRO A 1 325 ? 0.621 -20.455 -1.227 1.00 85.06 325 PRO A O 1
ATOM 2644 N N . GLN A 1 326 ? -1.295 -21.600 -0.973 1.00 84.00 326 GLN A N 1
ATOM 2645 C CA . GLN A 1 326 ? -1.909 -21.117 -2.205 1.00 84.00 326 GLN A CA 1
ATOM 2646 C C . GLN A 1 326 ? -2.981 -20.082 -1.898 1.00 84.00 326 GLN A C 1
ATOM 2648 O O . GLN A 1 326 ? -3.779 -20.252 -0.976 1.00 84.00 326 GLN A O 1
ATOM 2653 N N . GLN A 1 327 ? -3.048 -19.045 -2.728 1.00 84.75 327 GLN A N 1
ATOM 2654 C CA . GLN A 1 327 ? -4.155 -18.101 -2.701 1.00 84.75 327 GLN A CA 1
ATOM 2655 C C . GLN A 1 327 ? -5.472 -18.790 -3.093 1.00 84.75 327 GLN A C 1
ATOM 2657 O O . GLN A 1 327 ? -5.500 -19.676 -3.957 1.00 84.75 327 GLN A O 1
ATOM 2662 N N . GLU A 1 328 ? -6.572 -18.377 -2.456 1.00 87.81 328 GLU A N 1
ATOM 2663 C CA . GLU A 1 328 ? -7.932 -18.768 -2.841 1.00 87.81 328 GLU A CA 1
ATOM 2664 C C . GLU A 1 328 ? -8.151 -18.515 -4.344 1.00 87.81 328 GLU A C 1
ATOM 2666 O O . GLU A 1 328 ? -7.747 -17.478 -4.867 1.00 87.81 328 GLU A O 1
ATOM 2671 N N . LYS A 1 329 ? -8.755 -19.478 -5.053 1.00 92.69 329 LYS A N 1
ATOM 2672 C CA . LYS A 1 329 ? -9.059 -19.315 -6.482 1.00 92.69 329 LYS A CA 1
ATOM 2673 C C . LYS A 1 329 ? -10.128 -18.245 -6.692 1.00 92.69 329 LYS A C 1
ATOM 2675 O O . LYS A 1 329 ? -11.052 -18.123 -5.891 1.00 92.69 329 LYS A O 1
ATOM 2680 N N . GLY A 1 330 ? -10.055 -17.589 -7.841 1.00 93.94 330 GLY A N 1
ATOM 2681 C CA . GLY A 1 330 ? -11.050 -16.639 -8.314 1.00 93.94 330 GLY A CA 1
ATOM 2682 C C . GLY A 1 330 ? -10.627 -15.184 -8.150 1.00 93.94 330 GLY A C 1
ATOM 2683 O O . GLY A 1 330 ? -9.674 -14.856 -7.441 1.00 93.94 330 GLY A O 1
ATOM 2684 N N . THR A 1 331 ? -11.363 -14.300 -8.817 1.00 94.88 331 THR A N 1
ATOM 2685 C CA . THR A 1 331 ? -11.156 -12.849 -8.746 1.00 94.88 331 THR A CA 1
ATOM 2686 C C . THR A 1 331 ? -12.268 -12.124 -7.992 1.00 94.88 331 THR A C 1
ATOM 2688 O O . THR A 1 331 ? -13.430 -12.536 -7.964 1.00 94.88 331 THR A O 1
ATOM 2691 N N . ARG A 1 332 ? -11.919 -10.983 -7.388 1.00 93.69 332 ARG A N 1
ATOM 2692 C CA . ARG A 1 332 ? -12.870 -10.030 -6.801 1.00 93.69 332 ARG A CA 1
ATOM 2693 C C . ARG A 1 332 ? -12.930 -8.769 -7.654 1.00 93.69 332 ARG A C 1
ATOM 2695 O O . ARG A 1 332 ? -12.003 -8.460 -8.399 1.00 93.69 332 ARG A O 1
ATOM 2702 N N . ASN A 1 333 ? -14.031 -8.030 -7.550 1.00 95.06 333 ASN A N 1
ATOM 2703 C CA . ASN A 1 333 ? -14.094 -6.692 -8.134 1.00 95.06 333 ASN A CA 1
ATOM 2704 C C . ASN A 1 333 ? -13.070 -5.779 -7.440 1.00 95.06 333 ASN A C 1
ATOM 2706 O O . ASN A 1 333 ? -12.931 -5.839 -6.218 1.00 95.06 333 ASN A O 1
ATOM 2710 N N . ALA A 1 334 ? -12.372 -4.947 -8.209 1.00 96.81 334 ALA A N 1
ATOM 2711 C CA . ALA A 1 334 ? -11.339 -4.037 -7.724 1.00 96.81 334 ALA A CA 1
ATOM 2712 C C . ALA A 1 334 ? -11.758 -2.576 -7.917 1.00 96.81 334 ALA A C 1
ATOM 2714 O O . ALA A 1 334 ? -12.240 -2.202 -8.987 1.00 96.81 334 ALA A O 1
ATOM 2715 N N . CYS A 1 335 ? -11.604 -1.752 -6.882 1.00 97.00 335 CYS A N 1
ATOM 2716 C CA . CYS A 1 335 ? -11.933 -0.330 -6.943 1.00 97.00 335 CYS A CA 1
ATOM 2717 C C . CYS A 1 335 ? -11.053 0.403 -7.967 1.00 97.00 335 CYS A C 1
ATOM 2719 O O . CYS A 1 335 ? -9.919 0.001 -8.224 1.00 97.00 335 CYS A O 1
ATOM 2721 N N . ALA A 1 336 ? -11.567 1.499 -8.527 1.00 96.00 336 ALA A N 1
ATOM 2722 C CA . ALA A 1 336 ? -10.742 2.424 -9.295 1.00 96.00 336 ALA A CA 1
ATOM 2723 C C . ALA A 1 336 ? -9.772 3.141 -8.344 1.00 96.00 336 ALA A C 1
ATOM 2725 O O . ALA A 1 336 ? -10.211 3.707 -7.338 1.00 96.00 336 ALA A O 1
ATOM 2726 N N . ILE A 1 337 ? -8.476 3.130 -8.658 1.00 97.31 337 ILE A N 1
ATOM 2727 C CA . ILE A 1 337 ? -7.442 3.790 -7.851 1.00 97.31 337 ILE A CA 1
ATOM 2728 C C . ILE A 1 337 ? -6.646 4.784 -8.714 1.00 97.31 337 ILE A C 1
ATOM 2730 O O . ILE A 1 337 ? -6.474 4.554 -9.909 1.00 97.31 337 ILE A O 1
ATOM 2734 N N . PRO A 1 338 ? -6.185 5.915 -8.153 1.00 97.06 338 PRO A N 1
ATOM 2735 C CA . PRO A 1 338 ? -5.682 7.038 -8.948 1.00 97.06 338 PRO A CA 1
ATOM 2736 C C . PRO A 1 338 ? -4.169 6.960 -9.224 1.00 97.06 338 PRO A C 1
ATOM 2738 O O . PRO A 1 338 ? -3.444 7.939 -9.032 1.00 97.06 338 PRO A O 1
ATOM 2741 N N . TYR A 1 339 ? -3.676 5.788 -9.618 1.00 98.19 339 TYR A N 1
ATOM 2742 C CA . TYR A 1 339 ? -2.251 5.559 -9.856 1.00 98.19 339 TYR A CA 1
ATOM 2743 C C . TYR A 1 339 ? -1.891 5.650 -11.336 1.00 98.19 339 TYR A C 1
ATOM 2745 O O . TYR A 1 339 ? -2.445 4.941 -12.165 1.00 98.19 339 TYR A O 1
ATOM 2753 N N . GLU A 1 340 ? -0.887 6.461 -11.656 1.00 97.88 340 GLU A N 1
ATOM 2754 C CA . GLU A 1 340 ? -0.311 6.559 -12.998 1.00 97.88 340 GLU A CA 1
ATOM 2755 C C . GLU A 1 340 ? 1.210 6.369 -12.888 1.00 97.88 340 GLU A C 1
ATOM 2757 O O . GLU A 1 340 ? 1.981 7.323 -12.901 1.00 97.88 340 GLU A O 1
ATOM 2762 N N . LEU A 1 341 ? 1.637 5.129 -12.630 1.00 98.56 341 LEU A N 1
ATOM 2763 C CA . LEU A 1 341 ? 3.012 4.820 -12.217 1.00 98.56 341 LEU A CA 1
ATOM 2764 C C . LEU A 1 341 ? 3.892 4.424 -13.396 1.00 98.56 341 LEU A C 1
ATOM 2766 O O . LEU A 1 341 ? 3.508 3.571 -14.202 1.00 98.56 341 LEU A O 1
ATOM 2770 N N . PHE A 1 342 ? 5.107 4.966 -13.422 1.00 98.69 342 PHE A N 1
ATOM 2771 C CA . PHE A 1 342 ? 6.130 4.649 -14.408 1.00 98.69 342 PHE A CA 1
ATOM 2772 C C . PHE A 1 342 ? 7.496 4.505 -13.741 1.00 98.69 342 PHE A C 1
ATOM 2774 O O . PHE A 1 342 ? 7.860 5.256 -12.834 1.00 98.69 342 PHE A O 1
ATOM 2781 N N . ALA A 1 343 ? 8.260 3.534 -14.226 1.00 98.56 343 ALA A N 1
ATOM 2782 C CA . ALA A 1 343 ? 9.654 3.351 -13.880 1.00 98.56 343 ALA A CA 1
ATOM 2783 C C . ALA A 1 343 ? 10.369 2.852 -15.133 1.00 98.56 343 ALA A C 1
ATOM 2785 O O . ALA A 1 343 ? 10.056 1.781 -15.656 1.00 98.56 343 ALA A O 1
ATOM 2786 N N . ASP A 1 344 ? 11.296 3.663 -15.623 1.00 97.38 344 ASP A N 1
ATOM 2787 C CA . ASP A 1 344 ? 12.013 3.442 -16.871 1.00 97.38 344 ASP A CA 1
ATOM 2788 C C . ASP A 1 344 ? 13.514 3.562 -16.606 1.00 97.38 344 ASP A C 1
ATOM 2790 O O . ASP A 1 344 ? 13.942 4.201 -15.645 1.00 97.38 344 ASP A O 1
ATOM 2794 N N . GLY A 1 345 ? 14.347 2.986 -17.468 1.00 95.44 345 GLY A N 1
ATOM 2795 C CA . GLY A 1 345 ? 15.787 3.133 -17.297 1.00 95.44 345 GLY A CA 1
ATOM 2796 C C . GLY A 1 345 ? 16.614 2.702 -18.491 1.00 95.44 345 GLY A C 1
ATOM 2797 O O . GLY A 1 345 ? 16.155 1.949 -19.360 1.00 95.44 345 GLY A O 1
ATOM 2798 N N . MET A 1 346 ? 17.848 3.192 -18.544 1.00 94.88 346 MET A N 1
ATOM 2799 C CA . MET A 1 346 ? 18.817 2.859 -19.585 1.00 94.88 346 MET A CA 1
ATOM 2800 C C . MET A 1 346 ? 20.255 3.021 -19.093 1.00 94.88 346 MET A C 1
ATOM 2802 O O . MET A 1 346 ? 20.521 3.744 -18.139 1.00 94.88 346 MET A O 1
ATOM 2806 N N . LEU A 1 347 ? 21.197 2.388 -19.789 1.00 95.62 347 LEU A N 1
ATOM 2807 C CA . LEU A 1 347 ? 22.617 2.676 -19.605 1.00 95.62 347 LEU A CA 1
ATOM 2808 C C . LEU A 1 347 ? 22.937 4.118 -20.015 1.00 95.62 347 LEU A C 1
ATOM 2810 O O . LEU A 1 347 ? 22.447 4.607 -21.037 1.00 95.62 347 LEU A O 1
ATOM 2814 N N . SER A 1 348 ? 23.817 4.770 -19.259 1.00 95.56 348 SER A N 1
ATOM 2815 C CA . SER A 1 348 ? 24.383 6.064 -19.626 1.00 95.56 348 SER A CA 1
ATOM 2816 C C . SER A 1 348 ? 25.179 5.977 -20.933 1.00 95.56 348 SER A C 1
ATOM 2818 O O . SER A 1 348 ? 25.665 4.915 -21.332 1.00 95.56 348 SER A O 1
ATOM 2820 N N . LYS A 1 349 ? 25.373 7.119 -21.608 1.00 92.94 349 LYS A N 1
ATOM 2821 C CA . LYS A 1 349 ? 26.137 7.178 -22.872 1.00 92.94 349 LYS A CA 1
ATOM 2822 C C . LYS A 1 349 ? 27.572 6.658 -22.733 1.00 92.94 349 LYS A C 1
ATOM 2824 O O . LYS A 1 349 ? 28.089 6.054 -23.665 1.00 92.94 349 LYS A O 1
ATOM 2829 N N . ASP A 1 350 ? 28.202 6.893 -21.583 1.00 94.94 350 ASP A N 1
ATOM 2830 C CA . ASP A 1 350 ? 29.547 6.405 -21.264 1.00 94.94 350 ASP A CA 1
ATOM 2831 C C . ASP A 1 350 ? 29.560 4.978 -20.689 1.00 94.94 350 ASP A C 1
ATOM 2833 O O . ASP A 1 350 ? 30.635 4.455 -20.400 1.00 94.94 350 ASP A O 1
ATOM 2837 N N . ARG A 1 351 ? 28.382 4.350 -20.545 1.00 94.62 351 ARG A N 1
ATOM 2838 C CA . ARG A 1 351 ? 28.181 2.987 -20.031 1.00 94.62 351 ARG A CA 1
ATOM 2839 C C . ARG A 1 351 ? 28.807 2.770 -18.651 1.00 94.62 351 ARG A C 1
ATOM 2841 O O . ARG A 1 351 ? 29.280 1.678 -18.352 1.00 94.62 351 ARG A O 1
ATOM 2848 N N . LYS A 1 352 ? 28.824 3.809 -17.812 1.00 97.00 352 LYS A N 1
ATOM 2849 C CA . LYS A 1 352 ? 29.303 3.738 -16.421 1.00 97.00 352 LYS A CA 1
ATOM 2850 C C . LYS A 1 352 ? 28.180 3.643 -15.403 1.00 97.00 352 LYS A C 1
ATOM 2852 O O . LYS A 1 352 ? 28.406 3.105 -14.321 1.00 97.00 352 LYS A O 1
ATOM 2857 N N . THR A 1 353 ? 26.990 4.134 -15.741 1.00 97.44 353 THR A N 1
ATOM 2858 C CA . THR A 1 353 ? 25.819 4.067 -14.870 1.00 97.44 353 THR A CA 1
ATOM 2859 C C . THR A 1 353 ? 24.629 3.433 -15.567 1.00 97.44 353 THR A C 1
ATOM 2861 O O . THR A 1 353 ? 24.499 3.478 -16.792 1.00 97.44 353 THR A O 1
ATOM 2864 N N . PHE A 1 354 ? 23.742 2.855 -14.766 1.00 97.38 354 PHE A N 1
ATOM 2865 C CA . PHE A 1 354 ? 22.354 2.656 -15.146 1.00 97.38 354 PHE A CA 1
ATOM 2866 C C . PHE A 1 354 ? 21.536 3.825 -14.587 1.00 97.38 354 PHE A C 1
ATOM 2868 O O . PHE A 1 354 ? 21.528 4.051 -13.376 1.00 97.38 354 PHE A O 1
ATOM 2875 N N . ASP A 1 355 ? 20.883 4.575 -15.470 1.00 97.62 355 ASP A N 1
ATOM 2876 C CA . ASP A 1 355 ? 20.053 5.727 -15.129 1.00 97.62 355 ASP A CA 1
ATOM 2877 C C . ASP A 1 355 ? 18.591 5.261 -15.007 1.00 97.62 355 ASP A C 1
ATOM 2879 O O . ASP A 1 355 ? 18.013 4.768 -15.979 1.00 97.62 355 ASP A O 1
ATOM 2883 N N . LEU A 1 356 ? 18.002 5.417 -13.818 1.00 98.38 356 LEU A N 1
ATOM 2884 C CA . LEU A 1 356 ? 16.604 5.097 -13.512 1.00 98.38 356 LEU A CA 1
ATOM 2885 C C . LEU A 1 356 ? 15.775 6.380 -13.429 1.00 98.38 356 LEU A C 1
ATOM 2887 O O . LEU A 1 356 ? 16.215 7.394 -12.881 1.00 98.38 356 LEU A O 1
ATOM 2891 N N . ILE A 1 357 ? 14.547 6.309 -13.923 1.00 98.69 357 ILE A N 1
ATOM 2892 C CA . ILE A 1 357 ? 13.557 7.378 -13.892 1.00 98.69 357 ILE A CA 1
ATOM 2893 C C . ILE A 1 357 ? 12.305 6.820 -13.222 1.00 98.69 357 ILE A C 1
ATOM 2895 O O . ILE A 1 357 ? 11.768 5.820 -13.686 1.00 98.69 357 ILE A O 1
ATOM 2899 N N . LEU A 1 358 ? 11.843 7.465 -12.153 1.00 98.88 358 LEU A N 1
ATOM 2900 C CA . LEU A 1 358 ? 10.600 7.137 -11.453 1.00 98.88 358 LEU A CA 1
ATOM 2901 C C . LEU A 1 358 ? 9.629 8.300 -11.624 1.00 98.88 358 LEU A C 1
ATOM 2903 O O . LEU A 1 358 ? 9.986 9.439 -11.322 1.00 98.88 358 LEU A O 1
ATOM 2907 N N . HIS A 1 359 ? 8.418 8.033 -12.100 1.00 98.75 359 HIS A N 1
ATOM 2908 C CA . HIS A 1 359 ? 7.433 9.070 -12.388 1.00 98.75 359 HIS A CA 1
ATOM 2909 C C . HIS A 1 359 ? 6.030 8.651 -11.946 1.00 98.75 359 HIS A C 1
ATOM 2911 O O . HIS A 1 359 ? 5.585 7.537 -12.223 1.00 98.75 359 HIS A O 1
ATOM 2917 N N . CYS A 1 360 ? 5.331 9.579 -11.293 1.00 98.75 360 CYS A N 1
ATOM 2918 C CA . CYS A 1 360 ? 3.895 9.502 -11.052 1.00 98.75 360 CYS A CA 1
ATOM 2919 C C . CYS A 1 360 ? 3.217 10.527 -11.962 1.00 98.75 360 CYS A C 1
ATOM 2921 O O . CYS A 1 360 ? 3.414 11.729 -11.793 1.00 98.75 360 CYS A O 1
ATOM 2923 N N . GLY A 1 361 ? 2.448 10.067 -12.940 1.00 98.19 361 GLY A N 1
ATOM 2924 C CA . GLY A 1 361 ? 1.764 10.924 -13.898 1.00 98.19 361 GLY A CA 1
ATOM 2925 C C . GLY A 1 361 ? 0.523 11.615 -13.328 1.00 98.19 361 GLY A C 1
ATOM 2926 O O . GLY A 1 361 ? 0.067 11.339 -12.216 1.00 98.19 361 GLY A O 1
ATOM 2927 N N . THR A 1 362 ? -0.001 12.567 -14.103 1.00 98.00 362 THR A N 1
ATOM 2928 C CA . THR A 1 362 ? -1.277 13.244 -13.815 1.00 98.00 362 THR A CA 1
ATOM 2929 C C . THR A 1 362 ? -2.211 13.328 -15.019 1.00 98.00 362 THR A C 1
ATOM 2931 O O . THR A 1 362 ? -3.231 14.015 -14.955 1.00 98.00 362 THR A O 1
ATOM 2934 N N . ALA A 1 363 ? -1.878 12.656 -16.120 1.00 96.75 363 ALA A N 1
ATOM 2935 C CA . ALA A 1 363 ? -2.591 12.810 -17.379 1.00 96.75 363 ALA A CA 1
ATOM 2936 C C . ALA A 1 363 ? -4.018 12.255 -17.276 1.00 96.75 363 ALA A C 1
ATOM 2938 O O . ALA A 1 363 ? -4.965 12.958 -17.625 1.00 96.75 363 ALA A O 1
ATOM 2939 N N . LEU A 1 364 ? -4.184 11.048 -16.726 1.00 96.06 364 LEU A N 1
ATOM 2940 C CA . LEU A 1 364 ? -5.494 10.400 -16.604 1.00 96.06 364 LEU A CA 1
ATOM 2941 C C . LEU A 1 364 ? -6.351 10.918 -15.436 1.00 96.06 364 LEU A C 1
ATOM 2943 O O . LEU A 1 364 ? -7.579 10.920 -15.527 1.00 96.06 364 LEU A O 1
ATOM 2947 N N . PHE A 1 365 ? -5.743 11.363 -14.329 1.00 96.69 365 PHE A N 1
ATOM 2948 C CA . PHE A 1 365 ? -6.482 11.677 -13.090 1.00 96.69 365 PHE A CA 1
ATOM 2949 C C . PHE A 1 365 ? -6.411 13.148 -12.655 1.00 96.69 365 PHE A C 1
ATOM 2951 O O . PHE A 1 365 ? -7.132 13.557 -11.735 1.00 96.69 365 PHE A O 1
ATOM 2958 N N . GLY A 1 366 ? -5.570 13.970 -13.288 1.00 96.94 366 GLY A N 1
ATOM 2959 C CA . GLY A 1 366 ? -5.398 15.384 -12.960 1.00 96.94 366 GLY A CA 1
ATOM 2960 C C . GLY A 1 366 ? -5.121 15.602 -11.471 1.00 96.94 366 GLY A C 1
ATOM 2961 O O . GLY A 1 366 ? -4.210 15.013 -10.896 1.00 96.94 366 GLY A O 1
ATOM 2962 N N . LYS A 1 367 ? -5.954 16.411 -10.807 1.00 95.69 367 LYS A N 1
ATOM 2963 C CA . LYS A 1 367 ? -5.833 16.698 -9.362 1.00 95.69 367 LYS A CA 1
ATOM 2964 C C . LYS A 1 367 ? -6.131 15.506 -8.446 1.00 95.69 367 LYS A C 1
ATOM 2966 O O . LYS A 1 367 ? -5.869 15.601 -7.254 1.00 95.69 367 LYS A O 1
ATOM 2971 N N . LYS A 1 368 ? -6.734 14.431 -8.965 1.00 95.31 368 LYS A N 1
ATOM 2972 C CA . LYS A 1 368 ? -7.023 13.218 -8.186 1.00 95.31 368 LYS A CA 1
ATOM 2973 C C . LYS A 1 368 ? -5.857 12.234 -8.179 1.00 95.31 368 LYS A C 1
ATOM 2975 O O . LYS A 1 368 ? -5.926 11.273 -7.424 1.00 95.31 368 LYS A O 1
ATOM 2980 N N . SER A 1 369 ? -4.850 12.449 -9.025 1.00 97.75 369 SER A N 1
ATOM 2981 C CA . SER A 1 369 ? -3.677 11.579 -9.144 1.00 97.75 369 SER A CA 1
ATOM 2982 C C . SER A 1 369 ? -2.977 11.427 -7.799 1.00 97.75 369 SER A C 1
ATOM 2984 O O . SER A 1 369 ? -2.821 12.403 -7.067 1.00 97.75 369 SER A O 1
ATOM 2986 N N . SER A 1 370 ? -2.536 10.212 -7.495 1.00 97.88 370 SER A N 1
ATOM 2987 C CA . SER A 1 370 ? -1.773 9.919 -6.286 1.00 97.88 370 SER A CA 1
ATOM 2988 C C . SER A 1 370 ? -0.279 9.920 -6.574 1.00 97.88 370 SER A C 1
ATOM 2990 O O . SER A 1 370 ? 0.165 9.490 -7.640 1.00 97.88 370 SER A O 1
ATOM 2992 N N . GLY A 1 371 ? 0.499 10.364 -5.586 1.00 98.56 371 GLY A N 1
ATOM 2993 C CA . GLY A 1 371 ? 1.903 9.990 -5.508 1.00 98.56 371 GLY A CA 1
ATOM 2994 C C . GLY A 1 371 ? 2.044 8.501 -5.198 1.00 98.56 371 GLY A C 1
ATOM 2995 O O . GLY A 1 371 ? 1.052 7.794 -4.989 1.00 98.56 371 GLY A O 1
ATOM 2996 N N . SER A 1 372 ? 3.278 8.012 -5.180 1.00 98.56 372 SER A N 1
ATOM 2997 C CA . SER A 1 372 ? 3.553 6.604 -4.910 1.00 98.56 372 SER A CA 1
ATOM 2998 C C . SER A 1 372 ? 4.890 6.416 -4.215 1.00 98.56 372 SER A C 1
ATOM 3000 O O . SER A 1 372 ? 5.858 7.117 -4.539 1.00 98.56 372 SER A O 1
ATOM 3002 N N . PRO A 1 373 ? 4.983 5.434 -3.306 1.00 98.50 373 PRO A N 1
ATOM 3003 C CA . PRO A 1 373 ? 6.264 4.905 -2.911 1.00 98.50 373 PRO A CA 1
ATOM 3004 C C . PRO A 1 373 ? 6.820 4.020 -4.035 1.00 98.50 373 PRO A C 1
ATOM 3006 O O . PRO A 1 373 ? 6.062 3.371 -4.762 1.00 98.50 373 PRO A O 1
ATOM 3009 N N . PHE A 1 374 ? 8.143 3.962 -4.148 1.00 98.81 374 PHE A N 1
ATOM 3010 C CA . PHE A 1 374 ? 8.842 2.928 -4.909 1.00 98.81 374 PHE A CA 1
ATOM 3011 C C . PHE A 1 374 ? 9.943 2.325 -4.045 1.00 98.81 374 PHE A C 1
ATOM 3013 O O . PHE A 1 374 ? 10.646 3.041 -3.328 1.00 98.81 374 PHE A O 1
ATOM 3020 N N . GLN A 1 375 ? 10.109 1.012 -4.134 1.00 98.38 375 GLN A N 1
ATOM 3021 C CA . GLN A 1 375 ? 11.192 0.283 -3.489 1.00 98.38 375 GLN A CA 1
ATOM 3022 C C . GLN A 1 375 ? 12.047 -0.373 -4.564 1.00 98.38 375 GLN A C 1
ATOM 3024 O O . GLN A 1 375 ? 11.539 -1.130 -5.386 1.00 98.38 375 GLN A O 1
ATOM 3029 N N . VAL A 1 376 ? 13.339 -0.064 -4.575 1.00 98.56 376 VAL A N 1
ATOM 3030 C CA . VAL A 1 376 ? 14.268 -0.542 -5.596 1.00 98.56 376 VAL A CA 1
ATOM 3031 C C . VAL A 1 376 ? 15.275 -1.484 -4.966 1.00 98.56 376 VAL A C 1
ATOM 3033 O O . VAL A 1 376 ? 16.067 -1.063 -4.125 1.00 98.56 376 VAL A O 1
ATOM 3036 N N . TYR A 1 377 ? 15.252 -2.745 -5.381 1.00 97.94 377 TYR A N 1
ATOM 3037 C CA . TYR A 1 377 ? 16.233 -3.752 -5.002 1.00 97.94 377 TYR A CA 1
ATOM 3038 C C . TYR A 1 377 ? 17.327 -3.829 -6.058 1.00 97.94 377 TYR A C 1
ATOM 3040 O O . TYR A 1 377 ? 17.076 -3.754 -7.259 1.00 97.94 377 TYR A O 1
ATOM 3048 N N . SER A 1 378 ? 18.560 -3.993 -5.599 1.00 96.56 378 SER A N 1
ATOM 3049 C CA . SER A 1 378 ? 19.712 -4.194 -6.472 1.00 96.56 378 SER A CA 1
ATOM 3050 C C . SER A 1 378 ? 20.703 -5.141 -5.813 1.00 96.56 378 SER A C 1
ATOM 3052 O O . SER A 1 378 ? 20.998 -5.017 -4.624 1.00 96.56 378 SER A O 1
ATOM 3054 N N . LYS A 1 379 ? 21.204 -6.120 -6.571 1.00 92.25 379 LYS A N 1
ATOM 3055 C CA . LYS A 1 379 ? 22.201 -7.076 -6.076 1.00 92.25 379 LYS A CA 1
ATOM 3056 C C . LYS A 1 379 ? 23.599 -6.612 -6.467 1.00 92.25 379 LYS A C 1
ATOM 3058 O O . LYS A 1 379 ? 24.012 -6.775 -7.611 1.00 92.25 379 LYS A O 1
ATOM 3063 N N . HIS A 1 380 ? 24.318 -6.044 -5.512 1.00 92.44 380 HIS A N 1
ATOM 3064 C CA . HIS A 1 380 ? 25.700 -5.603 -5.670 1.00 92.44 380 HIS A CA 1
ATOM 3065 C C . HIS A 1 380 ? 26.682 -6.720 -5.283 1.00 92.44 380 HIS A C 1
ATOM 3067 O O . HIS A 1 380 ? 26.289 -7.796 -4.823 1.00 92.44 380 HIS A O 1
ATOM 3073 N N . ARG A 1 381 ? 27.984 -6.461 -5.457 1.00 90.69 381 ARG A N 1
ATOM 3074 C CA . ARG A 1 381 ? 29.069 -7.390 -5.079 1.00 90.69 381 ARG A CA 1
ATOM 3075 C C . ARG A 1 381 ? 29.115 -7.701 -3.581 1.00 90.69 381 ARG A C 1
ATOM 3077 O O . ARG A 1 381 ? 29.545 -8.783 -3.196 1.00 90.69 381 ARG A O 1
ATOM 3084 N N . ASP A 1 382 ? 28.691 -6.759 -2.750 1.00 92.25 382 ASP A N 1
ATOM 3085 C CA . ASP A 1 382 ? 28.721 -6.818 -1.286 1.00 92.25 382 ASP A CA 1
ATOM 3086 C C . ASP A 1 382 ? 27.377 -7.222 -0.656 1.00 92.25 382 ASP A C 1
ATOM 3088 O O . ASP A 1 382 ? 27.304 -7.415 0.557 1.00 92.25 382 ASP A O 1
ATOM 3092 N N . GLY A 1 383 ? 26.322 -7.400 -1.456 1.00 93.38 383 GLY A N 1
ATOM 3093 C CA . GLY A 1 383 ? 25.023 -7.855 -0.972 1.00 93.38 383 GLY A CA 1
ATOM 3094 C C . GLY A 1 383 ? 23.838 -7.241 -1.707 1.00 93.38 383 GLY A C 1
ATOM 3095 O O . GLY A 1 383 ? 23.964 -6.663 -2.785 1.00 93.38 383 GLY A O 1
ATOM 3096 N N . VAL A 1 384 ? 22.654 -7.404 -1.118 1.00 94.25 384 VAL A N 1
ATOM 3097 C CA . VAL A 1 384 ? 21.420 -6.781 -1.609 1.00 94.25 384 VAL A CA 1
ATOM 3098 C C . VAL A 1 384 ? 21.294 -5.392 -0.999 1.00 94.25 384 VAL A C 1
ATOM 3100 O O . VAL A 1 384 ? 21.333 -5.242 0.220 1.00 94.25 384 VAL A O 1
ATOM 3103 N N . HIS A 1 385 ? 21.096 -4.397 -1.855 1.00 95.25 385 HIS A N 1
ATOM 3104 C CA . HIS A 1 385 ? 20.838 -3.013 -1.477 1.00 95.25 385 HIS A CA 1
ATOM 3105 C C . HIS A 1 385 ? 19.411 -2.641 -1.832 1.00 95.25 385 HIS A C 1
ATOM 3107 O O . HIS A 1 385 ? 18.900 -3.039 -2.883 1.00 95.25 385 HIS A O 1
ATOM 3113 N N . VAL A 1 386 ? 18.791 -1.855 -0.958 1.00 96.62 386 VAL A N 1
ATOM 3114 C CA . VAL A 1 386 ? 17.418 -1.384 -1.120 1.00 96.62 386 VAL A CA 1
ATOM 3115 C C . VAL A 1 386 ? 17.412 0.134 -1.053 1.00 96.62 386 VAL A C 1
ATOM 3117 O O . VAL A 1 386 ? 17.952 0.718 -0.113 1.00 96.62 386 VAL A O 1
ATOM 3120 N N . ARG A 1 387 ? 16.801 0.770 -2.053 1.00 98.00 387 ARG A N 1
ATOM 3121 C CA . ARG A 1 387 ? 16.531 2.209 -2.060 1.00 98.00 387 ARG A CA 1
ATOM 3122 C C . ARG A 1 387 ? 15.035 2.466 -2.007 1.00 98.00 387 ARG A C 1
ATOM 3124 O O . ARG A 1 387 ? 14.259 1.765 -2.655 1.00 98.00 387 ARG A O 1
ATOM 3131 N N . HIS A 1 388 ? 14.640 3.482 -1.255 1.00 98.38 388 HIS A N 1
ATOM 3132 C CA . HIS A 1 388 ? 13.250 3.859 -1.048 1.00 98.38 388 HIS A CA 1
ATOM 3133 C C . HIS A 1 388 ? 12.989 5.259 -1.588 1.00 98.38 388 HIS A C 1
ATOM 3135 O O . HIS A 1 388 ? 13.761 6.188 -1.350 1.00 98.38 388 HIS A O 1
ATOM 3141 N N . TYR A 1 389 ? 11.876 5.420 -2.291 1.00 98.75 389 TYR A N 1
ATOM 3142 C CA . TYR A 1 389 ? 11.489 6.689 -2.888 1.00 98.75 389 TYR A CA 1
ATOM 3143 C C . TYR A 1 389 ? 10.038 7.001 -2.573 1.00 98.75 389 TYR A C 1
ATOM 3145 O O . TYR A 1 389 ? 9.214 6.094 -2.479 1.00 98.75 389 TYR A O 1
ATOM 3153 N N . ALA A 1 390 ? 9.725 8.287 -2.467 1.00 98.62 390 ALA A N 1
ATOM 3154 C CA . ALA A 1 390 ? 8.359 8.792 -2.488 1.00 98.62 390 ALA A CA 1
ATOM 3155 C C . ALA A 1 390 ? 8.264 9.851 -3.583 1.00 98.62 390 ALA A C 1
ATOM 3157 O O . ALA A 1 390 ? 8.945 10.874 -3.516 1.00 98.62 390 ALA A O 1
ATOM 3158 N N . VAL A 1 391 ? 7.458 9.574 -4.604 1.00 98.88 391 VAL A N 1
ATOM 3159 C CA . VAL A 1 391 ? 7.307 10.435 -5.779 1.00 98.88 391 VAL A CA 1
ATOM 3160 C C . VAL A 1 391 ? 5.934 11.086 -5.721 1.00 98.88 391 VAL A C 1
ATOM 3162 O O . VAL A 1 391 ? 4.916 10.388 -5.742 1.00 98.88 391 VAL A O 1
ATOM 3165 N N . SER A 1 392 ? 5.896 12.414 -5.647 1.00 98.81 392 SER A N 1
ATOM 3166 C CA . SER A 1 392 ? 4.653 13.186 -5.703 1.00 98.81 392 SER A CA 1
ATOM 3167 C C . SER A 1 392 ? 3.957 13.021 -7.053 1.00 98.81 392 SER A C 1
ATOM 3169 O O . SER A 1 392 ? 4.605 12.857 -8.087 1.00 98.81 392 SER A O 1
ATOM 3171 N N . ALA A 1 393 ? 2.626 13.108 -7.058 1.00 98.50 393 ALA A N 1
ATOM 3172 C CA . ALA A 1 393 ? 1.861 13.157 -8.297 1.00 98.50 393 ALA A CA 1
ATOM 3173 C C . ALA A 1 393 ? 2.350 14.314 -9.189 1.00 98.50 393 ALA A C 1
ATOM 3175 O O . ALA A 1 393 ? 2.416 15.463 -8.754 1.00 98.50 393 ALA A O 1
ATOM 3176 N N . GLY A 1 394 ? 2.687 14.004 -10.437 1.00 98.50 394 GLY A N 1
ATOM 3177 C CA . GLY A 1 394 ? 3.211 14.942 -11.428 1.00 98.50 394 GLY A CA 1
ATOM 3178 C C . GLY A 1 394 ? 4.728 15.126 -11.402 1.00 98.50 394 GLY A C 1
ATOM 3179 O O . GLY A 1 394 ? 5.256 15.785 -12.296 1.00 98.50 394 GLY A O 1
ATOM 3180 N N . ASP A 1 395 ? 5.439 14.547 -10.432 1.00 98.75 395 ASP A N 1
ATOM 3181 C CA . ASP A 1 395 ? 6.890 14.692 -10.308 1.00 98.75 395 ASP A CA 1
ATOM 3182 C C . ASP A 1 395 ? 7.659 13.515 -10.931 1.00 98.75 395 ASP A C 1
ATOM 3184 O O . ASP A 1 395 ? 7.110 12.450 -11.229 1.00 98.75 395 ASP A O 1
ATOM 3188 N N . THR A 1 396 ? 8.953 13.719 -11.176 1.00 98.75 396 THR A N 1
ATOM 3189 C CA . THR A 1 396 ? 9.877 12.711 -11.697 1.00 98.75 396 THR A CA 1
ATOM 3190 C C . THR A 1 396 ? 11.188 12.718 -10.919 1.00 98.75 396 THR A C 1
ATOM 3192 O O . THR A 1 396 ? 11.958 13.678 -11.001 1.00 98.75 396 THR A O 1
ATOM 3195 N N . LEU A 1 397 ? 11.515 11.600 -10.274 1.00 98.75 397 LEU A N 1
ATOM 3196 C CA . LEU A 1 397 ? 12.828 11.379 -9.672 1.00 98.75 397 LEU A CA 1
ATOM 3197 C C . LEU A 1 397 ? 13.762 10.670 -10.654 1.00 98.75 397 LEU A C 1
ATOM 3199 O O . LEU A 1 397 ? 13.342 9.838 -11.457 1.00 98.75 397 LEU A O 1
ATOM 3203 N N . ARG A 1 398 ? 15.050 11.016 -10.596 1.00 98.44 398 ARG A N 1
ATOM 3204 C CA . ARG A 1 398 ? 16.105 10.400 -11.409 1.00 98.44 398 ARG A CA 1
ATOM 3205 C C . ARG A 1 398 ? 17.249 9.989 -10.513 1.00 98.44 398 ARG A C 1
ATOM 3207 O O . ARG A 1 398 ? 17.789 10.833 -9.803 1.00 98.44 398 ARG A O 1
ATOM 3214 N N . ASP A 1 399 ? 17.626 8.725 -10.584 1.00 97.88 399 ASP A N 1
ATOM 3215 C CA . ASP A 1 399 ? 18.726 8.175 -9.803 1.00 97.88 399 ASP A CA 1
ATOM 3216 C C . ASP A 1 399 ? 19.648 7.332 -10.688 1.00 97.88 399 ASP A C 1
ATOM 3218 O O . ASP A 1 399 ? 19.303 6.969 -11.814 1.00 97.88 399 ASP A O 1
ATOM 3222 N N . LYS A 1 400 ? 20.860 7.081 -10.201 1.00 97.06 400 LYS A N 1
ATOM 3223 C CA . LYS A 1 400 ? 21.917 6.387 -10.923 1.00 97.06 400 LYS A CA 1
ATOM 3224 C C . LYS A 1 400 ? 22.511 5.282 -10.067 1.00 97.06 400 LYS A C 1
ATOM 3226 O O . LYS A 1 400 ? 22.814 5.475 -8.887 1.00 97.06 400 LYS A O 1
ATOM 3231 N N . TRP A 1 401 ? 22.756 4.150 -10.709 1.00 96.81 401 TRP A N 1
ATOM 3232 C CA . TRP A 1 401 ? 23.525 3.046 -10.151 1.00 96.81 401 TRP A CA 1
ATOM 3233 C C . TRP A 1 401 ? 24.852 2.962 -10.875 1.00 96.81 401 TRP A C 1
ATOM 3235 O O . TRP A 1 401 ? 24.883 2.952 -12.106 1.00 96.81 401 TRP A O 1
ATOM 3245 N N . GLN A 1 402 ? 25.949 2.907 -10.123 1.00 96.94 402 GLN A N 1
ATOM 3246 C CA . GLN A 1 402 ? 27.262 2.724 -10.721 1.00 96.94 402 GLN A CA 1
ATOM 3247 C C . GLN A 1 402 ? 27.391 1.271 -11.160 1.00 96.94 402 GLN A C 1
ATOM 3249 O O . GLN A 1 402 ? 27.191 0.358 -10.363 1.00 96.94 402 GLN A O 1
ATOM 3254 N N . LEU A 1 403 ? 27.770 1.034 -12.417 1.00 96.75 403 LEU A N 1
ATOM 3255 C CA . LEU A 1 403 ? 27.985 -0.337 -12.883 1.00 96.75 403 LEU A CA 1
ATOM 3256 C C . LEU A 1 403 ? 29.117 -1.021 -12.108 1.00 96.75 403 LEU A C 1
ATOM 3258 O O . LEU A 1 403 ? 29.092 -2.231 -11.928 1.00 96.75 403 LEU A O 1
ATOM 3262 N N . SER A 1 404 ? 30.072 -0.249 -11.581 1.00 96.50 404 SER A N 1
ATOM 3263 C CA . SER A 1 404 ? 31.128 -0.768 -10.711 1.00 96.50 404 SER A CA 1
ATOM 3264 C C . SER A 1 404 ? 30.615 -1.404 -9.420 1.00 96.50 404 SER A C 1
ATOM 3266 O O . SER A 1 404 ? 31.367 -2.142 -8.791 1.00 96.50 404 SER A O 1
ATOM 3268 N N . ASP A 1 405 ? 29.382 -1.140 -8.994 1.00 95.25 405 ASP A N 1
ATOM 3269 C CA . ASP A 1 405 ? 28.842 -1.718 -7.759 1.00 95.25 405 ASP A CA 1
ATOM 3270 C C . ASP A 1 405 ? 28.387 -3.173 -7.972 1.00 95.25 405 ASP A C 1
ATOM 3272 O O . ASP A 1 405 ? 28.399 -3.982 -7.040 1.00 95.25 405 ASP A O 1
ATOM 3276 N N . PHE A 1 406 ? 28.080 -3.543 -9.218 1.00 95.88 406 PHE A N 1
ATOM 3277 C CA . PHE A 1 406 ? 27.627 -4.878 -9.602 1.00 95.88 406 PHE A CA 1
ATOM 3278 C C . PHE A 1 406 ? 28.783 -5.809 -9.970 1.00 95.88 406 PHE A C 1
ATOM 3280 O O . PHE A 1 406 ? 29.851 -5.381 -10.419 1.00 95.88 406 PHE A O 1
ATOM 3287 N N . ASP A 1 407 ? 28.565 -7.113 -9.799 1.00 92.75 407 ASP A N 1
ATOM 3288 C CA . ASP A 1 407 ? 29.551 -8.121 -10.180 1.00 92.75 407 ASP A CA 1
ATOM 3289 C C . ASP A 1 407 ? 29.742 -8.141 -11.700 1.00 92.75 407 ASP A C 1
ATOM 3291 O O . ASP A 1 407 ? 28.772 -8.176 -12.454 1.00 92.75 407 ASP A O 1
ATOM 3295 N N . ALA A 1 408 ? 30.993 -8.020 -12.152 1.00 91.06 408 ALA A N 1
ATOM 3296 C CA . ALA A 1 408 ? 31.362 -7.829 -13.560 1.00 91.06 408 ALA A CA 1
ATOM 3297 C C . ALA A 1 408 ? 30.591 -6.706 -14.309 1.00 91.06 408 ALA A C 1
ATOM 3299 O O . ALA A 1 408 ? 30.542 -6.699 -15.540 1.00 91.06 408 ALA A O 1
ATOM 3300 N N . GLY A 1 409 ? 29.991 -5.747 -13.593 1.00 93.25 409 GLY A N 1
ATOM 3301 C CA . GLY A 1 409 ? 29.131 -4.718 -14.185 1.00 93.25 409 GLY A CA 1
ATOM 3302 C C . GLY A 1 409 ? 27.740 -5.199 -14.611 1.00 93.25 409 GLY A C 1
ATOM 3303 O O . GLY A 1 409 ? 27.026 -4.449 -15.279 1.00 93.25 409 GLY A O 1
ATOM 3304 N N . GLN A 1 410 ? 27.354 -6.426 -14.249 1.00 94.62 410 GLN A N 1
ATOM 3305 C CA . GLN A 1 410 ? 26.052 -7.003 -14.559 1.00 94.62 410 GLN A CA 1
ATOM 3306 C C . GLN A 1 410 ? 24.972 -6.391 -13.662 1.00 94.62 410 GLN A C 1
ATOM 3308 O O . GLN A 1 410 ? 24.706 -6.874 -12.561 1.00 94.62 410 GLN A O 1
ATOM 3313 N N . TYR A 1 411 ? 24.355 -5.306 -14.126 1.00 95.38 411 TYR A N 1
ATOM 3314 C CA . TYR A 1 411 ? 23.309 -4.634 -13.368 1.00 95.38 411 TYR A CA 1
ATOM 3315 C C . TYR A 1 411 ? 22.064 -5.513 -13.289 1.00 95.38 411 TYR A C 1
ATOM 3317 O O . TYR A 1 411 ? 21.623 -6.057 -14.296 1.00 95.38 411 TYR A O 1
ATOM 3325 N N . HIS A 1 412 ? 21.484 -5.624 -12.098 1.00 95.94 412 HIS A N 1
ATOM 3326 C CA . HIS A 1 412 ? 20.175 -6.226 -11.876 1.00 95.94 412 HIS A CA 1
ATOM 3327 C C . HIS A 1 412 ? 19.422 -5.352 -10.874 1.00 95.94 412 HIS A C 1
ATOM 3329 O O . HIS A 1 412 ? 19.833 -5.238 -9.715 1.00 95.94 412 HIS A O 1
ATOM 3335 N N . ILE A 1 413 ? 18.393 -4.665 -11.368 1.00 97.75 413 ILE A N 1
ATOM 3336 C CA . ILE A 1 413 ? 17.634 -3.644 -10.647 1.00 97.75 413 ILE A CA 1
ATOM 3337 C C . ILE A 1 413 ? 16.151 -3.978 -10.767 1.00 97.75 413 ILE A C 1
ATOM 3339 O O . ILE A 1 413 ? 15.616 -4.065 -11.872 1.00 97.75 413 ILE A O 1
ATOM 3343 N N . GLU A 1 414 ? 15.490 -4.113 -9.627 1.00 98.38 414 GLU A N 1
ATOM 3344 C CA . GLU A 1 414 ? 14.075 -4.450 -9.523 1.00 98.38 414 GLU A CA 1
ATOM 3345 C C . GLU A 1 414 ? 13.335 -3.314 -8.822 1.00 98.38 414 GLU A C 1
ATOM 3347 O O . GLU A 1 414 ? 13.713 -2.913 -7.725 1.00 98.38 414 GLU A O 1
ATOM 3352 N N . VAL A 1 415 ? 12.287 -2.782 -9.444 1.00 98.75 415 VAL A N 1
ATOM 3353 C CA . VAL A 1 415 ? 11.488 -1.672 -8.916 1.00 98.75 415 VAL A CA 1
ATOM 3354 C C . VAL A 1 415 ? 10.105 -2.187 -8.564 1.00 98.75 415 VAL A C 1
ATOM 3356 O O . VAL A 1 415 ? 9.380 -2.646 -9.441 1.00 98.75 415 VAL A O 1
ATOM 3359 N N . PHE A 1 416 ? 9.719 -2.049 -7.303 1.00 98.69 416 PHE A N 1
ATOM 3360 C CA . PHE A 1 416 ? 8.404 -2.403 -6.789 1.00 98.69 416 PHE A CA 1
ATOM 3361 C C . PHE A 1 416 ? 7.605 -1.146 -6.465 1.00 98.69 416 PHE A C 1
ATOM 3363 O O . PHE A 1 416 ? 8.134 -0.177 -5.912 1.00 98.69 416 PHE A O 1
ATOM 3370 N N . GLY A 1 417 ? 6.317 -1.186 -6.779 1.00 98.38 417 GLY A N 1
ATOM 3371 C CA . GLY A 1 417 ? 5.333 -0.188 -6.390 1.00 98.38 417 GLY A CA 1
ATOM 3372 C C . GLY A 1 417 ? 4.007 -0.843 -5.983 1.00 98.38 417 GLY A C 1
ATOM 3373 O O . GLY A 1 417 ? 3.889 -2.071 -5.960 1.00 98.38 417 GLY A O 1
ATOM 3374 N N . PRO A 1 418 ? 2.997 -0.035 -5.637 1.00 97.88 418 PRO A N 1
ATOM 3375 C CA . PRO A 1 418 ? 1.674 -0.515 -5.257 1.00 97.88 418 PRO A CA 1
ATOM 3376 C C . PRO A 1 418 ? 0.974 -1.313 -6.361 1.00 97.88 418 PRO A C 1
ATOM 3378 O O . PRO A 1 418 ? 1.308 -1.210 -7.539 1.00 97.88 418 PRO A O 1
ATOM 3381 N N . ASN A 1 419 ? -0.064 -2.058 -5.972 1.00 96.69 419 ASN A N 1
ATOM 3382 C CA . ASN A 1 419 ? -0.987 -2.739 -6.886 1.00 96.69 419 ASN A CA 1
ATOM 3383 C C . ASN A 1 419 ? -0.302 -3.594 -7.976 1.00 96.69 419 ASN A C 1
ATOM 3385 O O . ASN A 1 419 ? -0.651 -3.534 -9.154 1.00 96.69 419 ASN A O 1
ATOM 3389 N N . GLY A 1 420 ? 0.712 -4.368 -7.578 1.00 96.06 420 GLY A N 1
ATOM 3390 C CA . GLY A 1 420 ? 1.450 -5.265 -8.471 1.00 96.06 420 GLY A CA 1
ATOM 3391 C C . GLY A 1 420 ? 2.389 -4.562 -9.455 1.00 96.06 420 GLY A C 1
ATOM 3392 O O . GLY A 1 420 ? 2.935 -5.225 -10.334 1.00 96.06 420 GLY A O 1
ATOM 3393 N N . PHE A 1 421 ? 2.594 -3.245 -9.332 1.00 98.62 421 PHE A N 1
ATOM 3394 C CA . PHE A 1 421 ? 3.556 -2.525 -10.157 1.00 98.62 421 PHE A CA 1
ATOM 3395 C C . PHE A 1 421 ? 4.969 -3.076 -9.945 1.00 98.62 421 PHE A C 1
ATOM 3397 O O . PHE A 1 421 ? 5.502 -3.044 -8.833 1.00 98.62 421 PHE A O 1
ATOM 3404 N N . TYR A 1 422 ? 5.584 -3.543 -11.029 1.00 98.56 422 TYR A N 1
ATOM 3405 C CA . TYR A 1 422 ? 6.926 -4.107 -11.014 1.00 98.56 422 TYR A CA 1
ATOM 3406 C C . TYR A 1 422 ? 7.695 -3.784 -12.298 1.00 98.56 422 TYR A C 1
ATOM 3408 O O . TYR A 1 422 ? 7.141 -3.812 -13.407 1.00 98.56 422 TYR A O 1
ATOM 3416 N N . ARG A 1 423 ? 8.989 -3.490 -12.158 1.00 98.56 423 ARG A N 1
ATOM 3417 C CA . ARG A 1 423 ? 9.949 -3.420 -13.265 1.00 98.56 423 ARG A CA 1
ATOM 3418 C C . ARG A 1 423 ? 11.200 -4.212 -12.935 1.00 98.56 423 ARG A C 1
ATOM 3420 O O . ARG A 1 423 ? 11.675 -4.160 -11.809 1.00 98.56 423 ARG A O 1
ATOM 3427 N N . GLU A 1 424 ? 11.769 -4.851 -13.946 1.00 97.75 424 GLU A N 1
ATOM 3428 C CA . GLU A 1 424 ? 13.067 -5.523 -13.862 1.00 97.75 424 GLU A CA 1
ATOM 3429 C C . GLU A 1 424 ? 13.969 -4.989 -14.966 1.00 97.75 424 GLU A C 1
ATOM 3431 O O . GLU A 1 424 ? 13.567 -4.928 -16.132 1.00 97.75 424 GLU A O 1
ATOM 3436 N N . PHE A 1 425 ? 15.192 -4.623 -14.605 1.00 97.31 425 PHE A N 1
ATOM 3437 C CA . PHE A 1 425 ? 16.239 -4.247 -15.538 1.00 97.31 425 PHE A CA 1
ATOM 3438 C C . PHE A 1 425 ? 17.473 -5.093 -15.258 1.00 97.31 425 PHE A C 1
ATOM 3440 O O . PHE A 1 425 ? 18.136 -4.918 -14.235 1.00 97.31 425 PHE A O 1
ATOM 3447 N N . HIS A 1 426 ? 17.798 -5.983 -16.191 1.00 95.25 426 HIS A N 1
ATOM 3448 C CA . HIS A 1 426 ? 18.969 -6.852 -16.115 1.00 95.25 426 HIS A CA 1
ATOM 3449 C C . HIS A 1 426 ? 19.771 -6.750 -17.408 1.00 95.25 426 HIS A C 1
ATOM 3451 O O . HIS A 1 426 ? 19.204 -6.689 -18.501 1.00 95.25 426 HIS A O 1
ATOM 3457 N N . GLY A 1 427 ? 21.092 -6.669 -17.291 1.00 94.44 427 GLY A N 1
ATOM 3458 C CA . GLY A 1 427 ? 21.977 -6.670 -18.447 1.00 94.44 427 GLY A CA 1
ATOM 3459 C C . GLY A 1 427 ? 23.438 -6.422 -18.095 1.00 94.44 427 GLY A C 1
ATOM 3460 O O . GLY A 1 427 ? 23.837 -6.424 -16.931 1.00 94.44 427 GLY A O 1
ATOM 3461 N N . LEU A 1 428 ? 24.240 -6.229 -19.133 1.00 93.69 428 LEU A N 1
ATOM 3462 C CA . LEU A 1 428 ? 25.687 -6.056 -19.104 1.00 93.69 428 LEU A CA 1
ATOM 3463 C C . LEU A 1 428 ? 26.100 -4.680 -19.651 1.00 93.69 428 LEU A C 1
ATOM 3465 O O . LEU A 1 428 ? 25.380 -4.078 -20.452 1.00 93.69 428 LEU A O 1
ATOM 3469 N N . PRO A 1 429 ? 27.304 -4.181 -19.314 1.00 92.56 429 PRO A N 1
ATOM 3470 C CA . PRO A 1 429 ? 27.764 -2.871 -19.775 1.00 92.56 429 PRO A CA 1
ATOM 3471 C C . PRO A 1 429 ? 27.873 -2.739 -21.297 1.00 92.56 429 PRO A C 1
ATOM 3473 O O . PRO A 1 429 ? 27.850 -1.623 -21.807 1.00 92.56 429 PRO A O 1
ATOM 3476 N N . ASN A 1 430 ? 28.009 -3.845 -22.035 1.00 90.19 430 ASN A N 1
ATOM 3477 C CA . ASN A 1 430 ? 28.134 -3.891 -23.496 1.00 90.19 430 ASN A CA 1
ATOM 3478 C C . ASN A 1 430 ? 26.812 -4.196 -24.224 1.00 90.19 430 ASN A C 1
ATOM 3480 O O . ASN A 1 430 ? 26.812 -4.302 -25.452 1.00 90.19 430 ASN A O 1
ATOM 3484 N N . ASP A 1 431 ? 25.694 -4.288 -23.501 1.00 90.12 431 ASP A N 1
ATOM 3485 C CA . ASP A 1 431 ? 24.386 -4.571 -24.089 1.00 90.12 431 ASP A CA 1
ATOM 3486 C C . ASP A 1 431 ? 23.893 -3.466 -25.034 1.00 90.12 431 ASP A C 1
ATOM 3488 O O . ASP A 1 431 ? 24.356 -2.315 -24.976 1.00 90.12 431 ASP A O 1
ATOM 3492 N N . PRO A 1 432 ? 22.963 -3.784 -25.952 1.00 87.19 432 PRO A N 1
ATOM 3493 C CA . PRO A 1 432 ? 22.401 -2.789 -26.851 1.00 87.19 432 PRO A CA 1
ATOM 3494 C C . PRO A 1 432 ? 21.747 -1.639 -26.080 1.00 87.19 432 PRO A C 1
ATOM 3496 O O . PRO A 1 432 ? 21.074 -1.828 -25.069 1.00 87.19 432 PRO A O 1
ATOM 3499 N N . SER A 1 433 ? 21.919 -0.422 -26.592 1.00 89.00 433 SER A N 1
ATOM 3500 C CA . SER A 1 433 ? 21.219 0.740 -26.057 1.00 89.00 433 SER A CA 1
ATOM 3501 C C . SER A 1 433 ? 19.773 0.708 -26.549 1.00 89.00 433 SER A C 1
ATOM 3503 O O . SER A 1 433 ? 19.508 0.990 -27.713 1.00 89.00 433 SER A O 1
ATOM 3505 N N . LEU A 1 434 ? 18.854 0.346 -25.659 1.00 92.81 434 LEU A N 1
ATOM 3506 C CA . LEU A 1 434 ? 17.416 0.356 -25.899 1.00 92.81 434 LEU A CA 1
ATOM 3507 C C . LEU A 1 434 ? 16.738 1.075 -24.737 1.00 92.81 434 LEU A C 1
ATOM 3509 O O . LEU A 1 434 ? 16.842 0.637 -23.587 1.00 92.81 434 LEU A O 1
ATOM 3513 N N . PHE A 1 435 ? 16.029 2.155 -25.043 1.00 95.94 435 PHE A N 1
ATOM 3514 C CA . PHE A 1 435 ? 15.161 2.813 -24.080 1.00 95.94 435 PHE A CA 1
ATOM 3515 C C . PHE A 1 435 ? 13.725 2.382 -24.341 1.00 95.94 435 PHE A C 1
ATOM 3517 O O . PHE A 1 435 ? 13.255 2.435 -25.474 1.00 95.94 435 PHE A O 1
ATOM 3524 N N . VAL A 1 436 ? 13.061 1.898 -23.296 1.00 97.25 436 VAL A N 1
ATOM 3525 C CA . VAL A 1 436 ? 11.661 1.488 -23.362 1.00 97.25 436 VAL A CA 1
ATOM 3526 C C . VAL A 1 436 ? 10.912 2.278 -22.315 1.00 97.25 436 VAL A C 1
ATOM 3528 O O . VAL A 1 436 ? 11.314 2.251 -21.152 1.00 97.25 436 VAL A O 1
ATOM 3531 N N . THR A 1 437 ? 9.852 2.951 -22.737 1.00 97.38 437 THR A N 1
ATOM 3532 C CA . THR A 1 437 ? 8.916 3.643 -21.853 1.00 97.38 437 THR A CA 1
ATOM 3533 C C . THR A 1 437 ? 7.519 3.071 -22.031 1.00 97.38 437 THR A C 1
ATOM 3535 O O . THR A 1 437 ? 7.213 2.416 -23.033 1.00 97.38 437 THR A O 1
ATOM 3538 N N . SER A 1 438 ? 6.660 3.299 -21.042 1.00 96.88 438 SER A N 1
ATOM 3539 C CA . SER A 1 438 ? 5.250 2.911 -21.098 1.00 96.88 438 SER A CA 1
ATOM 3540 C C . SER A 1 438 ? 4.345 4.140 -21.055 1.00 96.88 438 SER A C 1
ATOM 3542 O O . SER A 1 438 ? 4.678 5.144 -20.432 1.00 96.88 438 SER A O 1
ATOM 3544 N N . ARG A 1 439 ? 3.198 4.067 -21.733 1.00 95.56 439 ARG A N 1
ATOM 3545 C CA . ARG A 1 439 ? 2.117 5.059 -21.667 1.00 95.56 439 ARG A CA 1
ATOM 3546 C C . ARG A 1 439 ? 0.783 4.362 -21.445 1.00 95.56 439 ARG A C 1
ATOM 3548 O O . ARG A 1 439 ? 0.562 3.273 -21.980 1.00 95.56 439 ARG A O 1
ATOM 3555 N N . TYR A 1 440 ? -0.099 5.023 -20.705 1.00 95.81 440 TYR A N 1
ATOM 3556 C CA . TYR A 1 440 ? -1.437 4.539 -20.378 1.00 95.81 440 TYR A CA 1
ATOM 3557 C C . TYR A 1 440 ? -2.486 5.363 -21.138 1.00 95.81 440 TYR A C 1
ATOM 3559 O O . TYR A 1 440 ? -2.804 6.477 -20.727 1.00 95.81 440 TYR A O 1
ATOM 3567 N N . PRO A 1 441 ? -2.981 4.886 -22.293 1.00 93.88 441 PRO A N 1
ATOM 3568 C CA . PRO A 1 441 ? -4.147 5.481 -22.936 1.00 93.88 441 PRO A CA 1
ATOM 3569 C C . PRO A 1 441 ? -5.416 5.323 -22.084 1.00 93.88 441 PRO A C 1
ATOM 3571 O O . PRO A 1 441 ? -5.560 4.371 -21.317 1.00 93.88 441 PRO A O 1
ATOM 3574 N N . GLU A 1 442 ? -6.399 6.201 -22.309 1.00 91.69 442 GLU A N 1
ATOM 3575 C CA . GLU A 1 442 ? -7.722 6.133 -21.660 1.00 91.69 442 GLU A CA 1
ATOM 3576 C C . GLU A 1 442 ? -8.458 4.802 -21.908 1.00 91.69 442 GLU A C 1
ATOM 3578 O O . GLU A 1 442 ? -9.323 4.418 -21.122 1.00 91.69 442 GLU A O 1
ATOM 3583 N N . SER A 1 443 ? -8.092 4.060 -22.964 1.00 92.56 443 SER A N 1
ATOM 3584 C CA . SER A 1 443 ? -8.665 2.741 -23.261 1.00 92.56 443 SER A CA 1
ATOM 3585 C C . SER A 1 443 ? -8.414 1.699 -22.165 1.00 92.56 443 SER A C 1
ATOM 3587 O O . SER A 1 443 ? -9.140 0.709 -22.101 1.00 92.56 443 SER A O 1
ATOM 3589 N N . GLY A 1 444 ? -7.422 1.909 -21.290 1.00 94.12 444 GLY A N 1
ATOM 3590 C CA . GLY A 1 444 ? -6.975 0.912 -20.312 1.00 94.12 444 GLY A CA 1
ATOM 3591 C C . GLY A 1 444 ? -5.992 -0.119 -20.878 1.00 94.12 444 GLY A C 1
ATOM 3592 O O . GLY A 1 444 ? -5.691 -1.105 -20.208 1.00 94.12 444 GLY A O 1
ATOM 3593 N N . ASP A 1 445 ? -5.490 0.104 -22.094 1.00 96.25 445 ASP A N 1
ATOM 3594 C CA . ASP A 1 445 ? -4.374 -0.648 -22.672 1.00 96.25 445 ASP A CA 1
ATOM 3595 C C . ASP A 1 445 ? -3.024 -0.084 -22.212 1.00 96.25 445 ASP A C 1
ATOM 3597 O O . ASP A 1 445 ? -2.956 0.941 -21.536 1.00 96.25 445 ASP A O 1
ATOM 3601 N N . ILE A 1 446 ? -1.929 -0.717 -22.635 1.00 97.69 446 ILE A N 1
ATOM 3602 C CA . ILE A 1 446 ? -0.577 -0.176 -22.476 1.00 97.69 446 ILE A CA 1
ATOM 3603 C C . ILE A 1 446 ? 0.085 0.014 -23.838 1.00 97.69 446 ILE A C 1
ATOM 3605 O O . ILE A 1 446 ? 0.014 -0.850 -24.715 1.00 97.69 446 ILE A O 1
ATOM 3609 N N . ILE A 1 447 ? 0.757 1.151 -24.016 1.00 97.88 447 ILE A N 1
ATOM 3610 C CA . ILE A 1 447 ? 1.622 1.402 -25.170 1.00 97.88 447 ILE A CA 1
ATOM 3611 C C . ILE A 1 447 ? 3.065 1.359 -24.689 1.00 97.88 447 ILE A C 1
ATOM 3613 O O . ILE A 1 447 ? 3.463 2.175 -23.859 1.00 97.88 447 ILE A O 1
ATOM 3617 N N . LEU A 1 448 ? 3.846 0.423 -25.226 1.00 98.19 448 LEU A N 1
ATOM 3618 C CA . LEU A 1 448 ? 5.293 0.385 -25.043 1.00 98.19 448 LEU A CA 1
ATOM 3619 C C . LEU A 1 448 ? 5.955 1.141 -26.193 1.00 98.19 448 LEU A C 1
ATOM 3621 O O . LEU A 1 448 ? 5.744 0.801 -27.357 1.00 98.19 448 LEU A O 1
ATOM 3625 N N . GLN A 1 449 ? 6.746 2.156 -25.865 1.00 97.88 449 GLN A N 1
ATOM 3626 C CA . GLN A 1 449 ? 7.521 2.923 -26.831 1.00 97.88 449 GLN A CA 1
ATOM 3627 C C . GLN A 1 449 ? 8.980 2.488 -26.769 1.00 97.88 449 GLN A C 1
ATOM 3629 O O . GLN A 1 449 ? 9.589 2.482 -25.701 1.00 97.88 449 GLN A O 1
ATOM 3634 N N . PHE A 1 450 ? 9.537 2.137 -27.922 1.00 97.44 450 PHE A N 1
ATOM 3635 C CA . PHE A 1 450 ? 10.904 1.662 -28.072 1.00 97.44 450 PHE A CA 1
ATOM 3636 C C . PHE A 1 450 ? 11.732 2.712 -28.795 1.00 97.44 450 PHE A C 1
ATOM 3638 O O . PHE A 1 450 ? 11.437 3.051 -29.939 1.00 97.44 450 PHE A O 1
ATOM 3645 N N . GLU A 1 451 ? 12.802 3.182 -28.163 1.00 96.69 451 GLU A N 1
ATOM 3646 C CA . GLU A 1 451 ? 13.789 4.061 -28.783 1.00 96.69 451 GLU A CA 1
ATOM 3647 C C . GLU A 1 451 ? 15.136 3.341 -28.880 1.00 96.69 451 GLU A C 1
ATOM 3649 O O . GLU A 1 451 ? 15.664 2.837 -27.882 1.00 96.69 451 GLU A O 1
ATOM 3654 N N . ASN A 1 452 ? 15.714 3.312 -30.083 1.00 94.75 452 ASN A N 1
ATOM 3655 C CA . ASN A 1 452 ? 17.040 2.745 -30.330 1.00 94.75 452 ASN A CA 1
ATOM 3656 C C . ASN A 1 452 ? 18.069 3.868 -30.556 1.00 94.75 452 ASN A C 1
ATOM 3658 O O . ASN A 1 452 ? 18.296 4.266 -31.700 1.00 94.75 452 ASN A O 1
ATOM 3662 N N . PRO A 1 453 ? 18.721 4.384 -29.499 1.00 92.88 453 PRO A N 1
ATOM 3663 C CA . PRO A 1 453 ? 19.805 5.359 -29.632 1.00 92.88 453 PRO A CA 1
ATOM 3664 C C . PRO A 1 453 ? 21.133 4.744 -30.115 1.00 92.88 453 PRO A C 1
ATOM 3666 O O . PRO A 1 453 ? 22.136 5.452 -30.203 1.00 92.88 453 PRO A O 1
ATOM 3669 N N . GLY A 1 454 ? 21.177 3.434 -30.374 1.00 90.94 454 GLY A N 1
ATOM 3670 C CA . GLY A 1 454 ? 22.351 2.743 -30.892 1.00 90.94 454 GLY A CA 1
ATOM 3671 C C . GLY A 1 454 ? 22.595 2.995 -32.382 1.00 90.94 454 GLY A C 1
ATOM 3672 O O . GLY A 1 454 ? 21.942 3.809 -33.027 1.00 90.94 454 GLY A O 1
ATOM 3673 N N . THR A 1 455 ? 23.559 2.263 -32.939 1.00 90.56 455 THR A N 1
ATOM 3674 C CA . THR A 1 455 ? 23.996 2.392 -34.341 1.00 90.56 455 THR A CA 1
ATOM 3675 C C . THR A 1 455 ? 23.567 1.223 -35.231 1.00 90.56 455 THR A C 1
ATOM 3677 O O . THR A 1 455 ? 23.722 1.297 -36.447 1.00 90.56 455 THR A O 1
ATOM 3680 N N . ALA A 1 456 ? 23.008 0.155 -34.653 1.00 91.00 456 ALA A N 1
ATOM 3681 C CA . ALA A 1 456 ? 22.537 -1.032 -35.366 1.00 91.00 456 ALA A CA 1
ATOM 3682 C C . ALA A 1 456 ? 21.053 -1.296 -35.081 1.00 91.00 456 ALA A C 1
ATOM 3684 O O . ALA A 1 456 ? 20.556 -0.966 -34.003 1.00 91.00 456 ALA A O 1
ATOM 3685 N N . ALA A 1 457 ? 20.341 -1.874 -36.051 1.00 92.69 457 ALA A N 1
ATOM 3686 C CA . ALA A 1 457 ? 18.946 -2.262 -35.863 1.00 92.69 457 ALA A CA 1
ATOM 3687 C C . ALA A 1 457 ? 18.824 -3.337 -34.773 1.00 92.69 457 ALA A C 1
ATOM 3689 O O . ALA A 1 457 ? 19.651 -4.249 -34.697 1.00 92.69 457 ALA A O 1
ATOM 3690 N N . LEU A 1 458 ? 17.791 -3.222 -33.938 1.00 92.94 458 LEU A N 1
ATOM 3691 C CA . LEU A 1 458 ? 17.516 -4.163 -32.857 1.00 92.94 458 LEU A CA 1
ATOM 3692 C C . LEU A 1 458 ? 16.266 -4.972 -33.176 1.00 92.94 458 LEU A C 1
ATOM 3694 O O . LEU A 1 458 ? 15.199 -4.409 -33.409 1.00 92.94 458 LEU A O 1
ATOM 3698 N N . SER A 1 459 ? 16.408 -6.294 -33.137 1.00 93.62 459 SER A N 1
ATOM 3699 C CA . SER A 1 459 ? 15.276 -7.220 -33.132 1.00 93.62 459 SER A CA 1
ATOM 3700 C C . SER A 1 459 ? 14.748 -7.287 -31.709 1.00 93.62 459 SER A C 1
ATOM 3702 O O . SER A 1 459 ? 15.515 -7.599 -30.813 1.00 93.62 459 SER A O 1
ATOM 3704 N N . ILE A 1 460 ? 13.484 -6.959 -31.482 1.00 95.06 460 ILE A N 1
ATOM 3705 C CA . ILE A 1 460 ? 12.868 -6.955 -30.155 1.00 95.06 460 ILE A CA 1
ATOM 3706 C C . ILE A 1 460 ? 11.816 -8.049 -30.100 1.00 95.06 460 ILE A C 1
ATOM 3708 O O . ILE A 1 460 ? 11.011 -8.162 -31.023 1.00 95.06 460 ILE A O 1
ATOM 3712 N N . THR A 1 461 ? 11.791 -8.801 -29.004 1.00 95.50 461 THR A N 1
ATOM 3713 C CA . THR A 1 461 ? 10.732 -9.756 -28.675 1.00 95.50 461 THR A CA 1
ATOM 3714 C C . THR A 1 461 ? 10.037 -9.314 -27.395 1.00 95.50 461 THR A C 1
ATOM 3716 O O . THR A 1 461 ? 10.696 -9.013 -26.405 1.00 95.50 461 THR A O 1
ATOM 3719 N N . ILE A 1 462 ? 8.706 -9.287 -27.418 1.00 96.50 462 ILE A N 1
ATOM 3720 C CA . ILE A 1 462 ? 7.835 -8.979 -26.282 1.00 96.50 462 ILE A CA 1
ATOM 3721 C C . ILE A 1 462 ? 7.057 -10.253 -25.955 1.00 96.50 462 ILE A C 1
ATOM 3723 O O . ILE A 1 462 ? 6.238 -10.708 -26.761 1.00 96.50 462 ILE A O 1
ATOM 3727 N N . ARG A 1 463 ? 7.324 -10.843 -24.790 1.00 96.00 463 ARG A N 1
ATOM 3728 C CA . ARG A 1 463 ? 6.690 -12.074 -24.307 1.00 96.00 463 ARG A CA 1
ATOM 3729 C C . ARG A 1 463 ? 5.804 -11.771 -23.107 1.00 96.00 463 ARG A C 1
ATOM 3731 O O . ARG A 1 463 ? 6.271 -11.165 -22.153 1.00 96.00 463 ARG A O 1
ATOM 3738 N N . ASP A 1 464 ? 4.566 -12.240 -23.144 1.00 96.25 464 ASP A N 1
ATOM 3739 C CA . ASP A 1 464 ? 3.673 -12.253 -21.985 1.00 96.25 464 ASP A CA 1
ATOM 3740 C C . ASP A 1 464 ? 4.038 -13.402 -21.039 1.00 96.25 464 ASP A C 1
ATOM 3742 O O . ASP A 1 464 ? 4.269 -14.535 -21.474 1.00 96.25 464 ASP A O 1
ATOM 3746 N N . ASN A 1 465 ? 4.123 -13.096 -19.749 1.00 94.56 465 ASN A N 1
ATOM 3747 C CA . ASN A 1 465 ? 4.471 -14.038 -18.695 1.00 94.56 465 ASN A CA 1
ATOM 3748 C C . ASN A 1 465 ? 3.254 -14.697 -18.031 1.00 94.56 465 ASN A C 1
ATOM 3750 O O . ASN A 1 465 ? 3.420 -15.753 -17.423 1.00 94.56 465 ASN A O 1
ATOM 3754 N N . ALA A 1 466 ? 2.060 -14.103 -18.125 1.00 94.62 466 ALA A N 1
ATOM 3755 C CA . ALA A 1 466 ? 0.951 -14.418 -17.220 1.00 94.62 466 ALA A CA 1
ATOM 3756 C C . ALA A 1 466 ? -0.424 -14.534 -17.901 1.00 94.62 466 ALA A C 1
ATOM 3758 O O . ALA A 1 466 ? -1.214 -15.413 -17.543 1.00 94.62 466 ALA A O 1
ATOM 3759 N N . TYR A 1 467 ? -0.716 -13.693 -18.898 1.00 95.50 467 TYR A N 1
ATOM 3760 C CA . TYR A 1 467 ? -2.075 -13.509 -19.439 1.00 95.50 467 TYR A CA 1
ATOM 3761 C C . TYR A 1 467 ? -2.283 -14.155 -20.817 1.00 95.50 467 TYR A C 1
ATOM 3763 O O . TYR A 1 467 ? -3.315 -13.957 -21.460 1.00 95.50 467 TYR A O 1
ATOM 3771 N N . LYS A 1 468 ? -1.313 -14.975 -21.249 1.00 91.56 468 LYS A N 1
ATOM 3772 C CA . LYS A 1 468 ? -1.355 -15.822 -22.456 1.00 91.56 468 LYS A CA 1
ATOM 3773 C C . LYS A 1 468 ? -1.674 -15.060 -23.748 1.00 91.56 468 LYS A C 1
ATOM 3775 O O . LYS A 1 468 ? -2.249 -15.616 -24.688 1.00 91.56 468 LYS A O 1
ATOM 3780 N N . THR A 1 469 ? -1.282 -13.794 -23.825 1.00 91.56 469 THR A N 1
ATOM 3781 C CA . THR A 1 469 ? -1.294 -13.033 -25.074 1.00 91.56 469 THR A CA 1
ATOM 3782 C C . THR A 1 469 ? -0.157 -13.486 -25.998 1.00 91.56 469 THR A C 1
ATOM 3784 O O . THR A 1 469 ? 0.809 -14.137 -25.594 1.00 91.56 469 THR A O 1
ATOM 3787 N N . ARG A 1 470 ? -0.292 -13.199 -27.298 1.00 92.12 470 ARG A N 1
ATOM 3788 C CA . ARG A 1 470 ? 0.667 -13.645 -28.316 1.00 92.12 470 ARG A CA 1
ATOM 3789 C C . ARG A 1 470 ? 1.987 -12.877 -28.197 1.00 92.12 470 ARG A C 1
ATOM 3791 O O . ARG A 1 470 ? 1.979 -11.648 -28.210 1.00 92.12 470 ARG A O 1
ATOM 3798 N N . THR A 1 471 ? 3.109 -13.597 -28.230 1.00 94.69 471 THR A N 1
ATOM 3799 C CA . THR A 1 471 ? 4.449 -13.010 -28.390 1.00 94.69 471 THR A CA 1
ATOM 3800 C C . THR A 1 471 ? 4.519 -12.130 -29.637 1.00 94.69 471 THR A C 1
ATOM 3802 O O . THR A 1 471 ? 4.116 -12.548 -30.728 1.00 94.69 471 THR A O 1
ATOM 3805 N N . ARG A 1 472 ? 5.055 -10.917 -29.488 1.00 95.06 472 ARG A N 1
ATOM 3806 C CA . ARG A 1 472 ? 5.269 -9.982 -30.599 1.00 95.06 472 ARG A CA 1
ATOM 3807 C C . ARG A 1 472 ? 6.753 -9.797 -30.862 1.00 95.06 472 ARG A C 1
ATOM 3809 O O . ARG A 1 472 ? 7.547 -9.787 -29.927 1.00 95.06 472 ARG A O 1
ATOM 3816 N N . SER A 1 473 ? 7.102 -9.600 -32.128 1.00 94.31 473 SER A N 1
ATOM 3817 C CA . SER A 1 473 ? 8.463 -9.266 -32.536 1.00 94.31 473 SER A CA 1
ATOM 3818 C C . SER A 1 473 ? 8.451 -8.066 -33.472 1.00 94.31 473 SER A C 1
ATOM 3820 O O . SER A 1 473 ? 7.566 -7.956 -34.321 1.00 94.31 473 SER A O 1
ATOM 3822 N N . LEU A 1 474 ? 9.427 -7.175 -33.318 1.00 94.75 474 LEU A N 1
ATOM 3823 C CA . LEU A 1 474 ? 9.588 -5.981 -34.147 1.00 94.75 474 LEU A CA 1
ATOM 3824 C C . LEU A 1 474 ? 11.067 -5.663 -34.386 1.00 94.75 474 LEU A C 1
ATOM 3826 O O . LEU A 1 474 ? 11.942 -6.162 -33.683 1.00 94.75 474 LEU A O 1
ATOM 3830 N N . GLN A 1 475 ? 11.343 -4.830 -35.387 1.00 94.44 475 GLN A N 1
ATOM 3831 C CA . GLN A 1 475 ? 12.675 -4.284 -35.652 1.00 94.44 475 GLN A CA 1
ATOM 3832 C C . GLN A 1 475 ? 12.662 -2.788 -35.366 1.00 94.44 475 GLN A C 1
ATOM 3834 O O . GLN A 1 475 ? 11.867 -2.068 -35.961 1.00 94.44 475 GLN A O 1
ATOM 3839 N N . VAL A 1 476 ? 13.570 -2.313 -34.516 1.00 94.69 476 VAL A N 1
ATOM 3840 C CA . VAL A 1 476 ? 13.713 -0.885 -34.205 1.00 94.69 476 VAL A CA 1
ATOM 3841 C C . VAL A 1 476 ? 14.998 -0.369 -34.845 1.00 94.69 476 VAL A C 1
ATOM 3843 O O . VAL A 1 476 ? 16.107 -0.768 -34.468 1.00 94.69 476 VAL A O 1
ATOM 3846 N N . LYS A 1 477 ? 14.863 0.503 -35.850 1.00 94.62 477 LYS A N 1
ATOM 3847 C CA . LYS A 1 477 ? 16.005 1.078 -36.580 1.00 94.62 477 LYS A CA 1
ATOM 3848 C C . LYS A 1 477 ? 16.782 2.085 -35.709 1.00 94.62 477 LYS A C 1
ATOM 3850 O O . LYS A 1 477 ? 16.173 2.740 -34.867 1.00 94.62 477 LYS A O 1
ATOM 3855 N N . PRO A 1 478 ? 18.098 2.258 -35.931 1.00 94.31 478 PRO A N 1
ATOM 3856 C CA . PRO A 1 478 ? 18.906 3.279 -35.255 1.00 94.31 478 PRO A CA 1
ATOM 3857 C C . PRO A 1 478 ? 18.307 4.681 -35.383 1.00 94.31 478 PRO A C 1
ATOM 3859 O O . PRO A 1 478 ? 18.025 5.121 -36.495 1.00 94.31 478 PRO A O 1
ATOM 3862 N N . GLY A 1 479 ? 18.128 5.386 -34.268 1.00 92.25 479 GLY A N 1
ATOM 3863 C CA . GLY A 1 479 ? 17.573 6.742 -34.226 1.00 92.25 479 GLY A CA 1
ATOM 3864 C C . GLY A 1 479 ? 16.059 6.841 -34.452 1.00 92.25 479 GLY A C 1
ATOM 3865 O O . GLY A 1 479 ? 15.535 7.952 -34.469 1.00 92.25 479 GLY A O 1
ATOM 3866 N N . TYR A 1 480 ? 15.354 5.716 -34.614 1.00 92.00 480 TYR A N 1
ATOM 3867 C CA . TYR A 1 480 ? 13.898 5.680 -34.766 1.00 92.00 480 TYR A CA 1
ATOM 3868 C C . TYR A 1 480 ? 13.201 5.263 -33.470 1.00 92.00 480 TYR A C 1
ATOM 3870 O O . TYR A 1 480 ? 13.810 4.699 -32.552 1.00 92.00 480 TYR A O 1
ATOM 3878 N N . ARG A 1 481 ? 11.898 5.554 -33.433 1.00 93.94 481 ARG A N 1
ATOM 3879 C CA . ARG A 1 481 ? 10.973 5.150 -32.379 1.00 93.94 481 ARG A CA 1
ATOM 3880 C C . ARG A 1 481 ? 9.885 4.268 -32.963 1.00 93.94 481 ARG A C 1
ATOM 3882 O O . ARG A 1 481 ? 9.390 4.566 -34.045 1.00 93.94 481 ARG A O 1
ATOM 3889 N N . GLU A 1 482 ? 9.512 3.231 -32.229 1.00 96.56 482 GLU A N 1
ATOM 3890 C CA . GLU A 1 482 ? 8.405 2.338 -32.571 1.00 96.56 482 GLU A CA 1
ATOM 3891 C C . GLU A 1 482 ? 7.464 2.222 -31.370 1.00 96.56 482 GLU A C 1
ATOM 3893 O O . GLU A 1 482 ? 7.922 2.020 -30.245 1.00 96.56 482 GLU A O 1
ATOM 3898 N N . ASP A 1 483 ? 6.158 2.331 -31.607 1.00 97.25 483 ASP A N 1
ATOM 3899 C CA . ASP A 1 483 ? 5.127 2.172 -30.581 1.00 97.25 483 ASP A CA 1
ATOM 3900 C C . ASP A 1 483 ? 4.421 0.824 -30.764 1.00 97.25 483 ASP A C 1
ATOM 3902 O O . ASP A 1 483 ? 3.980 0.474 -31.860 1.00 97.25 483 ASP A O 1
ATOM 3906 N N . VAL A 1 484 ? 4.264 0.074 -29.674 1.00 97.25 484 VAL A N 1
ATOM 3907 C CA . VAL A 1 484 ? 3.497 -1.175 -29.654 1.00 97.25 484 VAL A CA 1
ATOM 3908 C C . VAL A 1 484 ? 2.381 -1.055 -28.629 1.00 97.25 484 VAL A C 1
ATOM 3910 O O . VAL A 1 484 ? 2.627 -1.071 -27.424 1.00 97.25 484 VAL A O 1
ATOM 3913 N N . GLN A 1 485 ? 1.143 -0.974 -29.112 1.00 96.75 485 GLN A N 1
ATOM 3914 C CA . GLN A 1 485 ? -0.042 -1.090 -28.267 1.00 96.75 485 GLN A CA 1
ATOM 3915 C C . GLN A 1 485 ? -0.340 -2.564 -27.971 1.00 96.75 485 GLN A C 1
ATOM 3917 O O . GLN A 1 485 ? -0.383 -3.407 -28.879 1.00 96.75 485 GLN A O 1
ATOM 3922 N N . LEU A 1 486 ? -0.544 -2.863 -26.691 1.00 96.81 486 LEU A N 1
ATOM 3923 C CA . LEU A 1 486 ? -0.881 -4.179 -26.166 1.00 96.81 486 LEU A CA 1
ATOM 3924 C C . LEU A 1 486 ? -2.248 -4.089 -25.486 1.00 96.81 486 LEU A C 1
ATOM 3926 O O . LEU A 1 486 ? -2.424 -3.325 -24.540 1.00 96.81 486 LEU A O 1
ATOM 3930 N N . GLU A 1 487 ? -3.204 -4.859 -26.000 1.00 95.81 487 GLU A N 1
ATOM 3931 C CA . GLU A 1 487 ? -4.581 -4.883 -25.505 1.00 95.81 487 GLU A CA 1
ATOM 3932 C C . GLU A 1 487 ? -4.672 -5.618 -24.167 1.00 95.81 487 GLU A C 1
ATOM 3934 O O . GLU A 1 487 ? -4.233 -6.767 -24.065 1.00 95.81 487 GLU A O 1
ATOM 3939 N N . LEU A 1 488 ? -5.282 -4.985 -23.162 1.00 96.88 488 LEU A N 1
ATOM 3940 C CA . LEU A 1 488 ? -5.360 -5.524 -21.794 1.00 96.88 488 LEU A CA 1
ATOM 3941 C C . LEU A 1 488 ? -6.793 -5.801 -21.325 1.00 96.88 488 LEU A C 1
ATOM 3943 O O . LEU A 1 488 ? -7.029 -6.155 -20.168 1.00 96.88 488 LEU A O 1
ATOM 3947 N N . THR A 1 489 ? -7.787 -5.666 -22.206 1.00 94.50 489 THR A N 1
ATOM 3948 C CA . THR A 1 489 ? -9.202 -5.816 -21.834 1.00 94.50 489 THR A CA 1
ATOM 3949 C C . THR A 1 489 ? -9.506 -7.189 -21.223 1.00 94.50 489 THR A C 1
ATOM 3951 O O . THR A 1 489 ? -10.239 -7.278 -20.241 1.00 94.50 489 THR A O 1
ATOM 3954 N N . LYS A 1 490 ? -8.914 -8.268 -21.759 1.00 94.44 490 LYS A N 1
ATOM 3955 C CA . LYS A 1 490 ? -9.137 -9.646 -21.270 1.00 94.44 490 LYS A CA 1
ATOM 3956 C C . LYS A 1 490 ? -8.531 -9.912 -19.892 1.00 94.44 490 LYS A C 1
ATOM 3958 O O . LYS A 1 490 ? -8.985 -10.814 -19.199 1.00 94.44 490 LYS A O 1
ATOM 3963 N N . SER A 1 491 ? -7.526 -9.134 -19.510 1.00 96.69 491 SER A N 1
ATOM 3964 C CA . SER A 1 491 ? -6.856 -9.203 -18.217 1.00 96.69 491 SER A CA 1
ATOM 3965 C C . SER A 1 491 ? -7.283 -8.063 -17.293 1.00 96.69 491 SER A C 1
ATOM 3967 O O . SER A 1 491 ? -6.639 -7.845 -16.280 1.00 96.69 491 SER A O 1
ATOM 3969 N N . TYR A 1 492 ? -8.360 -7.326 -17.596 1.00 96.56 492 TYR A N 1
ATOM 3970 C CA . TYR A 1 492 ? -8.852 -6.212 -16.770 1.00 96.56 492 TYR A CA 1
ATOM 3971 C C . TYR A 1 492 ? -7.795 -5.121 -16.491 1.00 96.56 492 TYR A C 1
ATOM 3973 O O . TYR A 1 492 ? -7.767 -4.530 -15.404 1.00 96.56 492 TYR A O 1
ATOM 3981 N N . GLY A 1 493 ? -6.923 -4.868 -17.473 1.00 96.88 493 GLY A N 1
ATOM 3982 C CA . GLY A 1 493 ? -5.829 -3.899 -17.381 1.00 96.88 493 GLY A CA 1
ATOM 3983 C C . GLY A 1 493 ? -4.530 -4.465 -16.805 1.00 96.88 493 GLY A C 1
ATOM 3984 O O . GLY A 1 493 ? -3.540 -3.739 -16.755 1.00 96.88 493 GLY A O 1
ATOM 3985 N N . TRP A 1 494 ? -4.503 -5.727 -16.362 1.00 98.25 494 TRP A N 1
ATOM 3986 C CA . TRP A 1 494 ? -3.291 -6.368 -15.849 1.00 98.25 494 TRP A CA 1
ATOM 3987 C C . TRP A 1 494 ? -2.336 -6.774 -16.977 1.00 98.25 494 TRP A C 1
ATOM 3989 O O . TRP A 1 494 ? -2.768 -7.223 -18.040 1.00 98.25 494 TRP A O 1
ATOM 3999 N N . TYR A 1 495 ? -1.034 -6.631 -16.746 1.00 98.19 495 TYR A N 1
ATOM 4000 C CA . TYR A 1 495 ? 0.012 -6.958 -17.708 1.00 98.19 495 TYR A CA 1
ATOM 4001 C C . TYR A 1 495 ? 1.278 -7.487 -17.032 1.00 98.19 495 TYR A C 1
ATOM 4003 O O . TYR A 1 495 ? 1.582 -7.141 -15.892 1.00 98.19 495 TYR A O 1
ATOM 4011 N N . ASP A 1 496 ? 2.024 -8.324 -17.754 1.00 98.00 496 ASP A N 1
ATOM 4012 C CA . ASP A 1 496 ? 3.358 -8.789 -17.374 1.00 98.00 496 ASP A CA 1
ATOM 4013 C C . ASP A 1 496 ? 4.132 -9.192 -18.636 1.00 98.00 496 ASP A C 1
ATOM 4015 O O . ASP A 1 496 ? 3.940 -10.276 -19.189 1.00 98.00 496 ASP A O 1
ATOM 4019 N N . PHE A 1 497 ? 4.990 -8.293 -19.114 1.00 97.75 497 PHE A N 1
ATOM 4020 C CA . PHE A 1 497 ? 5.741 -8.451 -20.352 1.00 97.75 497 PHE A CA 1
ATOM 4021 C C . PHE A 1 497 ? 7.244 -8.463 -20.100 1.00 97.75 497 PHE A C 1
ATOM 4023 O O . PHE A 1 497 ? 7.788 -7.551 -19.483 1.00 97.75 497 PHE A O 1
ATOM 4030 N N . THR A 1 498 ? 7.933 -9.450 -20.666 1.00 96.44 498 THR A N 1
ATOM 4031 C CA . THR A 1 498 ? 9.392 -9.488 -20.773 1.00 96.44 498 THR A CA 1
ATOM 4032 C C . THR A 1 498 ? 9.822 -9.083 -22.177 1.00 96.44 498 THR A C 1
ATOM 4034 O O . THR A 1 498 ? 9.339 -9.630 -23.169 1.00 96.44 498 THR A O 1
ATOM 4037 N N . ILE A 1 499 ? 10.762 -8.146 -22.249 1.00 96.19 499 ILE A N 1
ATOM 4038 C CA . ILE A 1 499 ? 11.336 -7.606 -23.477 1.00 96.19 499 ILE A CA 1
ATOM 4039 C C . ILE A 1 499 ? 12.786 -8.070 -23.586 1.00 96.19 499 ILE A C 1
ATOM 4041 O O . ILE A 1 499 ? 13.583 -7.828 -22.677 1.00 96.19 499 ILE A O 1
ATOM 4045 N N . THR A 1 500 ? 13.132 -8.688 -24.713 1.00 94.06 500 THR A N 1
ATOM 4046 C CA . THR A 1 500 ? 14.493 -9.147 -25.030 1.00 94.06 500 THR A CA 1
ATOM 4047 C C . THR A 1 500 ? 14.907 -8.710 -26.434 1.00 94.06 500 THR A C 1
ATOM 4049 O O . THR A 1 500 ? 14.068 -8.352 -27.262 1.00 94.06 500 THR A O 1
ATOM 4052 N N . THR A 1 501 ? 16.216 -8.715 -26.708 1.00 87.50 501 THR A N 1
ATOM 4053 C CA . THR A 1 501 ? 16.768 -8.368 -28.036 1.00 87.50 501 THR A CA 1
ATOM 4054 C C . THR A 1 501 ? 17.278 -9.580 -28.830 1.00 87.50 501 THR A C 1
ATOM 4056 O O . THR A 1 501 ? 17.419 -9.523 -30.050 1.00 87.50 501 THR A O 1
ATOM 4059 N N . LYS A 1 502 ? 17.577 -10.687 -28.142 1.00 75.56 502 LYS A N 1
ATOM 4060 C CA . LYS A 1 502 ? 17.953 -12.004 -28.683 1.00 75.56 502 LYS A CA 1
ATOM 4061 C C . LYS A 1 502 ? 17.617 -13.060 -27.632 1.00 75.56 502 LYS A C 1
ATOM 4063 O O . LYS A 1 502 ? 17.694 -12.757 -26.445 1.00 75.56 502 LYS A O 1
ATOM 4068 N N . ASP A 1 503 ? 17.348 -14.295 -28.047 1.00 60.34 503 ASP A N 1
ATOM 4069 C CA . ASP A 1 503 ? 17.021 -15.391 -27.116 1.00 60.34 503 ASP A CA 1
ATOM 4070 C C . ASP A 1 503 ? 18.197 -15.794 -26.199 1.00 60.34 503 ASP A C 1
ATOM 4072 O O . ASP A 1 503 ? 17.994 -16.453 -25.186 1.00 60.34 503 ASP A O 1
ATOM 4076 N N . SER A 1 504 ? 19.432 -15.398 -26.534 1.00 56.97 504 SER A N 1
ATOM 4077 C CA . SER A 1 504 ? 20.664 -15.848 -25.872 1.00 56.97 504 SER A CA 1
ATOM 4078 C C . SER A 1 504 ? 21.407 -14.781 -25.048 1.00 56.97 504 SER A C 1
ATOM 4080 O O . SER A 1 504 ? 22.531 -15.045 -24.627 1.00 56.97 504 SER A O 1
ATOM 4082 N N . ASN A 1 505 ? 20.860 -13.570 -24.861 1.00 65.50 505 ASN A N 1
ATOM 4083 C CA . ASN A 1 505 ? 21.508 -12.494 -24.086 1.00 65.50 505 ASN A CA 1
ATOM 4084 C C . ASN A 1 505 ? 20.751 -12.248 -22.758 1.00 65.50 505 ASN A C 1
ATOM 4086 O O . ASN A 1 505 ? 19.526 -12.149 -22.817 1.00 65.50 505 ASN A O 1
ATOM 4090 N N . PRO A 1 506 ? 21.429 -12.104 -21.594 1.00 70.44 506 PRO A N 1
ATOM 4091 C CA . PRO A 1 506 ? 20.812 -11.681 -20.327 1.00 70.44 506 PRO A CA 1
ATOM 4092 C C . PRO A 1 506 ? 20.101 -10.314 -20.340 1.00 70.44 506 PRO A C 1
ATOM 4094 O O . PRO A 1 506 ? 19.503 -9.958 -19.330 1.00 70.44 506 PRO A O 1
ATOM 4097 N N . PHE A 1 507 ? 20.146 -9.538 -21.430 1.00 89.69 507 PHE A N 1
ATOM 4098 C CA . PHE A 1 507 ? 19.414 -8.273 -21.531 1.00 89.69 507 PHE A CA 1
ATOM 4099 C C . PHE A 1 507 ? 17.892 -8.465 -21.412 1.00 89.69 507 PHE A C 1
ATOM 4101 O O . PHE A 1 507 ? 17.221 -8.873 -22.369 1.00 89.69 507 PHE A O 1
ATOM 4108 N N . ILE A 1 508 ? 17.350 -8.099 -20.252 1.00 93.19 508 ILE A N 1
ATOM 4109 C CA . ILE A 1 508 ? 15.932 -8.198 -19.911 1.00 93.19 508 ILE A CA 1
ATOM 4110 C C . ILE A 1 508 ? 15.425 -6.830 -19.460 1.00 93.19 508 ILE A C 1
ATOM 4112 O O . ILE A 1 508 ? 16.024 -6.152 -18.620 1.00 93.19 508 ILE A O 1
ATOM 4116 N N . LYS A 1 509 ? 14.266 -6.448 -20.000 1.00 96.25 509 LYS A N 1
ATOM 4117 C CA . LYS A 1 509 ? 13.398 -5.444 -19.384 1.00 96.25 509 LYS A CA 1
ATOM 4118 C C . LYS A 1 509 ? 12.030 -6.061 -19.133 1.00 96.25 509 LYS A C 1
ATOM 4120 O O . LYS A 1 509 ? 11.371 -6.464 -20.092 1.00 96.25 509 LYS A O 1
ATOM 4125 N N . ARG A 1 510 ? 11.595 -6.144 -17.877 1.00 97.31 510 ARG A N 1
ATOM 4126 C CA . ARG A 1 510 ? 10.260 -6.642 -17.521 1.00 97.31 510 ARG A CA 1
ATOM 4127 C C . ARG A 1 510 ? 9.366 -5.502 -17.066 1.00 97.31 510 ARG A C 1
ATOM 4129 O O . ARG A 1 510 ? 9.795 -4.640 -16.306 1.00 97.31 510 ARG A O 1
ATOM 4136 N N . PHE A 1 511 ? 8.128 -5.516 -17.538 1.00 98.50 511 PHE A N 1
ATOM 4137 C CA . PHE A 1 511 ? 7.086 -4.556 -17.203 1.00 98.50 511 PHE A CA 1
ATOM 4138 C C . PHE A 1 511 ? 5.870 -5.330 -16.713 1.00 98.50 511 PHE A C 1
ATOM 4140 O O . PHE A 1 511 ? 5.229 -6.000 -17.516 1.00 98.50 511 PHE A O 1
ATOM 4147 N N . ALA A 1 512 ? 5.544 -5.226 -15.426 1.00 98.50 512 ALA A N 1
ATOM 4148 C CA . ALA A 1 512 ? 4.343 -5.825 -14.854 1.00 98.50 512 ALA A CA 1
ATOM 4149 C C . ALA A 1 512 ? 3.552 -4.826 -13.999 1.00 98.50 512 ALA A C 1
ATOM 4151 O O . ALA A 1 512 ? 4.097 -3.840 -13.493 1.00 98.50 512 ALA A O 1
ATOM 4152 N N . GLY A 1 513 ? 2.249 -5.053 -13.886 1.00 98.12 513 GLY A N 1
ATOM 4153 C CA . GLY A 1 513 ? 1.342 -4.228 -13.097 1.00 98.12 513 GLY A CA 1
ATOM 4154 C C . GLY A 1 513 ? -0.049 -4.170 -13.704 1.00 98.12 513 GLY A C 1
ATOM 4155 O O . GLY A 1 513 ? -0.450 -5.050 -14.466 1.00 98.12 513 GLY A O 1
ATOM 4156 N N . ARG A 1 514 ? -0.780 -3.108 -13.376 1.00 97.88 514 ARG A N 1
ATOM 4157 C CA . ARG A 1 514 ? -2.108 -2.831 -13.916 1.00 97.88 514 ARG A CA 1
ATOM 4158 C C . ARG A 1 514 ? -2.188 -1.401 -14.429 1.00 97.88 514 ARG A C 1
ATOM 4160 O O . ARG A 1 514 ? -1.685 -0.483 -13.785 1.00 97.88 514 ARG A O 1
ATOM 4167 N N . VAL A 1 515 ? -2.809 -1.215 -15.588 1.00 97.88 515 VAL A N 1
ATOM 4168 C CA . VAL A 1 515 ? -3.174 0.112 -16.088 1.00 97.88 515 VAL A CA 1
ATOM 4169 C C . VAL A 1 515 ? -4.439 0.567 -15.372 1.00 97.88 515 VAL A C 1
ATOM 4171 O O . VAL A 1 515 ? -5.498 -0.045 -15.514 1.00 97.88 515 VAL A O 1
ATOM 4174 N N . GLU A 1 516 ? -4.333 1.647 -14.604 1.00 97.12 516 GLU A N 1
ATOM 4175 C CA . GLU A 1 516 ? -5.492 2.308 -14.015 1.00 97.12 516 GLU A CA 1
ATOM 4176 C C . GLU A 1 516 ? -6.004 3.386 -14.972 1.00 97.12 516 GLU A C 1
ATOM 4178 O O . GLU A 1 516 ? -5.254 4.261 -15.392 1.00 97.12 516 GLU A O 1
ATOM 4183 N N . ASN A 1 517 ? -7.295 3.345 -15.298 1.00 94.62 517 ASN A N 1
ATOM 4184 C CA . ASN A 1 517 ? -7.952 4.281 -16.223 1.00 94.62 517 ASN A CA 1
ATOM 4185 C C . ASN A 1 517 ? -9.160 4.993 -15.585 1.00 94.62 517 ASN A C 1
ATOM 4187 O O . ASN A 1 517 ? -10.047 5.498 -16.271 1.00 94.62 517 ASN A O 1
ATOM 4191 N N . GLY A 1 518 ? -9.247 4.968 -14.253 1.00 93.00 518 GLY A N 1
ATOM 4192 C CA . GLY A 1 518 ? -10.355 5.558 -13.498 1.00 93.00 518 GLY A CA 1
ATOM 4193 C C . GLY A 1 518 ? -11.630 4.728 -13.483 1.00 93.00 518 GLY A C 1
ATOM 4194 O O . GLY A 1 518 ? -12.592 5.133 -12.829 1.00 93.00 518 GLY A O 1
ATOM 4195 N N . GLN A 1 519 ? -11.638 3.565 -14.136 1.00 93.38 519 GLN A N 1
ATOM 4196 C CA . GLN A 1 519 ? -12.742 2.621 -14.060 1.00 93.38 519 GLN A CA 1
ATOM 4197 C C . GLN A 1 519 ? -12.449 1.493 -13.064 1.00 93.38 519 GLN A C 1
ATOM 4199 O O . GLN A 1 519 ? -11.297 1.085 -12.885 1.00 93.38 519 GLN A O 1
ATOM 4204 N N . PRO A 1 520 ? -13.487 0.963 -12.398 1.00 94.31 520 PRO A N 1
ATOM 4205 C CA . PRO A 1 520 ? -13.327 -0.226 -11.579 1.00 94.31 520 PRO A CA 1
ATOM 4206 C C . PRO A 1 520 ? -12.941 -1.448 -12.436 1.00 94.31 520 PRO A C 1
ATOM 4208 O O . PRO A 1 520 ? -13.278 -1.518 -13.616 1.00 94.31 520 PRO A O 1
ATOM 4211 N N . GLY A 1 521 ? -12.261 -2.433 -11.846 1.00 94.94 521 GLY A N 1
ATOM 4212 C CA . GLY A 1 521 ? -11.807 -3.635 -12.558 1.00 94.94 521 GLY A CA 1
ATOM 4213 C C . GLY A 1 521 ? -11.884 -4.910 -11.728 1.00 94.94 521 GLY A C 1
ATOM 4214 O O . GLY A 1 521 ? -12.844 -5.125 -10.984 1.00 94.94 521 GLY A O 1
ATOM 4215 N N . LYS A 1 522 ? -10.877 -5.774 -11.866 1.00 96.69 522 LYS A N 1
ATOM 4216 C CA . LYS A 1 522 ? -10.747 -7.039 -11.132 1.00 96.69 522 LYS A CA 1
ATOM 4217 C C . LYS A 1 522 ? -9.387 -7.131 -10.454 1.00 96.69 522 LYS A C 1
ATOM 4219 O O . LYS A 1 522 ? -8.412 -6.568 -10.947 1.00 96.69 522 LYS A O 1
ATOM 4224 N N . THR A 1 523 ? -9.324 -7.858 -9.343 1.00 97.06 523 THR A N 1
ATOM 4225 C CA . THR A 1 523 ? -8.048 -8.330 -8.786 1.00 97.06 523 THR A CA 1
ATOM 4226 C C . THR A 1 523 ? -7.313 -9.188 -9.816 1.00 97.06 523 THR A C 1
ATOM 4228 O O . THR A 1 523 ? -7.964 -9.739 -10.703 1.00 97.06 523 THR A O 1
ATOM 4231 N N . ASP A 1 524 ? -5.993 -9.323 -9.683 1.00 96.25 524 ASP A N 1
ATOM 4232 C CA . ASP A 1 524 ? -5.150 -10.023 -10.659 1.00 96.25 524 ASP A CA 1
ATOM 4233 C C . ASP A 1 524 ? -5.692 -11.434 -10.998 1.00 96.25 524 ASP A C 1
ATOM 4235 O O . ASP A 1 524 ? -5.733 -12.307 -10.119 1.00 96.25 524 ASP A O 1
ATOM 4239 N N . PRO A 1 525 ? -6.122 -11.683 -12.255 1.00 95.75 525 PRO A N 1
ATOM 4240 C CA . PRO A 1 525 ? -6.635 -12.984 -12.664 1.00 95.75 525 PRO A CA 1
ATOM 4241 C C . PRO A 1 525 ? -5.552 -14.066 -12.711 1.00 95.75 525 PRO A C 1
ATOM 4243 O O . PRO A 1 525 ? -5.877 -15.243 -12.555 1.00 95.75 525 PRO A O 1
ATOM 4246 N N . TYR A 1 526 ? -4.276 -13.708 -12.874 1.00 94.25 526 TYR A N 1
ATOM 4247 C CA . TYR A 1 526 ? -3.171 -14.657 -12.801 1.00 94.25 526 TYR A CA 1
ATOM 4248 C C . TYR A 1 526 ? -3.005 -15.180 -11.370 1.00 94.25 526 TYR A C 1
ATOM 4250 O O . TYR A 1 526 ? -3.026 -16.394 -11.154 1.00 94.25 526 TYR A O 1
ATOM 4258 N N . MET A 1 527 ? -2.972 -14.288 -10.372 1.00 90.88 527 MET A N 1
ATOM 4259 C CA . MET A 1 527 ? -2.981 -14.678 -8.950 1.00 90.88 527 MET A CA 1
ATOM 4260 C C . MET A 1 527 ? -4.257 -15.448 -8.569 1.00 90.88 527 MET A C 1
ATOM 4262 O O . MET A 1 527 ? -4.205 -16.406 -7.796 1.00 90.88 527 MET A O 1
ATOM 4266 N N . GLY A 1 528 ? -5.399 -15.074 -9.158 1.00 92.06 528 GLY A N 1
ATOM 4267 C CA . GLY A 1 528 ? -6.680 -15.774 -9.016 1.00 92.06 528 GLY A CA 1
ATOM 4268 C C . GLY A 1 528 ? -6.750 -17.136 -9.720 1.00 92.06 528 GLY A C 1
ATOM 4269 O O . GLY A 1 528 ? -7.702 -17.887 -9.487 1.00 92.06 528 GLY A O 1
ATOM 4270 N N . ARG A 1 529 ? -5.743 -17.490 -10.533 1.00 90.62 529 ARG A N 1
ATOM 4271 C CA . ARG A 1 529 ? -5.676 -18.717 -11.348 1.00 90.62 529 ARG A CA 1
ATOM 4272 C C . ARG A 1 529 ? -6.840 -18.842 -12.344 1.00 90.62 529 ARG A C 1
ATOM 4274 O O . ARG A 1 529 ? -7.399 -19.925 -12.516 1.00 90.62 529 ARG A O 1
ATOM 4281 N N . GLU A 1 530 ? -7.190 -17.726 -12.983 1.00 86.38 530 GLU A N 1
ATOM 4282 C CA . GLU A 1 530 ? -8.255 -17.593 -13.992 1.00 86.38 530 GLU A CA 1
ATOM 4283 C C . GLU A 1 530 ? -7.721 -17.303 -15.415 1.00 86.38 530 GLU A C 1
ATOM 4285 O O . GLU A 1 530 ? -8.527 -17.099 -16.324 1.00 86.38 530 GLU A O 1
ATOM 4290 N N . THR A 1 531 ? -6.394 -17.283 -15.629 1.00 76.44 531 THR A N 1
ATOM 4291 C CA . THR A 1 531 ? -5.763 -17.011 -16.940 1.00 76.44 531 THR A CA 1
ATOM 4292 C C . THR A 1 531 ? -5.428 -18.255 -17.739 1.00 76.44 531 THR A C 1
ATOM 4294 O O . THR A 1 531 ? -5.179 -19.347 -17.171 1.00 76.44 531 THR A O 1
#

Sequence (531 aa):
KLSKATGEEKNKITKAIERLTRRISALQSDQQHFTIEKYHALTPLQKSIHDRAFVINKADPDYHHLSSFTYKEGNEQREIKIPKGDILHQFRADVVENKLPTVSWLVAPENFSDHPGAAWYGAWYISEVMDILTKNPEIWKKTIFILTYDENDGYFDHVPPFVAPHPAKKETGFASNGIDVGVEYVAGKSQQNNHDSARDSPIGLGFRVPMVVASPWTRGGWVNSQVFDHTSSLQFLEHFLENRTGKQIKEINISEWRRTVCGDLRSIFRPYNGEQLKTPALVNNHAFIESIHRAQYKNPPSNYRKYNAAEVERINKENFSDLLPQQEKGTRNACAIPYELFADGMLSKDRKTFDLILHCGTALFGKKSSGSPFQVYSKHRDGVHVRHYAVSAGDTLRDKWQLSDFDAGQYHIEVFGPNGFYREFHGLPNDPSLFVTSRYPESGDIILQFENPGTAALSITIRDNAYKTRTRSLQVKPGYREDVQLELTKSYGWYDFTITTKDSNPFIKRFAGRVENGQPGKTDPYMGRET